Protein AF-0000000068819067 (afdb_homodimer)

Organism: Brassicogethes aeneus (NCBI:txid1431903)

Radius of gyration: 40.07 Å; Cα contacts (8 Å, |Δi|>4): 1891; chains: 2; bounding box: 147×100×120 Å

pLDDT: mean 86.73, std 23.28, range [19.03, 98.94]

Sequence (778 aa):
MEPKHLHMSLLNEDMVSNRDWRRALRSQPAYRIVNKTIRGQTTFITMVGLTGLFILFYFYHKKGVAPMRSSNYNYTYPITRPIKTSTLHNFKIGIIADLDTNSKSDNEKNTWFSYLKTGYLSFNPYSHRVAITWDKTDPARLTNNFALKGRGMELSELVVFDGRLLTFDDRTGIIYELSNNKVIPWILLMDGDGKSVKGFKSEWATVKDEILYVGSMGKEWTTASGEYVNSNPQYIKTITTKGQVSHISWEDNYKRVRSILGISYPGYMIHESAVWSNIHRRWYFLPRRCSTEKYDEKTDETKSCSVLISTNEDMYDVQKVDLKSSSNTRGFSSFKFIPTSNDLVIVALRTVEFNGTTETYITAFTIYGQIIMDDTYISNLKYEGFEFIMEPKHLHMSLLNEDMVSNRDWRRALRSQPAYRIVNKTIRGQTTFITMVGLTGLFILFYFYHKKGVAPMRSSNYNYTYPITRPIKTSTLHNFKIGIIADLDTNSKSDNEKNTWFSYLKTGYLSFNPYSHRVAITWDKTDPARLTNNFALKGRGMELSELVVFDGRLLTFDDRTGIIYELSNNKVIPWILLMDGDGKSVKGFKSEWATVKDEILYVGSMGKEWTTASGEYVNSNPQYIKTITTKGQVSHISWEDNYKRVRSILGISYPGYMIHESAVWSNIHRRWYFLPRRCSTEKYDEKTDETKSCSVLISTNEDMYDVQKVDLKSSSNTRGFSSFKFIPTSNDLVIVALRTVEFNGTTETYITAFTIYGQIIMDDTYISNLKYEGFEFI

Nearest PDB structures (foldseek):
  1s1d-assembly2_B  TM=9.850E-01  e=9.166E-48  Homo sapiens
  2h2u-assembly1_A  TM=9.882E-01  e=3.602E-46  Homo sapiens
  8k80-assembly1_C  TM=3.525E-01  e=1.972E-04  Langya virus
  5ezo-assembly1_A  TM=5.030E-01  e=5.274E-02  Plasmodium falciparum 3D7
  3ugh-assembly2_B  TM=2.101E-01  e=4.463E+00  Pachysandra terminalis

Solvent-accessible surface area (backbone atoms only — not comparable to full-atom values): 40316 Å² total; per-residue (Å²): 138,85,84,78,79,82,78,78,88,73,83,78,87,86,87,81,81,80,75,79,64,71,77,68,70,72,70,73,77,76,76,73,78,68,69,51,67,58,48,51,46,48,50,46,49,47,46,51,48,46,50,48,48,45,48,48,45,45,51,60,66,64,49,70,54,69,73,72,78,58,93,84,58,44,79,60,71,42,68,41,81,64,51,73,55,97,63,40,37,37,34,39,32,37,35,29,23,34,49,56,84,69,9,53,48,91,83,43,83,55,30,17,30,33,39,41,38,48,33,38,39,37,36,20,83,83,80,57,43,63,48,78,47,69,53,87,65,77,56,47,76,38,56,46,38,55,27,38,62,78,35,25,46,26,24,22,30,37,41,74,57,66,62,36,43,32,36,27,18,35,49,47,11,37,30,27,36,56,54,94,83,36,54,23,55,62,46,54,36,34,25,38,82,40,78,29,80,46,32,18,43,34,22,21,49,33,61,53,91,82,26,40,37,36,30,23,37,42,32,68,38,50,50,70,78,39,48,84,74,48,58,42,32,18,23,33,36,40,31,42,91,61,50,32,64,44,64,42,81,36,54,68,52,40,50,50,60,39,38,78,76,68,29,49,84,65,16,45,41,36,32,21,18,45,39,54,34,83,84,77,52,26,37,38,33,35,33,19,29,45,37,68,50,62,49,34,69,74,64,50,38,55,22,31,28,54,42,42,36,38,20,36,82,87,47,75,58,72,47,79,34,68,35,92,68,95,54,45,39,50,12,29,22,20,54,43,59,40,87,89,46,81,69,38,36,35,40,33,32,28,28,30,56,52,96,89,42,42,28,18,27,38,33,26,28,35,81,81,39,51,76,56,32,70,81,36,84,75,43,63,51,38,44,23,12,40,34,62,50,134,86,80,81,79,84,87,79,90,73,78,81,77,76,82,78,80,79,78,70,63,73,74,63,67,71,64,69,74,77,74,71,79,68,65,47,69,56,44,54,46,45,49,47,50,46,48,53,48,47,51,49,47,45,49,47,47,43,50,60,64,62,49,70,52,70,74,71,80,57,94,86,58,46,80,59,72,43,70,40,80,62,51,72,55,97,64,38,36,36,34,40,31,38,34,29,23,34,48,56,83,69,8,51,47,90,83,44,82,55,30,17,29,33,39,42,39,49,31,34,39,37,34,18,82,83,80,57,44,64,47,77,49,68,52,90,64,77,57,46,76,38,56,45,38,54,26,37,64,79,36,26,45,25,23,22,29,38,41,76,55,66,62,34,43,32,35,26,18,35,51,48,13,37,31,27,37,57,55,95,82,35,51,24,56,61,44,54,37,34,24,39,81,39,78,30,80,46,32,18,43,34,23,20,51,34,61,54,93,81,26,39,36,35,29,23,36,43,31,67,38,48,48,70,78,39,48,85,74,49,57,41,32,18,23,33,37,39,31,43,92,62,52,34,63,45,64,43,82,35,52,68,50,40,49,48,60,39,38,79,76,69,30,49,83,65,15,44,42,34,31,21,19,45,41,55,36,84,82,76,51,27,38,38,33,34,32,19,27,45,37,69,50,61,48,35,70,74,64,51,38,57,21,31,28,54,43,41,35,36,21,36,82,87,46,76,58,71,47,78,34,68,35,91,68,97,54,45,39,49,11,30,21,21,55,46,59,42,86,91,46,79,66,38,36,34,40,34,32,28,27,29,55,51,96,89,42,41,27,17,28,38,33,28,27,34,80,82,39,51,75,55,31,69,81,38,82,75,43,62,52,39,44,22,10,41,34,62,50

Foldseek 3Di:
DDPDDPPCPDDDDDDPDDPDDPVPPPPPPPPPPPCVVVVVVVVVVVVVVVVVVVVCVCCVVPCPPPLPDDPQFAPDPPLDDWDDDQFKIKFKKKFKFFFWLVQDDPPDPLKGKIWIWIWMWIAGLPVRAIDIDTDPDGTQIAMDRDDDPSDDDRWQAWDQARSWIWTAIQWQQWIFTQDPSYTHTDAFAPWAQRPDPTGHRFQEWEDDSSKIKTAAFLWADADLQQHGDGRRRQWMWIAHPVGDIGIGGCNVLSQLQLCVVPADPVWDWTFREWYAQPLVQKIKTFTQFTDNDGHHPQCRQQGADQKIWIAHPVNNRIDIAGADDPGSRWHWQYKDQDPPNSSFKMKTKTWGDHPNWIWIWIFMDGSNHHTNGDTDTDDRGGTRYMGRD/DDDPDDDDPPDDDCPPDPPPDVVPPPPPPPPPPPCVVVVVVVVVVVVVVVVVVVVCVCCVVPCCPPLPDDPQFAPDPPLDDWDDDQFKIKFKKKFKFFFWLVQDDPPDPQKGKIWIWIWMWIAGLPVRAIDIDTDPDGTQIAMDRDDDPSDDDRWQAWDQARSWIWTAIQWQQWIFTQDPSYTHTDAFAPWAQRPDPTGHRFQEWEDDSSKIKTAAFLWADADLQQHGDGRRRQWMWIAHPVGDIGIGGCNVLSQLQLCVVPADPVWDWTFREWYAQPLVQKIKTFTQFTDNDHHHPQCRQQGADQKIWIAHPVNNRIDIAGADDPGSRWHWQYKDQDPPNSSFKMKTKTWGDHPNWIWIWIFMDGSNHHTNGDTDTDDRGGTRYMGRD

InterPro domains:
  IPR009283 Apyrase [PF06079] (99-389)
  IPR009283 Apyrase [PTHR13023] (18-389)
  IPR036258 Apyrase superfamily [G3DSA:2.120.10.100] (58-389)
  IPR036258 Apyrase superfamily [SSF101887] (73-389)

Secondary structure (DSSP, 8-state):
----------S------SGGGGGGS----------HHHHHHHHHHHHHHHHHHHHHHHHHHS--------TT-----SSSPPEE-SS-EEEEEEEEE--GGGGB-SSSTT-EEEEEEEEEEEE-TTT--EEEEE-SSPPEEEEE-EEETTB---EEEEEEETTEEEEEETTT-EEEEEETTEEEEEEE-BSTTTT-SSBP---EEEEETTEEEEE---S-EE-TT--EEE-GGGEEEEE-TT--EEEEE-HHHHHHHHHTTT--TTSEEE-S-EEEETTTTEEEE--SEEESSPP-TTGGGG-B--EEEEEETTS-SEEEEE---S-SSEEEEEEEEPTTTTT-EEEEEEEEEETTEEEEEEEEEETTS-EEEEEEEEESS-EEEEEE-/-----------S-----STTSGGGTT---------HHHHHHHHHHHHHHHHHHHHHHHHHHS--------TT-----SSSPPEE-SS-EEEEEEEEE--GGGGB-SSSTT-EEEEEEEEEEEE-TTT--EEEEE-SSPPEEEEE-EEETTB---EEEEEEETTEEEEEETTT-EEEEEETTEEEEEEE-BSTTTT-SSBP---EEEEETTEEEEE---S-EE-TT--EEE-GGGEEEEE-TT--EEEEE-HHHHHHHHHTTT--TTSEEE-S-EEEETTTTEEEE--SEEESSPP-TTGGGG-B--EEEEEETTS-SEEEEE---S-SSEEEEEEEEPTTTTT-EEEEEEEEEETTEEEEEEEEEETTS-EEEEEEEEESS-EEEEEE-

Structure (mmCIF, N/CA/C/O backbone):
data_AF-0000000068819067-model_v1
#
loop_
_entity.id
_entity.type
_entity.pdbx_description
1 polymer Apyrase
#
loop_
_atom_site.group_PDB
_atom_site.id
_atom_site.type_symbol
_atom_site.label_atom_id
_atom_site.label_alt_id
_atom_site.label_comp_id
_atom_site.label_asym_id
_atom_site.label_entity_id
_atom_site.label_seq_id
_atom_site.pdbx_PDB_ins_code
_atom_site.Cartn_x
_atom_site.Cartn_y
_atom_site.Cartn_z
_atom_site.occupancy
_atom_site.B_iso_or_equiv
_atom_site.auth_seq_id
_atom_site.auth_comp_id
_atom_site.auth_asym_id
_atom_site.auth_atom_id
_atom_site.pdbx_PDB_model_num
ATOM 1 N N . MET A 1 1 ? -20.906 -61.844 85.75 1 23.14 1 MET A N 1
ATOM 2 C CA . MET A 1 1 ? -21.516 -60.562 86.125 1 23.14 1 MET A CA 1
ATOM 3 C C . MET A 1 1 ? -22.875 -60.406 85.438 1 23.14 1 MET A C 1
ATOM 5 O O . MET A 1 1 ? -23.078 -60.906 84.312 1 23.14 1 MET A O 1
ATOM 9 N N . GLU A 1 2 ? -23.953 -59.938 86.125 1 21.64 2 GLU A N 1
ATOM 10 C CA . GLU A 1 2 ? -25.406 -60.125 86.25 1 21.64 2 GLU A CA 1
ATOM 11 C C . GLU A 1 2 ? -26.109 -59.438 85.062 1 21.64 2 GLU A C 1
ATOM 13 O O . GLU A 1 2 ? -25.766 -58.312 84.688 1 21.64 2 GLU A O 1
ATOM 18 N N . PRO A 1 3 ? -26.875 -60.156 84.188 1 21.22 3 PRO A N 1
ATOM 19 C CA . PRO A 1 3 ? -27.578 -60.062 82.875 1 21.22 3 PRO A CA 1
ATOM 20 C C . PRO A 1 3 ? -28.781 -59.125 82.938 1 21.22 3 PRO A C 1
ATOM 22 O O . PRO A 1 3 ? -29.734 -59.406 83.688 1 21.22 3 PRO A O 1
ATOM 25 N N . LYS A 1 4 ? -28.484 -57.75 83.125 1 25 4 LYS A N 1
ATOM 26 C CA . LYS A 1 4 ? -29.484 -56.781 83.562 1 25 4 LYS A CA 1
ATOM 27 C C . LYS A 1 4 ? -30.75 -56.875 82.75 1 25 4 LYS A C 1
ATOM 29 O O . LYS A 1 4 ? -30.688 -57.188 81.562 1 25 4 LYS A O 1
ATOM 34 N N . HIS A 1 5 ? -31.906 -56.781 83.25 1 19.69 5 HIS A N 1
ATOM 35 C CA . HIS A 1 5 ? -33.344 -57.062 83.25 1 19.69 5 HIS A CA 1
ATOM 36 C C . HIS A 1 5 ? -34.031 -56.281 82.125 1 19.69 5 HIS A C 1
ATOM 38 O O . HIS A 1 5 ? -33.812 -55.062 82 1 19.69 5 HIS A O 1
ATOM 44 N N . LEU A 1 6 ? -34.281 -56.812 80.938 1 23.2 6 LEU A N 1
ATOM 45 C CA . LEU A 1 6 ? -34.906 -56.562 79.625 1 23.2 6 LEU A CA 1
ATOM 46 C C . LEU A 1 6 ? -36.344 -56.125 79.812 1 23.2 6 LEU A C 1
ATOM 48 O O . LEU A 1 6 ? -37.25 -56.938 80 1 23.2 6 LEU A O 1
ATOM 52 N N . HIS A 1 7 ? -36.594 -55.094 80.812 1 21.53 7 HIS A N 1
ATOM 53 C CA . HIS A 1 7 ? -37.969 -54.812 81.25 1 21.53 7 HIS A CA 1
ATOM 54 C C . HIS A 1 7 ? -38.812 -54.406 80.062 1 21.53 7 HIS A C 1
ATOM 56 O O . HIS A 1 7 ? -38.406 -53.562 79.25 1 21.53 7 HIS A O 1
ATOM 62 N N . MET A 1 8 ? -39.875 -55.125 79.625 1 21.92 8 MET A N 1
ATOM 63 C CA . MET A 1 8 ? -40.875 -55.469 78.625 1 21.92 8 MET A CA 1
ATOM 64 C C . MET A 1 8 ? -41.938 -54.406 78.5 1 21.92 8 MET A C 1
ATOM 66 O O . MET A 1 8 ? -43 -54.5 79.125 1 21.92 8 MET A O 1
ATOM 70 N N . SER A 1 9 ? -41.594 -52.969 78.625 1 23.84 9 SER A N 1
ATOM 71 C CA . SER A 1 9 ? -42.656 -51.969 79 1 23.84 9 SER A CA 1
ATOM 72 C C . SER A 1 9 ? -43.656 -51.844 77.812 1 23.84 9 SER A C 1
ATOM 74 O O . SER A 1 9 ? -43.406 -51.188 76.812 1 23.84 9 SER A O 1
ATOM 76 N N . LEU A 1 10 ? -44.312 -52.906 77.312 1 21.17 10 LEU A N 1
ATOM 77 C CA . LEU A 1 10 ? -45.125 -53.062 76.125 1 21.17 10 LEU A CA 1
ATOM 78 C C . LEU A 1 10 ? -46.281 -52.062 76.062 1 21.17 10 LEU A C 1
ATOM 80 O O . LEU A 1 10 ? -46.5 -51.375 75.062 1 21.17 10 LEU A O 1
ATOM 84 N N . LEU A 1 11 ? -47.562 -52.312 76.562 1 21.59 11 LEU A N 1
ATOM 85 C CA . LEU A 1 11 ? -48.812 -52.594 75.812 1 21.59 11 LEU A CA 1
ATOM 86 C C . LEU A 1 11 ? -49.719 -51.375 75.875 1 21.59 11 LEU A C 1
ATOM 88 O O . LEU A 1 11 ? -50.812 -51.375 75.312 1 21.59 11 LEU A O 1
ATOM 92 N N . ASN A 1 12 ? -49.656 -50.344 76.75 1 19.33 12 ASN A N 1
ATOM 93 C CA . ASN A 1 12 ? -50.938 -49.875 77.312 1 19.33 12 ASN A CA 1
ATOM 94 C C . ASN A 1 12 ? -51.688 -49.062 76.312 1 19.33 12 ASN A C 1
ATOM 96 O O . ASN A 1 12 ? -52.906 -49.219 76.125 1 19.33 12 ASN A O 1
ATOM 100 N N . GLU A 1 13 ? -51.281 -47.75 75.875 1 21.22 13 GLU A N 1
ATOM 101 C CA . GLU A 1 13 ? -52.125 -46.594 76.188 1 21.22 13 GLU A CA 1
ATOM 102 C C . GLU A 1 13 ? -53.25 -46.438 75.188 1 21.22 13 GLU A C 1
ATOM 104 O O . GLU A 1 13 ? -53.25 -47.062 74.125 1 21.22 13 GLU A O 1
ATOM 109 N N . ASP A 1 14 ? -53.656 -45.031 74.625 1 23.03 14 ASP A N 1
ATOM 110 C CA . ASP A 1 14 ? -54.75 -44.062 74.812 1 23.03 14 ASP A CA 1
ATOM 111 C C . ASP A 1 14 ? -55.688 -44.062 73.625 1 23.03 14 ASP A C 1
ATOM 113 O O . ASP A 1 14 ? -55.281 -44.406 72.5 1 23.03 14 ASP A O 1
ATOM 117 N N . MET A 1 15 ? -57.062 -43.938 73.812 1 24.88 15 MET A N 1
ATOM 118 C CA . MET A 1 15 ? -58.438 -43.906 73.375 1 24.88 15 MET A CA 1
ATOM 119 C C . MET A 1 15 ? -58.625 -42.844 72.312 1 24.88 15 MET A C 1
ATOM 121 O O . MET A 1 15 ? -58.562 -41.656 72.562 1 24.88 15 MET A O 1
ATOM 125 N N . VAL A 1 16 ? -58.312 -43 71.062 1 26.11 16 VAL A N 1
ATOM 126 C CA . VAL A 1 16 ? -58.25 -42.25 69.875 1 26.11 16 VAL A CA 1
ATOM 127 C C . VAL A 1 16 ? -59.656 -41.812 69.438 1 26.11 16 VAL A C 1
ATOM 129 O O . VAL A 1 16 ? -60.531 -42.656 69.125 1 26.11 16 VAL A O 1
ATOM 132 N N . SER A 1 17 ? -60.25 -40.656 70.062 1 23.3 17 SER A N 1
ATOM 133 C CA . SER A 1 17 ? -61.625 -40.125 69.938 1 23.3 17 SER A CA 1
ATOM 134 C C . SER A 1 17 ? -62.031 -39.875 68.5 1 23.3 17 SER A C 1
ATOM 136 O O . SER A 1 17 ? -61.188 -39.5 67.688 1 23.3 17 SER A O 1
ATOM 138 N N . ASN A 1 18 ? -63.188 -40.344 68 1 23.88 18 ASN A N 1
ATOM 139 C CA . ASN A 1 18 ? -64 -40.656 66.812 1 23.88 18 ASN A CA 1
ATOM 140 C C . ASN A 1 18 ? -64.375 -39.375 66.062 1 23.88 18 ASN A C 1
ATOM 142 O O . ASN A 1 18 ? -65.125 -39.438 65.062 1 23.88 18 ASN A O 1
ATOM 146 N N . ARG A 1 19 ? -64.375 -38.125 66.688 1 25.39 19 ARG A N 1
ATOM 147 C CA . ARG A 1 19 ? -65.25 -37.062 66.188 1 25.39 19 ARG A CA 1
ATOM 148 C C . ARG A 1 19 ? -64.875 -36.594 64.812 1 25.39 19 ARG A C 1
ATOM 150 O O . ARG A 1 19 ? -65.562 -35.844 64.125 1 25.39 19 ARG A O 1
ATOM 157 N N . ASP A 1 20 ? -63.594 -36.656 64.438 1 23.56 20 ASP A N 1
ATOM 158 C CA . ASP A 1 20 ? -63.094 -35.625 63.5 1 23.56 20 ASP A CA 1
ATOM 159 C C . ASP A 1 20 ? -63.5 -35.938 62.062 1 23.56 20 ASP A C 1
ATOM 161 O O . ASP A 1 20 ? -62.969 -35.375 61.125 1 23.56 20 ASP A O 1
ATOM 165 N N . TRP A 1 21 ? -64.375 -36.875 61.719 1 23.42 21 TRP A N 1
ATOM 166 C CA . TRP A 1 21 ? -64.438 -37.312 60.344 1 23.42 21 TRP A CA 1
ATOM 167 C C . TRP A 1 21 ? -65.25 -36.344 59.469 1 23.42 21 TRP A C 1
ATOM 169 O O . TRP A 1 21 ? -65.25 -36.469 58.25 1 23.42 21 TRP A O 1
ATOM 179 N N . ARG A 1 22 ? -66.25 -35.625 60.062 1 28.44 22 ARG A N 1
ATOM 180 C CA . ARG A 1 22 ? -67.312 -35 59.25 1 28.44 22 ARG A CA 1
ATOM 181 C C . ARG A 1 22 ? -66.75 -34 58.281 1 28.44 22 ARG A C 1
ATOM 183 O O . ARG A 1 22 ? -67.438 -33.5 57.406 1 28.44 22 ARG A O 1
ATOM 190 N N . ARG A 1 23 ? -65.75 -33.281 58.75 1 25.27 23 ARG A N 1
ATOM 191 C CA . ARG A 1 23 ? -65.375 -32.094 57.969 1 25.27 23 ARG A CA 1
ATOM 192 C C . ARG A 1 23 ? -65 -32.469 56.562 1 25.27 23 ARG A C 1
ATOM 194 O O . ARG A 1 23 ? -64.625 -31.609 55.75 1 25.27 23 ARG A O 1
ATOM 201 N N . ALA A 1 24 ? -64.812 -33.75 56.281 1 26.81 24 ALA A N 1
ATOM 202 C CA . ALA A 1 24 ? -64.25 -34.156 55 1 26.81 24 ALA A CA 1
ATOM 203 C C . ALA A 1 24 ? -65.188 -33.812 53.844 1 26.81 24 ALA A C 1
ATOM 205 O O . ALA A 1 24 ? -64.75 -33.781 52.688 1 26.81 24 ALA A O 1
ATOM 206 N N . LEU A 1 25 ? -66.5 -33.844 54.125 1 25.94 25 LEU A N 1
ATOM 207 C CA . LEU A 1 25 ? -67.312 -34.031 52.969 1 25.94 25 LEU A CA 1
ATOM 208 C C . LEU A 1 25 ? -67.375 -32.781 52.125 1 25.94 25 LEU A C 1
ATOM 210 O O . LEU A 1 25 ? -67.688 -32.844 50.906 1 25.94 25 LEU A O 1
ATOM 214 N N . ARG A 1 26 ? -67.562 -31.641 52.719 1 26.3 26 ARG A N 1
ATOM 215 C CA . ARG A 1 26 ? -68.188 -30.547 51.938 1 26.3 26 ARG A CA 1
ATOM 216 C C . ARG A 1 26 ? -67.188 -30 50.938 1 26.3 26 ARG A C 1
ATOM 218 O O . ARG A 1 26 ? -67.438 -29.016 50.25 1 26.3 26 ARG A O 1
ATOM 225 N N . SER A 1 27 ? -65.812 -30.125 51.125 1 28.09 27 SER A N 1
ATOM 226 C CA . SER A 1 27 ? -65.062 -29.188 50.312 1 28.09 27 SER A CA 1
ATOM 227 C C . SER A 1 27 ? -65.125 -29.562 48.812 1 28.09 27 SER A C 1
ATOM 229 O O . SER A 1 27 ? -64.812 -30.688 48.469 1 28.09 27 SER A O 1
ATOM 231 N N . GLN A 1 28 ? -66.188 -29.016 48.125 1 27.66 28 GLN A N 1
ATOM 232 C CA . GLN A 1 28 ? -66.375 -29.203 46.688 1 27.66 28 GLN A CA 1
ATOM 233 C C . GLN A 1 28 ? -65.062 -28.906 45.906 1 27.66 28 GLN A C 1
ATOM 235 O O . GLN A 1 28 ? -64.438 -27.875 46.125 1 27.66 28 GLN A O 1
ATOM 240 N N . PRO A 1 29 ? -64.312 -29.922 45.469 1 28.77 29 PRO A N 1
ATOM 241 C CA . PRO A 1 29 ? -63.031 -29.688 44.781 1 28.77 29 PRO A CA 1
ATOM 242 C C . PRO A 1 29 ? -63.188 -28.766 43.562 1 28.77 29 PRO A C 1
ATOM 244 O O . PRO A 1 29 ? -64.062 -28.984 42.75 1 28.77 29 PRO A O 1
ATOM 247 N N . ALA A 1 30 ? -63.125 -27.453 43.75 1 30.31 30 ALA A N 1
ATOM 248 C CA . ALA A 1 30 ? -63.062 -26.484 42.656 1 30.31 30 ALA A CA 1
ATOM 249 C C . ALA A 1 30 ? -62.219 -27.031 41.5 1 30.31 30 ALA A C 1
ATOM 251 O O . ALA A 1 30 ? -61.062 -27.422 41.719 1 30.31 30 ALA A O 1
ATOM 252 N N . TYR A 1 31 ? -62.844 -27.75 40.562 1 25.72 31 TYR A N 1
ATOM 253 C CA . TYR A 1 31 ? -62.25 -28.234 39.344 1 25.72 31 TYR A CA 1
ATOM 254 C C . TYR A 1 31 ? -61.531 -27.109 38.594 1 25.72 31 TYR A C 1
ATOM 256 O O . TYR A 1 31 ? -62.156 -26.109 38.219 1 25.72 31 TYR A O 1
ATOM 264 N N . ARG A 1 32 ? -60.406 -26.609 39.156 1 27.72 32 ARG A N 1
ATOM 265 C CA . ARG A 1 32 ? -59.531 -25.703 38.406 1 27.72 32 ARG A CA 1
ATOM 266 C C . ARG A 1 32 ? -59.281 -26.188 37 1 27.72 32 ARG A C 1
ATOM 268 O O . ARG A 1 32 ? -58.719 -27.266 36.781 1 27.72 32 ARG A O 1
ATOM 275 N N . ILE A 1 33 ? -60.281 -25.938 36.125 1 30.94 33 ILE A N 1
ATOM 276 C CA . ILE A 1 33 ? -60.094 -26.078 34.688 1 30.94 33 ILE A CA 1
ATOM 277 C C . ILE A 1 33 ? -58.75 -25.453 34.281 1 30.94 33 ILE A C 1
ATOM 279 O O . ILE A 1 33 ? -58.594 -24.234 34.375 1 30.94 33 ILE A O 1
ATOM 283 N N . VAL A 1 34 ? -57.656 -25.969 34.812 1 31.67 34 VAL A N 1
ATOM 284 C CA . VAL A 1 34 ? -56.312 -25.641 34.375 1 31.67 34 VAL A CA 1
ATOM 285 C C . VAL A 1 34 ? -56.25 -25.578 32.844 1 31.67 34 VAL A C 1
ATOM 287 O O . VAL A 1 34 ? -56.688 -26.516 32.156 1 31.67 34 VAL A O 1
ATOM 290 N N . ASN A 1 35 ? -56.344 -24.344 32.312 1 31.81 35 ASN A N 1
ATOM 291 C CA . ASN A 1 35 ? -56.094 -23.875 30.969 1 31.81 35 ASN A CA 1
ATOM 292 C C . ASN A 1 35 ? -54.938 -24.625 30.312 1 31.81 35 ASN A C 1
ATOM 294 O O . ASN A 1 35 ? -53.75 -24.266 30.5 1 31.81 35 ASN A O 1
ATOM 298 N N . LYS A 1 36 ? -54.969 -25.969 30.281 1 36.75 36 LYS A N 1
ATOM 299 C CA . LYS A 1 36 ? -54.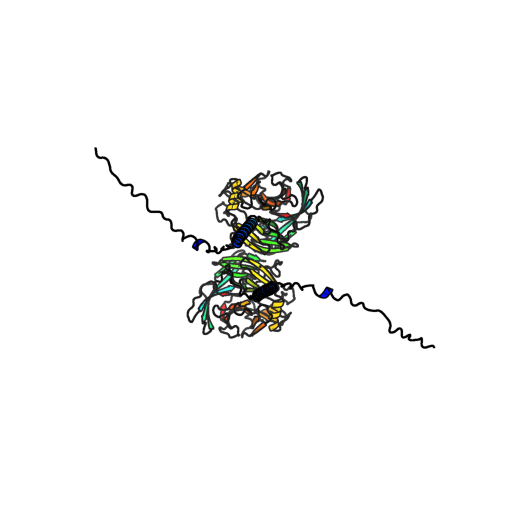031 -26.828 29.578 1 36.75 36 LYS A CA 1
ATOM 300 C C . LYS A 1 36 ? -53.906 -26.438 28.109 1 36.75 36 LYS A C 1
ATOM 302 O O . LYS A 1 36 ? -52.969 -26.844 27.422 1 36.75 36 LYS A O 1
ATOM 307 N N . THR A 1 37 ? -55.062 -25.891 27.719 1 39.81 37 THR A N 1
ATOM 308 C CA . THR A 1 37 ? -55 -25.578 26.281 1 39.81 37 THR A CA 1
ATOM 309 C C . THR A 1 37 ? -53.969 -24.469 26.016 1 39.81 37 THR A C 1
ATOM 311 O O . THR A 1 37 ? -53.375 -24.438 24.953 1 39.81 37 THR A O 1
ATOM 314 N N . ILE A 1 38 ? -53.875 -23.594 27 1 44.16 38 ILE A N 1
ATOM 315 C CA . ILE A 1 38 ? -52.906 -22.516 26.766 1 44.16 38 ILE A CA 1
ATOM 316 C C . ILE A 1 38 ? -51.5 -23.047 26.938 1 44.16 38 ILE A C 1
ATOM 318 O O . ILE A 1 38 ? -50.562 -22.578 26.266 1 44.16 38 ILE A O 1
ATOM 322 N N . ARG A 1 39 ? -51.344 -24.141 27.766 1 45.59 39 ARG A N 1
ATOM 323 C CA . ARG A 1 39 ? -50 -24.672 27.969 1 45.59 39 ARG A CA 1
ATOM 324 C C . ARG A 1 39 ? -49.531 -25.453 26.75 1 45.59 39 ARG A C 1
ATOM 326 O O . ARG A 1 39 ? -48.344 -25.406 26.391 1 45.59 39 ARG A O 1
ATOM 333 N N . GLY A 1 40 ? -50.5 -26.234 26.234 1 50.19 40 GLY A N 1
ATOM 334 C CA . GLY A 1 40 ? -50.125 -26.953 25.031 1 50.19 40 GLY A CA 1
ATOM 335 C C . GLY A 1 40 ? -49.75 -26.031 23.891 1 50.19 40 GLY A C 1
ATOM 336 O O . GLY A 1 40 ? -48.844 -26.359 23.109 1 50.19 40 GLY A O 1
ATOM 337 N N . GLN A 1 41 ? -50.531 -24.891 23.938 1 52.94 41 GLN A N 1
ATOM 338 C CA . G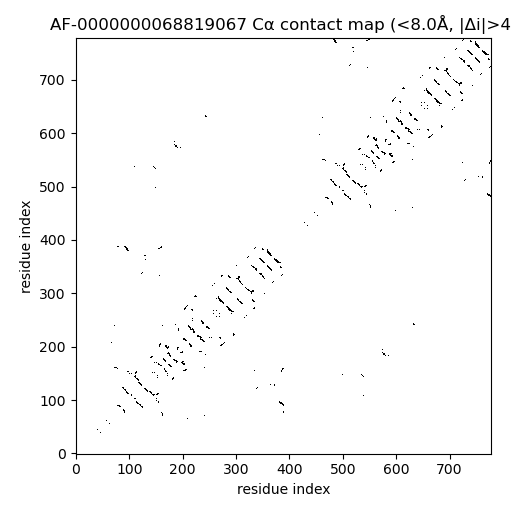LN A 1 41 ? -50.219 -23.953 22.859 1 52.94 41 GLN A CA 1
ATOM 339 C C . GLN A 1 41 ? -48.875 -23.25 23.094 1 52.94 41 GLN A C 1
ATOM 341 O O . GLN A 1 41 ? -48.125 -23.062 22.156 1 52.94 41 GLN A O 1
ATOM 346 N N . THR A 1 42 ? -48.625 -23.047 24.406 1 55.78 42 THR A N 1
ATOM 347 C CA . THR A 1 42 ? -47.344 -22.422 24.703 1 55.78 42 THR A CA 1
ATOM 348 C C . THR A 1 42 ? -46.188 -23.391 24.453 1 55.78 42 THR A C 1
ATOM 350 O O . THR A 1 42 ? -45.156 -23 23.938 1 55.78 42 THR A O 1
ATOM 353 N N . THR A 1 43 ? -46.438 -24.766 24.828 1 58.06 43 THR A N 1
ATOM 354 C CA . THR A 1 43 ? -45.438 -25.766 24.547 1 58.06 43 THR A CA 1
ATOM 355 C C . THR A 1 43 ? -45.25 -25.969 23.047 1 58.06 43 THR A C 1
ATOM 357 O O . THR A 1 43 ? -44.125 -26.109 22.562 1 58.06 43 THR A O 1
ATOM 360 N N . PHE A 1 44 ? -46.406 -25.984 22.406 1 60.31 44 PHE A N 1
ATOM 361 C CA . PHE A 1 44 ? -46.375 -26.141 20.953 1 60.31 44 PHE A CA 1
ATOM 362 C C . PHE A 1 44 ? -45.719 -24.922 20.297 1 60.31 44 PHE A C 1
ATOM 364 O O . PHE A 1 44 ? -44.875 -25.078 19.438 1 60.31 44 PHE A O 1
ATOM 371 N N . ILE A 1 45 ? -46.125 -23.75 20.781 1 59.62 45 ILE A N 1
ATOM 372 C CA . ILE A 1 45 ? -45.531 -22.531 20.25 1 59.62 45 ILE A CA 1
ATOM 373 C C . ILE A 1 45 ? -44.062 -22.453 20.625 1 59.62 45 ILE A C 1
ATOM 375 O O . ILE A 1 45 ? -43.219 -22.078 19.797 1 59.62 45 ILE A O 1
ATOM 379 N N . THR A 1 46 ? -43.719 -22.938 21.797 1 66.38 46 THR A N 1
ATOM 380 C CA . THR A 1 46 ? -42.312 -22.984 22.219 1 66.38 46 THR A CA 1
ATOM 381 C C . THR A 1 46 ? -41.531 -24.031 21.422 1 66.38 46 THR A C 1
ATOM 383 O O . THR A 1 46 ? -40.406 -23.781 21.016 1 66.38 46 THR A O 1
ATOM 386 N N . MET A 1 47 ? -42.188 -25.203 21.172 1 65.44 47 MET A N 1
ATOM 387 C CA . MET A 1 47 ? -41.531 -26.25 20.391 1 65.44 47 MET A CA 1
ATOM 388 C C . MET A 1 47 ? -41.344 -25.812 18.938 1 65.44 47 MET A C 1
ATOM 390 O O . MET A 1 47 ? -40.281 -26.031 18.344 1 65.44 47 MET A O 1
ATOM 394 N N . VAL A 1 48 ? -42.438 -25.234 18.406 1 64.81 48 VAL A N 1
ATOM 395 C CA . VAL A 1 48 ? -42.344 -24.719 17.047 1 64.81 48 VAL A CA 1
ATOM 396 C C . VAL A 1 48 ? -41.312 -23.594 17 1 64.81 48 VAL A C 1
ATOM 398 O O . VAL A 1 48 ? -40.5 -23.516 16.062 1 64.81 48 VAL A O 1
ATOM 401 N N . GLY A 1 49 ? -41.312 -22.75 18.062 1 65.5 49 GLY A N 1
ATOM 402 C CA . GLY A 1 49 ? -40.281 -21.719 18.141 1 65.5 49 GLY A CA 1
ATOM 403 C C . GLY A 1 49 ? -38.875 -22.266 18.266 1 65.5 49 GLY A C 1
ATOM 404 O O . GLY A 1 49 ? -37.969 -21.812 17.562 1 65.5 49 GLY A O 1
ATOM 405 N N . LEU A 1 50 ? -38.75 -23.297 19.047 1 69.31 50 LEU A N 1
ATOM 406 C CA . LEU A 1 50 ? -37.438 -23.906 19.234 1 69.31 50 LEU A CA 1
ATOM 407 C C . LEU A 1 50 ? -37 -24.672 18 1 69.31 50 LEU A C 1
ATOM 409 O O . LEU A 1 50 ? -35.844 -24.625 17.594 1 69.31 50 LEU A O 1
ATOM 413 N N . THR A 1 51 ? -37.938 -25.484 17.406 1 68.38 51 THR A N 1
ATOM 414 C CA . THR A 1 51 ? -37.625 -26.172 16.156 1 68.38 51 THR A CA 1
ATOM 415 C C . THR A 1 51 ? -37.312 -25.156 15.055 1 68.38 51 THR A C 1
ATOM 417 O O . THR A 1 51 ? -36.375 -25.375 14.258 1 68.38 51 THR A O 1
ATOM 420 N N . GLY A 1 52 ? -38.062 -24.062 14.969 1 62.78 52 GLY A N 1
ATOM 421 C CA . GLY A 1 52 ? -37.75 -23 14.039 1 62.78 52 GLY A CA 1
ATOM 422 C C . GLY A 1 52 ? -36.406 -22.359 14.328 1 62.78 52 GLY A C 1
ATOM 423 O O . GLY A 1 52 ? -35.625 -22.125 13.406 1 62.78 52 GLY A O 1
ATOM 424 N N . LEU A 1 53 ? -36.188 -22.141 15.617 1 66.56 53 LEU A N 1
ATOM 425 C CA . LEU A 1 53 ? -34.875 -21.625 16.016 1 66.56 53 LEU A CA 1
ATOM 426 C C . LEU A 1 53 ? -33.781 -22.641 15.68 1 66.56 53 LEU A C 1
ATOM 428 O O . LEU A 1 53 ? -32.688 -22.25 15.234 1 66.56 53 LEU A O 1
ATOM 432 N N . PHE A 1 54 ? -34 -23.906 15.906 1 65.19 54 PHE A N 1
ATOM 433 C CA . PHE A 1 54 ? -33.062 -24.969 15.555 1 65.19 54 PHE A CA 1
ATOM 434 C C . PHE A 1 54 ? -32.875 -25.047 14.047 1 65.19 54 PHE A C 1
ATOM 436 O O . PHE A 1 54 ? -31.766 -25.203 13.562 1 65.19 54 PHE A O 1
ATOM 443 N N . ILE A 1 55 ? -34 -25.094 13.297 1 62.56 55 ILE A N 1
ATOM 444 C CA . ILE A 1 55 ? -33.906 -25.078 11.836 1 62.56 55 ILE A CA 1
ATOM 445 C C . ILE A 1 55 ? -33.219 -23.797 11.383 1 62.56 55 ILE A C 1
ATOM 447 O O . ILE A 1 55 ? -32.344 -23.844 10.5 1 62.56 55 ILE A O 1
ATOM 451 N N . LEU A 1 56 ? -33.531 -22.688 11.992 1 56.78 56 LEU A N 1
ATOM 452 C CA . LEU A 1 56 ? -32.812 -21.469 11.68 1 56.78 56 LEU A CA 1
ATOM 453 C C . LEU A 1 56 ? -31.359 -21.578 12.078 1 56.78 56 LEU A C 1
ATOM 455 O O . LEU A 1 56 ? -30.469 -21.125 11.336 1 56.78 56 LEU A O 1
ATOM 459 N N . PHE A 1 57 ? -31.141 -22.109 13.242 1 56.66 57 PHE A N 1
ATOM 460 C CA . PHE A 1 57 ? -29.766 -22.391 13.68 1 56.66 57 PHE A CA 1
ATOM 461 C C . PHE A 1 57 ? -29.094 -23.375 12.734 1 56.66 57 PHE A C 1
ATOM 463 O O . PHE A 1 57 ? -27.922 -23.188 12.367 1 56.66 57 PHE A O 1
ATOM 470 N N . TYR A 1 58 ? -29.75 -24.547 12.484 1 52.28 58 TYR A N 1
ATOM 471 C CA . TYR A 1 58 ? -29.25 -25.531 11.531 1 52.28 58 TYR A CA 1
ATOM 472 C C . TYR A 1 58 ? -29.016 -24.891 10.164 1 52.28 58 TYR A C 1
ATOM 474 O O . TYR A 1 58 ? -27.953 -25.078 9.562 1 52.28 58 TYR A O 1
ATOM 482 N N . PHE A 1 59 ? -30 -24.312 9.633 1 49.53 59 PHE A N 1
ATOM 483 C CA . PHE A 1 59 ? -29.812 -23.656 8.352 1 49.53 59 PHE A CA 1
ATOM 484 C C . PHE A 1 59 ? -28.812 -22.516 8.477 1 49.53 59 PHE A C 1
ATOM 486 O O . PHE A 1 59 ? -28.078 -22.219 7.523 1 49.53 59 PHE A O 1
ATOM 493 N N . TYR A 1 60 ? -28.875 -21.875 9.672 1 44.44 60 TYR A N 1
ATOM 494 C CA . TYR A 1 60 ? -27.828 -20.891 9.922 1 44.44 60 TYR A CA 1
ATOM 495 C C . TYR A 1 60 ? -26.438 -21.547 9.914 1 44.44 60 TYR A C 1
ATOM 497 O O . TYR A 1 60 ? -25.484 -20.984 9.398 1 44.44 60 TYR A O 1
ATOM 505 N N . HIS A 1 61 ? -26.25 -22.688 10.586 1 44.25 61 HIS A N 1
ATOM 506 C CA . HIS A 1 61 ? -24.953 -23.375 10.648 1 44.25 61 HIS A CA 1
ATOM 507 C C . HIS A 1 61 ? -24.688 -24.172 9.383 1 44.25 61 HIS A C 1
ATOM 509 O O . HIS A 1 61 ? -23.531 -24.438 9.039 1 44.25 61 HIS A O 1
ATOM 515 N N . LYS A 1 62 ? -25.547 -25.016 8.883 1 37.97 62 LYS A N 1
ATOM 516 C CA . LYS A 1 62 ? -25.328 -25.766 7.645 1 37.97 62 LYS A CA 1
ATOM 517 C C . LYS A 1 62 ? -25.328 -24.828 6.441 1 37.97 62 LYS A C 1
ATOM 519 O O . LYS A 1 62 ? -25.234 -25.281 5.297 1 37.97 62 LYS A O 1
ATOM 524 N N . LYS A 1 63 ? -25.906 -23.641 6.512 1 38.94 63 LYS A N 1
ATOM 525 C CA . LYS A 1 63 ? -25.75 -22.828 5.309 1 38.94 63 LYS A CA 1
ATOM 526 C C . LYS A 1 63 ? -24.297 -22.781 4.852 1 38.94 63 LYS A C 1
ATOM 528 O O . LYS A 1 63 ? -23.484 -22.078 5.453 1 38.94 63 LYS A O 1
ATOM 533 N N . GLY A 1 64 ? -23.781 -23.938 4.617 1 36.75 64 GLY A N 1
ATOM 534 C CA . GLY A 1 64 ? -22.75 -23.906 3.596 1 36.75 64 GLY A CA 1
ATOM 535 C C . GLY A 1 64 ? -23.078 -22.984 2.438 1 36.75 64 GLY A C 1
ATOM 536 O O . GLY A 1 64 ? -23.672 -23.406 1.444 1 36.75 64 GLY A O 1
ATOM 537 N N . VAL A 1 65 ? -23.688 -21.906 2.678 1 36.97 65 VAL A N 1
ATOM 538 C CA . VAL A 1 65 ? -24.156 -20.938 1.701 1 36.97 65 VAL A CA 1
ATOM 539 C C . VAL A 1 65 ? -23.141 -20.812 0.563 1 36.97 65 VAL A C 1
ATOM 541 O O . VAL A 1 65 ? -21.984 -20.484 0.793 1 36.97 65 VAL A O 1
ATOM 544 N N . ALA A 1 66 ? -23.297 -21.688 -0.409 1 42.19 66 ALA A N 1
ATOM 545 C CA . ALA A 1 66 ? -22.594 -21.156 -1.564 1 42.19 66 ALA A CA 1
ATOM 546 C C . ALA A 1 66 ? -22.516 -19.625 -1.492 1 42.19 66 ALA A C 1
ATOM 548 O O . ALA A 1 66 ? -23.516 -18.953 -1.21 1 42.19 66 ALA A O 1
ATOM 549 N N . PRO A 1 67 ? -21.453 -19.047 -1.088 1 49.12 67 PRO A N 1
ATOM 550 C CA . PRO A 1 67 ? -21.391 -17.594 -0.897 1 49.12 67 PRO A CA 1
ATOM 551 C C . PRO A 1 67 ? -22.266 -16.844 -1.9 1 49.12 67 PRO A C 1
ATOM 553 O O . PRO A 1 67 ? -22.156 -17.078 -3.107 1 49.12 67 PRO A O 1
ATOM 556 N N . MET A 1 68 ? -23.547 -16.656 -1.627 1 52.62 68 MET A N 1
ATOM 557 C CA . MET A 1 68 ? -24.359 -15.742 -2.424 1 52.62 68 MET A CA 1
ATOM 558 C C . MET A 1 68 ? -23.5 -14.609 -2.986 1 52.62 68 MET A C 1
ATOM 560 O O . MET A 1 68 ? -22.75 -13.969 -2.248 1 52.62 68 MET A O 1
ATOM 564 N N . ARG A 1 69 ? -23.5 -14.656 -4.301 1 63.75 69 ARG A N 1
ATOM 565 C CA . ARG A 1 69 ? -22.797 -13.609 -5.035 1 63.75 69 ARG A CA 1
ATOM 566 C C . ARG A 1 69 ? -23.203 -12.227 -4.527 1 63.75 69 ARG A C 1
ATOM 568 O O . ARG A 1 69 ? -24.375 -11.977 -4.27 1 63.75 69 ARG A O 1
ATOM 575 N N . SER A 1 70 ? -22.25 -11.562 -4.031 1 71.88 70 SER A N 1
ATOM 576 C CA . SER A 1 70 ? -22.484 -10.172 -3.645 1 71.88 70 SER A CA 1
ATOM 577 C C . SER A 1 70 ? -22.797 -9.305 -4.859 1 71.88 70 SER A C 1
ATOM 579 O O . SER A 1 70 ? -22.281 -9.555 -5.953 1 71.88 70 SER A O 1
ATOM 581 N N . SER A 1 71 ? -23.766 -8.445 -4.852 1 72.25 71 SER A N 1
ATOM 582 C CA . SER A 1 71 ? -24.078 -7.5 -5.918 1 72.25 71 SER A CA 1
ATOM 583 C C . SER A 1 71 ? -22.906 -6.555 -6.176 1 72.25 71 SER A C 1
ATOM 585 O O . SER A 1 71 ? -22.844 -5.922 -7.234 1 72.25 71 SER A O 1
ATOM 587 N N . ASN A 1 72 ? -21.891 -6.668 -5.379 1 86.94 72 ASN A N 1
ATOM 588 C CA . ASN A 1 72 ? -20.844 -5.664 -5.508 1 86.94 72 ASN A CA 1
ATOM 589 C C . ASN A 1 72 ? -19.562 -6.262 -6.086 1 86.94 72 ASN A C 1
ATOM 591 O O . ASN A 1 72 ? -18.562 -5.559 -6.25 1 86.94 72 ASN A O 1
ATOM 595 N N . TYR A 1 73 ? -19.656 -7.566 -6.562 1 95.25 73 TYR A N 1
ATOM 596 C CA . TYR A 1 73 ? -18.469 -8.195 -7.141 1 95.25 73 TYR A CA 1
ATOM 597 C C . TYR A 1 73 ? -18.641 -8.406 -8.641 1 95.25 73 TYR A C 1
ATOM 599 O O . TYR A 1 73 ? -19.688 -8.891 -9.086 1 95.25 73 TYR A O 1
ATOM 607 N N . ASN A 1 74 ? -17.688 -7.984 -9.445 1 96.44 74 ASN A N 1
ATOM 608 C CA . ASN A 1 74 ? -17.688 -8.227 -10.883 1 96.44 74 ASN A CA 1
ATOM 609 C C . ASN A 1 74 ? -17.172 -9.633 -11.211 1 96.44 74 ASN A C 1
ATOM 611 O O . ASN A 1 74 ? -15.977 -9.891 -11.141 1 96.44 74 ASN A O 1
ATOM 615 N N . TYR A 1 75 ? -18.047 -10.516 -11.68 1 95.12 75 TYR A N 1
ATOM 616 C CA . TYR A 1 75 ? -17.734 -11.922 -11.891 1 95.12 75 TYR A CA 1
ATOM 617 C C . TYR A 1 75 ? -17.25 -12.172 -13.32 1 95.12 75 TYR A C 1
ATOM 619 O O . TYR A 1 75 ? -17.062 -13.32 -13.727 1 95.12 75 TYR A O 1
ATOM 627 N N . THR A 1 76 ? -17.031 -11.133 -14.078 1 95.62 76 THR A N 1
ATOM 628 C CA . THR A 1 76 ? -16.578 -11.32 -15.453 1 95.62 76 THR A CA 1
ATOM 629 C C . THR A 1 76 ? -15.258 -12.078 -15.484 1 95.62 76 THR A C 1
ATOM 631 O O . THR A 1 76 ? -14.25 -11.609 -14.945 1 95.62 76 THR A O 1
ATOM 634 N N . TYR A 1 77 ? -15.297 -13.297 -16.156 1 96.25 77 TYR A N 1
ATOM 635 C CA . TYR A 1 77 ? -14.109 -14.133 -16.281 1 96.25 77 TYR A CA 1
ATOM 636 C C . TYR A 1 77 ? -14.266 -15.133 -17.422 1 96.25 77 TYR A C 1
ATOM 638 O O . TYR A 1 77 ? -15.266 -15.844 -17.5 1 96.25 77 TYR A O 1
ATOM 646 N N . PRO A 1 78 ? -13.312 -15.258 -18.312 1 97.19 78 PRO A N 1
ATOM 647 C CA . PRO A 1 78 ? -12.195 -14.352 -18.547 1 97.19 78 PRO A CA 1
ATOM 648 C C . PRO A 1 78 ? -12.641 -12.922 -18.828 1 97.19 78 PRO A C 1
ATOM 650 O O . PRO A 1 78 ? -13.82 -12.688 -19.125 1 97.19 78 PRO A O 1
ATOM 653 N N . ILE A 1 79 ? -11.734 -12 -18.703 1 96 79 ILE A N 1
ATOM 654 C CA . ILE A 1 79 ? -12.062 -10.594 -18.922 1 96 79 ILE A CA 1
ATOM 655 C C . ILE A 1 79 ? -12.555 -10.398 -20.359 1 96 79 ILE A C 1
ATOM 657 O O . ILE A 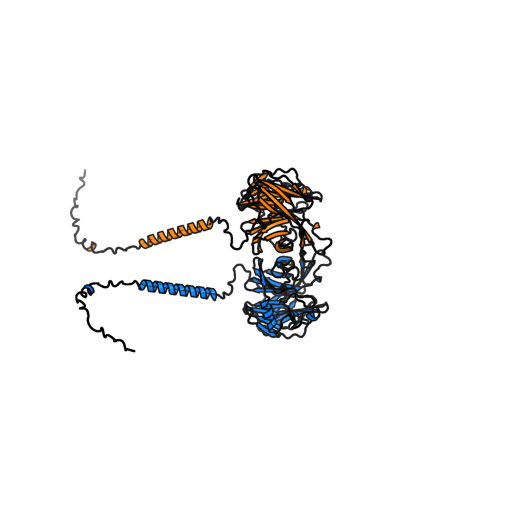1 79 ? -13.57 -9.727 -20.578 1 96 79 ILE A O 1
ATOM 661 N N . THR A 1 80 ? -11.805 -10.984 -21.297 1 96 80 THR A N 1
ATOM 662 C CA . THR A 1 80 ? -12.227 -10.992 -22.688 1 96 80 THR A CA 1
ATOM 663 C C . THR A 1 80 ? -13.242 -12.109 -22.938 1 96 80 THR A C 1
ATOM 665 O O . THR A 1 80 ? -13.008 -13.258 -22.562 1 96 80 THR A O 1
ATOM 668 N N . ARG A 1 81 ? -14.312 -11.766 -23.562 1 96 81 ARG A N 1
ATOM 669 C CA . ARG A 1 81 ? -15.344 -12.758 -23.844 1 96 81 ARG A CA 1
ATOM 670 C C . ARG A 1 81 ? -14.781 -13.906 -24.672 1 96 81 ARG A C 1
ATOM 672 O O . ARG A 1 81 ? -14.211 -13.68 -25.75 1 96 81 ARG A O 1
ATOM 679 N N . PRO A 1 82 ? -15 -15.117 -24.234 1 96.69 82 PRO A N 1
ATOM 680 C CA . PRO A 1 82 ? -14.523 -16.266 -25 1 96.69 82 PRO A CA 1
ATOM 681 C C . PRO A 1 82 ? -15.273 -16.453 -26.312 1 96.69 82 PRO A C 1
ATOM 683 O O . PRO A 1 82 ? -16.438 -16.062 -26.422 1 96.69 82 PRO A O 1
ATOM 686 N N . ILE A 1 83 ? -14.602 -16.969 -27.281 1 95.62 83 ILE A N 1
ATOM 687 C CA . ILE A 1 83 ? -15.227 -17.375 -28.547 1 95.62 83 ILE A CA 1
ATOM 688 C C . ILE A 1 83 ? -15.508 -18.875 -28.516 1 95.62 83 ILE A C 1
ATOM 690 O O . ILE A 1 83 ? -14.586 -19.688 -28.547 1 95.62 83 ILE A O 1
ATOM 694 N N . LYS A 1 84 ? -16.812 -19.203 -28.531 1 94.69 84 LYS A N 1
ATOM 695 C CA . LYS A 1 84 ? -17.188 -20.609 -28.344 1 94.69 84 LYS A CA 1
ATOM 696 C C . LYS A 1 84 ? -17.953 -21.125 -29.562 1 94.69 84 LYS A C 1
ATOM 698 O O . LYS A 1 84 ? -18.875 -20.469 -30.047 1 94.69 84 LYS A O 1
ATOM 703 N N . THR A 1 85 ? -17.453 -22.156 -30.078 1 92.75 85 THR A N 1
ATOM 704 C CA . THR A 1 85 ? -18.219 -23 -31 1 92.75 85 THR A CA 1
ATOM 705 C C . THR A 1 85 ? -18.578 -24.328 -30.344 1 92.75 85 THR A C 1
ATOM 707 O O . THR A 1 85 ? -18.25 -24.562 -29.188 1 92.75 85 THR A O 1
ATOM 710 N N . SER A 1 86 ? -19.297 -25.141 -31.062 1 88.88 86 SER A N 1
ATOM 711 C CA . SER A 1 86 ? -19.719 -26.422 -30.516 1 88.88 86 SER A CA 1
ATOM 712 C C . SER A 1 86 ? -18.516 -27.312 -30.203 1 88.88 86 SER A C 1
ATOM 714 O O . SER A 1 86 ? -18.531 -28.062 -29.234 1 88.88 86 SER A O 1
ATOM 716 N N . THR A 1 87 ? -17.422 -27.078 -30.906 1 91.56 87 THR A N 1
ATOM 717 C CA . THR A 1 87 ? -16.328 -28.031 -30.75 1 91.56 87 THR A CA 1
ATOM 718 C C . THR A 1 87 ? -15.102 -27.328 -30.172 1 91.56 87 THR A C 1
ATOM 720 O O . THR A 1 87 ? -14.148 -27.984 -29.734 1 91.56 87 THR A O 1
ATOM 723 N N . LEU A 1 88 ? -15.172 -26.016 -30.172 1 95.69 88 LEU A N 1
ATOM 724 C CA . LEU A 1 88 ? -13.945 -25.328 -29.781 1 95.69 88 LEU A CA 1
ATOM 725 C C . LEU A 1 88 ? -14.258 -24.078 -28.984 1 95.69 88 LEU A C 1
ATOM 727 O O . LEU A 1 88 ? -15.094 -23.266 -29.375 1 95.69 88 LEU A O 1
ATOM 731 N N . HIS A 1 89 ? -13.602 -23.984 -27.844 1 98 89 HIS A N 1
ATOM 732 C CA . HIS A 1 89 ? -13.641 -22.781 -27.016 1 98 89 HIS A CA 1
ATOM 733 C C . HIS A 1 89 ? -12.297 -22.062 -27.016 1 98 89 HIS A C 1
ATOM 735 O O . HIS A 1 89 ? -11.273 -22.656 -26.656 1 98 89 HIS A O 1
ATOM 741 N N . ASN A 1 90 ? -12.344 -20.797 -27.391 1 98.31 90 ASN A N 1
ATOM 742 C CA . ASN A 1 90 ? -11.125 -20 -27.484 1 98.31 90 ASN A CA 1
ATOM 743 C C . ASN A 1 90 ? -11.07 -18.922 -26.391 1 98.31 90 ASN A C 1
ATOM 745 O O . ASN A 1 90 ? -12 -18.125 -26.25 1 98.31 90 ASN A O 1
ATOM 749 N N . PHE A 1 91 ? -9.977 -18.938 -25.672 1 98.69 91 PHE A N 1
ATOM 750 C CA . PHE A 1 91 ? -9.797 -18 -24.562 1 98.69 91 PHE A CA 1
ATOM 751 C C . PHE A 1 91 ? -8.547 -17.156 -24.75 1 98.69 91 PHE A C 1
ATOM 753 O O . PHE A 1 91 ? -7.492 -17.688 -25.125 1 98.69 91 PHE A O 1
ATOM 760 N N . LYS A 1 92 ? -8.672 -15.867 -24.531 1 98.56 92 LYS A N 1
ATOM 761 C CA . LYS A 1 92 ? -7.477 -15.023 -24.484 1 98.56 92 LYS A CA 1
ATOM 762 C C . LYS A 1 92 ? -6.66 -15.297 -23.219 1 98.56 92 LYS A C 1
ATOM 764 O O . LYS A 1 92 ? -7.219 -15.43 -22.125 1 98.56 92 LYS A O 1
ATOM 769 N N . ILE A 1 93 ? -5.344 -15.375 -23.391 1 98.75 93 ILE A N 1
ATOM 770 C CA . ILE A 1 93 ? -4.484 -15.68 -22.25 1 98.75 93 ILE A CA 1
ATOM 771 C C . ILE A 1 93 ? -3.342 -14.672 -22.188 1 98.75 93 ILE A C 1
ATOM 773 O O . ILE A 1 93 ? -3.029 -14.008 -23.172 1 98.75 93 ILE A O 1
ATOM 777 N N . GLY A 1 94 ? -2.816 -14.469 -21.016 1 98.62 94 GLY A N 1
ATOM 778 C CA . GLY A 1 94 ? -1.627 -13.664 -20.766 1 98.62 94 GLY A CA 1
ATOM 779 C C . GLY A 1 94 ? -0.658 -14.312 -19.797 1 98.62 94 GLY A C 1
ATOM 780 O O . GLY A 1 94 ? -1.075 -14.992 -18.859 1 98.62 94 GLY A O 1
ATOM 781 N N . ILE A 1 95 ? 0.637 -14.133 -20.062 1 98.81 95 ILE A N 1
ATOM 782 C CA . ILE A 1 95 ? 1.677 -14.531 -19.109 1 98.81 95 ILE A CA 1
ATOM 783 C C . ILE A 1 95 ? 2.566 -13.336 -18.797 1 98.81 95 ILE A C 1
ATOM 785 O O . ILE A 1 95 ? 2.732 -12.438 -19.625 1 98.81 95 ILE A O 1
ATOM 789 N N . ILE A 1 96 ? 3.105 -13.266 -17.594 1 98.81 96 ILE A N 1
ATOM 790 C CA . ILE A 1 96 ? 3.871 -12.117 -17.109 1 98.81 96 ILE A CA 1
ATOM 791 C C . ILE A 1 96 ? 5.254 -12.57 -16.656 1 98.81 96 ILE A C 1
ATOM 793 O O . ILE A 1 96 ? 5.398 -13.641 -16.062 1 98.81 96 ILE A O 1
ATOM 797 N N . ALA A 1 97 ? 6.254 -11.727 -16.859 1 98.75 97 ALA A N 1
ATOM 798 C CA . ALA A 1 97 ? 7.637 -12.141 -16.625 1 98.75 97 ALA A CA 1
ATOM 799 C C . ALA A 1 97 ? 8.141 -11.625 -15.281 1 98.75 97 ALA A C 1
ATOM 801 O O . ALA A 1 97 ? 7.77 -10.531 -14.844 1 98.75 97 ALA A O 1
ATOM 802 N N . ASP A 1 98 ? 8.914 -12.359 -14.672 1 98.38 98 ASP A N 1
ATOM 803 C CA . ASP A 1 98 ? 9.789 -11.969 -13.578 1 98.38 98 ASP A CA 1
ATOM 804 C C . ASP A 1 98 ? 11.25 -11.969 -14.016 1 98.38 98 ASP A C 1
ATOM 806 O O . ASP A 1 98 ? 11.859 -13.031 -14.148 1 98.38 98 ASP A O 1
ATOM 810 N N . LEU A 1 99 ? 11.781 -10.797 -14.109 1 97.75 99 LEU A N 1
ATOM 811 C CA . LEU A 1 99 ? 13.133 -10.688 -14.648 1 97.75 99 LEU A CA 1
ATOM 812 C C . LEU A 1 99 ? 14.156 -10.523 -13.531 1 97.75 99 LEU A C 1
ATOM 814 O O . LEU A 1 99 ? 15.32 -10.211 -13.789 1 97.75 99 LEU A O 1
ATOM 818 N N . ASP A 1 100 ? 13.75 -10.688 -12.281 1 95.88 100 ASP A N 1
ATOM 819 C CA . ASP A 1 100 ? 14.617 -10.469 -11.133 1 95.88 100 ASP A CA 1
ATOM 820 C C . ASP A 1 100 ? 15.359 -9.141 -11.25 1 95.88 100 ASP A C 1
ATOM 822 O O . ASP A 1 100 ? 14.75 -8.094 -11.477 1 95.88 100 ASP A O 1
ATOM 826 N N . THR A 1 101 ? 16.641 -9.102 -11.055 1 95.75 101 THR A N 1
ATOM 827 C CA . THR A 1 101 ? 17.406 -7.871 -11.047 1 95.75 101 THR A CA 1
ATOM 828 C C . THR A 1 101 ? 17.484 -7.266 -12.445 1 95.75 101 THR A C 1
ATOM 830 O O . THR A 1 101 ? 17.812 -6.086 -12.602 1 95.75 101 THR A O 1
ATOM 833 N N . ASN A 1 102 ? 17.188 -8.086 -13.422 1 96.44 102 ASN A N 1
ATOM 834 C CA . ASN A 1 102 ? 17.234 -7.582 -14.789 1 96.44 102 ASN A CA 1
ATOM 835 C C . ASN A 1 102 ? 16.016 -6.723 -15.102 1 96.44 102 ASN A C 1
ATOM 837 O O . ASN A 1 102 ? 15.898 -6.164 -16.203 1 96.44 102 ASN A O 1
ATOM 841 N N . SER A 1 103 ? 15.141 -6.566 -14.18 1 98.38 103 SER A N 1
ATOM 842 C CA . SER A 1 103 ? 13.961 -5.73 -14.367 1 98.38 103 SER A CA 1
ATOM 843 C C . SER A 1 103 ? 14.328 -4.25 -14.367 1 98.38 103 SER A C 1
ATOM 845 O O . SER A 1 103 ? 13.523 -3.408 -14.766 1 98.38 103 SER A O 1
ATOM 847 N N . LYS A 1 104 ? 15.461 -3.877 -13.914 1 98.5 104 LYS A N 1
ATOM 848 C CA . LYS A 1 104 ? 15.891 -2.48 -13.891 1 98.5 104 LYS A CA 1
ATOM 849 C C . LYS A 1 104 ? 16.297 -2.002 -15.281 1 98.5 104 LYS A C 1
ATOM 851 O O . LYS A 1 104 ? 17.094 -2.646 -15.953 1 98.5 104 LYS A O 1
ATOM 856 N N . SER A 1 105 ? 15.766 -0.886 -15.688 1 98.5 105 SER A N 1
ATOM 857 C CA . SER A 1 105 ? 16.078 -0.34 -17 1 98.5 105 SER A CA 1
ATOM 858 C C . SER A 1 105 ? 17.484 0.251 -17.031 1 98.5 105 SER A C 1
ATOM 860 O O . SER A 1 105 ? 17.875 0.981 -16.125 1 98.5 105 SER A O 1
ATOM 862 N N . ASP A 1 106 ? 18.156 0.028 -18.062 1 96.56 106 ASP A N 1
ATOM 863 C CA . ASP A 1 106 ? 19.469 0.619 -18.266 1 96.56 106 ASP A CA 1
ATOM 864 C C . ASP A 1 106 ? 19.359 2.014 -18.875 1 96.56 106 ASP A C 1
ATOM 866 O O . ASP A 1 106 ? 20.281 2.834 -18.719 1 96.56 106 ASP A O 1
ATOM 870 N N . ASN A 1 107 ? 18.281 2.291 -19.438 1 96.69 107 ASN A N 1
ATOM 871 C CA . ASN A 1 107 ? 18.172 3.502 -20.234 1 96.69 107 ASN A CA 1
ATOM 872 C C . ASN A 1 107 ? 17.297 4.547 -19.562 1 96.69 107 ASN A C 1
ATOM 874 O O . ASN A 1 107 ? 17.438 5.746 -19.812 1 96.69 107 ASN A O 1
ATOM 878 N N . GLU A 1 108 ? 16.328 4.059 -18.828 1 97.75 108 GLU A N 1
ATOM 879 C CA . GLU A 1 108 ? 15.43 4.965 -18.125 1 97.75 108 GLU A CA 1
ATOM 880 C C . GLU A 1 108 ? 15.734 4.992 -16.625 1 97.75 108 GLU A C 1
ATOM 882 O O . GLU A 1 108 ? 15.672 3.959 -15.953 1 97.75 108 GLU A O 1
ATOM 887 N N . LYS A 1 109 ? 15.953 6.18 -16.109 1 97.12 109 LYS A N 1
ATOM 888 C CA . LYS A 1 109 ? 16.312 6.332 -14.703 1 97.12 109 LYS A CA 1
ATOM 889 C C . LYS A 1 109 ? 15.164 5.918 -13.789 1 97.12 109 LYS A C 1
ATOM 891 O O . LYS A 1 109 ? 14.008 6.254 -14.047 1 97.12 109 LYS A O 1
ATOM 896 N N . ASN A 1 110 ? 15.539 5.164 -12.773 1 97.81 110 ASN A N 1
ATOM 897 C CA . ASN A 1 110 ? 14.594 4.766 -11.734 1 97.81 110 ASN A CA 1
ATOM 898 C C . ASN A 1 110 ? 13.359 4.09 -12.336 1 97.81 110 ASN A C 1
ATOM 900 O O . ASN A 1 110 ? 12.227 4.398 -11.953 1 97.81 110 ASN A O 1
ATOM 904 N N . THR A 1 111 ? 13.586 3.285 -13.336 1 98.69 111 THR A N 1
ATOM 905 C CA . THR A 1 111 ? 12.492 2.604 -14.023 1 98.69 111 THR A CA 1
ATOM 906 C C . THR A 1 111 ? 12.711 1.093 -14.023 1 98.69 111 THR A C 1
ATOM 908 O O . THR A 1 111 ? 13.82 0.623 -14.273 1 98.69 111 THR A O 1
ATOM 911 N N . TRP A 1 112 ? 11.781 0.362 -13.703 1 98.75 112 TRP A N 1
ATOM 912 C CA . TRP A 1 112 ? 11.766 -1.096 -13.766 1 98.75 112 TRP A CA 1
ATOM 913 C C . TRP A 1 112 ? 10.68 -1.594 -14.703 1 98.75 112 TRP A C 1
ATOM 915 O O . TRP A 1 112 ? 9.688 -0.9 -14.938 1 98.75 112 TRP A O 1
ATOM 925 N N . PHE A 1 113 ? 10.891 -2.766 -15.25 1 98.62 113 PHE A N 1
ATOM 926 C CA . PHE A 1 113 ? 9.945 -3.186 -16.281 1 98.62 113 PHE A CA 1
ATOM 927 C C . PHE A 1 113 ? 9.766 -4.699 -16.25 1 98.62 113 PHE A C 1
ATOM 929 O O . PHE A 1 113 ? 10.539 -5.414 -15.617 1 98.62 113 PHE A O 1
ATOM 936 N N . SER A 1 114 ? 8.719 -5.199 -16.797 1 98.44 114 SER A N 1
ATOM 937 C CA . SER A 1 114 ? 8.367 -6.586 -17.078 1 98.44 114 SER A CA 1
ATOM 938 C C . SER A 1 114 ? 7.73 -6.723 -18.453 1 98.44 114 SER A C 1
ATOM 940 O O . SER A 1 114 ? 7.582 -5.738 -19.188 1 98.44 114 SER A O 1
ATOM 942 N N . TYR A 1 115 ? 7.453 -7.973 -18.875 1 98.44 115 TYR A N 1
ATOM 943 C CA . TYR A 1 115 ? 6.848 -8.227 -20.172 1 98.44 115 TYR A CA 1
ATOM 944 C C . TYR A 1 115 ? 5.555 -9.023 -20.016 1 98.44 115 TYR A C 1
ATOM 946 O O . TYR A 1 115 ? 5.516 -10.031 -19.312 1 98.44 115 TYR A O 1
ATOM 954 N N . LEU A 1 116 ? 4.539 -8.516 -20.688 1 98.44 116 LEU A N 1
ATOM 955 C CA . LEU A 1 116 ? 3.277 -9.234 -20.812 1 98.44 116 LEU A CA 1
ATOM 956 C C . LEU A 1 116 ? 3.133 -9.836 -22.203 1 98.44 116 LEU A C 1
ATOM 958 O O . LEU A 1 116 ? 3.061 -9.109 -23.203 1 98.44 116 LEU A O 1
ATOM 962 N N . LYS A 1 117 ? 3.146 -11.125 -22.234 1 98.38 117 LYS A N 1
ATOM 963 C CA . LYS A 1 117 ? 2.93 -11.844 -23.484 1 98.38 117 LYS A CA 1
ATOM 964 C C . LYS A 1 117 ? 1.511 -12.406 -23.562 1 98.38 117 LYS A C 1
ATOM 966 O O . LYS A 1 117 ? 0.999 -12.938 -22.578 1 98.38 117 LYS A O 1
ATOM 971 N N . THR A 1 118 ? 0.871 -12.234 -24.75 1 98.12 118 THR A N 1
ATOM 972 C CA . THR A 1 118 ? -0.521 -12.648 -24.859 1 98.12 118 THR A CA 1
ATOM 973 C C . THR A 1 118 ? -0.69 -13.633 -26.031 1 98.12 118 THR A C 1
ATOM 975 O O . THR A 1 118 ? 0.184 -13.734 -26.891 1 98.12 118 THR A O 1
ATOM 978 N N . GLY A 1 119 ? -1.77 -14.391 -25.938 1 98.44 119 GLY A N 1
ATOM 979 C CA . GLY A 1 119 ? -2.148 -15.367 -26.938 1 98.44 119 GLY A CA 1
ATOM 980 C C . GLY A 1 119 ? -3.549 -15.914 -26.75 1 98.44 119 GLY A C 1
ATOM 981 O O . GLY A 1 119 ? -4.41 -15.242 -26.172 1 98.44 119 GLY A O 1
ATOM 982 N N . TYR A 1 120 ? -3.727 -17.109 -27.328 1 98.5 120 TYR A N 1
ATOM 983 C CA . TYR A 1 120 ? -5.023 -17.766 -27.219 1 98.5 120 TYR A CA 1
ATOM 984 C C . TYR A 1 120 ? -4.859 -19.25 -26.891 1 98.5 120 TYR A C 1
ATOM 986 O O . TYR A 1 120 ? -3.939 -19.906 -27.391 1 98.5 120 TYR A O 1
ATOM 994 N N . LEU A 1 121 ? -5.699 -19.703 -26.047 1 98.75 121 LEU A N 1
ATOM 995 C CA . LEU A 1 121 ? -5.824 -21.125 -25.766 1 98.75 121 LEU A CA 1
ATOM 996 C C . LEU A 1 121 ? -7.129 -21.672 -26.328 1 98.75 121 LEU A C 1
ATOM 998 O O . LEU A 1 121 ? -8.211 -21.172 -26.031 1 98.75 121 LEU A O 1
ATOM 1002 N N . SER A 1 122 ? -7.004 -22.703 -27.172 1 98.44 122 SER A N 1
ATOM 1003 C CA . SER A 1 122 ? -8.148 -23.406 -27.75 1 98.44 122 SER A CA 1
ATOM 1004 C C . SER A 1 122 ? -8.391 -24.734 -27.031 1 98.44 122 SER A C 1
ATOM 1006 O O . SER A 1 122 ? -7.473 -25.547 -26.906 1 98.44 122 SER A O 1
ATOM 1008 N N . PHE A 1 123 ? -9.602 -24.859 -26.625 1 98.44 123 PHE A N 1
ATOM 1009 C CA . PHE A 1 123 ? -9.961 -26.031 -25.844 1 98.44 123 PHE A CA 1
ATOM 1010 C C . PHE A 1 123 ? -11.164 -26.734 -26.438 1 98.44 123 PHE A C 1
ATOM 1012 O O . PHE A 1 123 ? -12.18 -26.109 -26.766 1 98.44 123 PHE A O 1
ATOM 1019 N N . ASN A 1 124 ? -11.062 -28.031 -26.641 1 97.19 124 ASN A N 1
ATOM 1020 C CA . ASN A 1 124 ? -12.188 -28.859 -27.047 1 97.19 124 ASN A CA 1
ATOM 1021 C C . ASN A 1 124 ? -12.859 -29.516 -25.844 1 97.19 124 ASN A C 1
ATOM 1023 O O . ASN A 1 124 ? -12.281 -30.406 -25.203 1 97.19 124 ASN A O 1
ATOM 1027 N N . PRO A 1 125 ? -14.008 -29.156 -25.594 1 93.94 125 PRO A N 1
ATOM 1028 C CA . PRO A 1 125 ? -14.648 -29.672 -24.375 1 93.94 125 PRO A CA 1
ATOM 1029 C C . PRO A 1 125 ? -14.977 -31.156 -24.453 1 93.94 125 PRO A C 1
ATOM 1031 O O . PRO A 1 125 ? -15.227 -31.797 -23.422 1 93.94 125 PRO A O 1
ATOM 1034 N N . TYR A 1 126 ? -14.969 -31.719 -25.609 1 93.19 126 TYR A N 1
ATOM 1035 C CA . TYR A 1 126 ? -15.297 -33.125 -25.766 1 93.19 126 TYR A CA 1
ATOM 1036 C C . TYR A 1 126 ? -14.039 -34 -25.734 1 93.19 126 TYR A C 1
ATOM 1038 O O . TYR A 1 126 ? -13.945 -34.938 -24.938 1 93.19 126 TYR A O 1
ATOM 1046 N N . SER A 1 127 ? -13.07 -33.625 -26.469 1 94 127 SER A N 1
ATOM 1047 C CA . SER A 1 127 ? -11.852 -34.406 -26.547 1 94 127 SER A CA 1
ATOM 1048 C C . SER A 1 127 ? -10.828 -33.969 -25.516 1 94 127 SER A C 1
ATOM 1050 O O . SER A 1 127 ? -9.836 -34.656 -25.281 1 94 127 SER A O 1
ATOM 1052 N N . HIS A 1 128 ? -10.945 -32.781 -24.922 1 95.12 128 HIS A N 1
ATOM 1053 C CA . HIS A 1 128 ? -10.062 -32.156 -23.938 1 95.12 128 HIS A CA 1
ATOM 1054 C C . HIS A 1 128 ? -8.719 -31.781 -24.562 1 95.12 128 HIS A C 1
ATOM 1056 O O . HIS A 1 128 ? -7.73 -31.594 -23.844 1 95.12 128 HIS A O 1
ATOM 1062 N N . ARG A 1 129 ? -8.742 -31.656 -25.797 1 96 129 ARG A N 1
ATOM 1063 C CA . ARG A 1 129 ? -7.516 -31.219 -26.469 1 96 129 ARG A CA 1
ATOM 1064 C C . ARG A 1 129 ? -7.281 -29.734 -26.266 1 96 129 ARG A C 1
ATOM 1066 O O . ARG A 1 129 ? -8.227 -28.938 -26.25 1 96 129 ARG A O 1
ATOM 1073 N N . VAL A 1 130 ? -5.984 -29.422 -26.141 1 98.19 130 VAL A N 1
ATOM 1074 C CA . VAL A 1 130 ? -5.59 -28.047 -25.875 1 98.19 130 VAL A CA 1
ATOM 1075 C C . VAL A 1 130 ? -4.547 -27.609 -26.906 1 98.19 130 VAL A C 1
ATOM 1077 O O . VAL A 1 130 ? -3.623 -28.359 -27.219 1 98.19 130 VAL A O 1
ATOM 1080 N N . ALA A 1 131 ? -4.762 -26.438 -27.438 1 97.62 131 ALA A N 1
ATOM 1081 C CA . ALA A 1 131 ? -3.781 -25.797 -28.312 1 97.62 131 ALA A CA 1
ATOM 1082 C C . ALA A 1 131 ? -3.555 -24.344 -27.938 1 97.62 131 ALA A C 1
ATOM 1084 O O . ALA A 1 131 ? -4.496 -23.641 -27.562 1 97.62 131 ALA A O 1
ATOM 1085 N N . ILE A 1 132 ? -2.314 -23.938 -28.078 1 98.25 132 ILE A N 1
ATOM 1086 C CA . ILE A 1 132 ? -1.975 -22.578 -27.703 1 98.25 132 ILE A CA 1
ATOM 1087 C C . ILE A 1 132 ? -1.335 -21.859 -28.891 1 98.25 132 ILE A C 1
ATOM 1089 O O . ILE A 1 132 ? -0.469 -22.406 -29.562 1 98.25 132 ILE A O 1
ATOM 1093 N N . THR A 1 133 ? -1.799 -20.641 -29.141 1 97.81 133 THR A N 1
ATOM 1094 C CA . THR A 1 133 ? -1.2 -19.75 -30.125 1 97.81 133 THR A CA 1
ATOM 1095 C C . THR A 1 133 ? -0.841 -18.406 -29.484 1 97.81 133 THR A C 1
ATOM 1097 O O . THR A 1 133 ? -1.655 -17.812 -28.781 1 97.81 133 THR A O 1
ATOM 1100 N N . TRP A 1 134 ? 0.333 -17.953 -29.734 1 98.19 134 TRP A N 1
ATOM 1101 C CA . TRP A 1 134 ? 0.772 -16.672 -29.188 1 98.19 134 TRP A CA 1
ATOM 1102 C C . TRP A 1 134 ? 0.635 -15.555 -30.203 1 98.19 134 TRP A C 1
ATOM 1104 O O . TRP A 1 134 ? 0.795 -15.781 -31.406 1 98.19 134 TRP A O 1
ATOM 1114 N N . ASP A 1 135 ? 0.354 -14.391 -29.688 1 97.56 135 ASP A N 1
ATOM 1115 C CA . ASP A 1 135 ? 0.273 -13.234 -30.578 1 97.56 135 ASP A CA 1
ATOM 1116 C C . ASP A 1 135 ? 1.61 -12.977 -31.266 1 97.56 135 ASP A C 1
ATOM 1118 O O . ASP A 1 135 ? 2.67 -13.133 -30.656 1 97.56 135 ASP A O 1
ATOM 1122 N N . LYS A 1 136 ? 1.511 -12.477 -32.469 1 95.56 136 LYS A N 1
ATOM 1123 C CA . LYS A 1 136 ? 2.709 -12.242 -33.25 1 95.56 136 LYS A CA 1
ATOM 1124 C C . LYS A 1 136 ? 3.418 -10.961 -32.812 1 95.56 136 LYS A C 1
ATOM 1126 O O . LYS A 1 136 ? 4.613 -10.789 -33.062 1 95.56 136 LYS A O 1
ATOM 1131 N N . THR A 1 137 ? 2.686 -10.125 -32.188 1 95.19 137 THR A N 1
ATOM 1132 C CA . THR A 1 137 ? 3.283 -8.883 -31.703 1 95.19 137 THR A CA 1
ATOM 1133 C C . THR A 1 137 ? 4.223 -9.156 -30.531 1 95.19 137 THR A C 1
ATOM 1135 O O . THR A 1 137 ? 4.031 -10.117 -29.797 1 95.19 137 THR A O 1
ATOM 1138 N N . ASP A 1 138 ? 5.238 -8.312 -30.406 1 95.88 138 ASP A N 1
ATOM 1139 C CA . ASP A 1 138 ? 6.141 -8.406 -29.266 1 95.88 138 ASP A CA 1
ATOM 1140 C C . ASP A 1 138 ? 5.375 -8.25 -27.953 1 95.88 138 ASP A C 1
ATOM 1142 O O . ASP A 1 138 ? 4.359 -7.551 -27.891 1 95.88 138 ASP A O 1
ATOM 1146 N N . PRO A 1 139 ? 5.91 -8.93 -26.922 1 97.31 139 PRO A N 1
ATOM 1147 C CA . PRO A 1 139 ? 5.277 -8.742 -25.609 1 97.31 139 PRO A CA 1
ATOM 1148 C C . PRO A 1 139 ? 5.234 -7.281 -25.188 1 97.31 139 PRO A C 1
ATOM 1150 O O . PRO A 1 139 ? 6.152 -6.516 -25.5 1 97.31 139 PRO A O 1
ATOM 1153 N N . ALA A 1 140 ? 4.184 -6.926 -24.531 1 97.56 140 ALA A N 1
ATOM 1154 C CA . ALA A 1 140 ? 4.047 -5.559 -24.031 1 97.56 140 ALA A CA 1
ATOM 1155 C C . ALA A 1 140 ? 5.031 -5.285 -22.891 1 97.56 140 ALA A C 1
ATOM 1157 O O . ALA A 1 140 ? 5.125 -6.059 -21.938 1 97.56 140 ALA A O 1
ATOM 1158 N N . ARG A 1 141 ? 5.793 -4.195 -23.016 1 97.62 141 ARG A N 1
ATOM 1159 C CA . ARG A 1 141 ? 6.688 -3.762 -21.953 1 97.62 141 ARG A CA 1
ATOM 1160 C C . ARG A 1 141 ? 5.945 -2.928 -20.922 1 97.62 141 ARG A C 1
ATOM 1162 O O . ARG A 1 141 ? 5.465 -1.834 -21.219 1 97.62 141 ARG A O 1
ATOM 1169 N N . LEU A 1 142 ? 5.844 -3.416 -19.75 1 98.31 142 LEU A N 1
ATOM 1170 C CA . LEU A 1 142 ? 5.184 -2.74 -18.641 1 98.31 142 LEU A CA 1
ATOM 1171 C C . LEU A 1 142 ? 6.203 -2.082 -17.719 1 98.31 142 LEU A C 1
ATOM 1173 O O . LEU A 1 142 ? 7.172 -2.723 -17.297 1 98.31 142 LEU A O 1
ATOM 1177 N N . THR A 1 143 ? 5.992 -0.797 -17.391 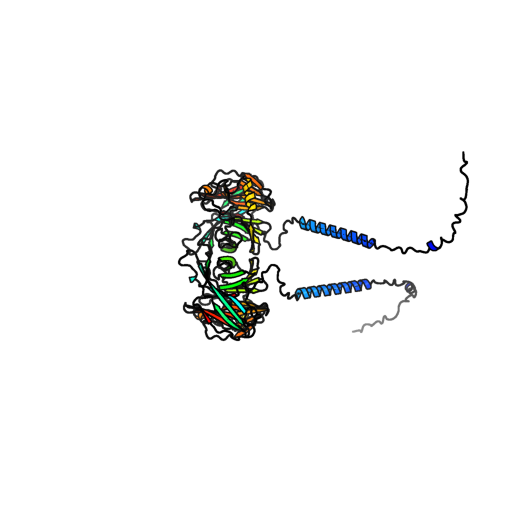1 98.31 143 THR A N 1
ATOM 1178 C CA . THR A 1 143 ? 6.988 -0.09 -16.594 1 98.31 143 THR A CA 1
ATOM 1179 C C . THR A 1 143 ? 6.352 0.53 -15.352 1 98.31 143 THR A C 1
ATOM 1181 O O . THR A 1 143 ? 5.152 0.804 -15.336 1 98.31 143 THR A O 1
ATOM 1184 N N . ASN A 1 144 ? 7.078 0.653 -14.352 1 98.5 144 ASN A N 1
ATOM 1185 C CA . ASN A 1 144 ? 6.738 1.381 -13.133 1 98.5 144 ASN A CA 1
ATOM 1186 C C . ASN A 1 144 ? 7.98 1.934 -12.445 1 98.5 144 ASN A C 1
ATOM 1188 O O . ASN A 1 144 ? 9.102 1.519 -12.75 1 98.5 144 ASN A O 1
ATOM 1192 N N . ASN A 1 145 ? 7.797 2.881 -11.508 1 98.69 145 ASN A N 1
ATOM 1193 C CA . ASN A 1 145 ? 8.953 3.576 -10.945 1 98.69 145 ASN A CA 1
ATOM 1194 C C . ASN A 1 145 ? 9.078 3.322 -9.445 1 98.69 145 ASN A C 1
ATOM 1196 O O . ASN A 1 145 ? 9.93 3.916 -8.789 1 98.69 145 ASN A O 1
ATOM 1200 N N . PHE A 1 146 ? 8.273 2.443 -8.875 1 98.75 146 PHE A N 1
ATOM 1201 C CA . PHE A 1 146 ? 8.43 2.039 -7.484 1 98.75 146 PHE A CA 1
ATOM 1202 C C . PHE A 1 146 ? 9.586 1.062 -7.328 1 98.75 146 PHE A C 1
ATOM 1204 O O . PHE A 1 146 ? 9.781 0.187 -8.172 1 98.75 146 PHE A O 1
ATOM 1211 N N . ALA A 1 147 ? 10.289 1.2 -6.215 1 98.69 147 ALA A N 1
ATOM 1212 C CA . ALA A 1 147 ? 11.352 0.246 -5.91 1 98.69 147 ALA A CA 1
ATOM 1213 C C . ALA A 1 147 ? 11.531 0.09 -4.402 1 98.69 147 ALA A C 1
ATOM 1215 O O . ALA A 1 147 ? 11.188 0.992 -3.633 1 98.69 147 ALA A O 1
ATOM 1216 N N . LEU A 1 148 ? 11.914 -1.012 -3.984 1 98.69 148 LEU A N 1
ATOM 1217 C CA . LEU A 1 148 ? 12.422 -1.31 -2.65 1 98.69 148 LEU A CA 1
ATOM 1218 C C . LEU A 1 148 ? 13.859 -1.825 -2.721 1 98.69 148 LEU A C 1
ATOM 1220 O O . LEU A 1 148 ? 14.125 -2.852 -3.35 1 98.69 148 LEU A O 1
ATOM 1224 N N . LYS A 1 149 ? 14.758 -1.112 -2.174 1 97.94 149 LYS A N 1
ATOM 1225 C CA . LYS A 1 149 ? 16.188 -1.418 -2.215 1 97.94 149 LYS A CA 1
ATOM 1226 C C . LYS A 1 149 ? 16.688 -1.517 -3.654 1 97.94 149 LYS A C 1
ATOM 1228 O O . LYS A 1 149 ? 17.469 -2.412 -3.986 1 97.94 149 LYS A O 1
ATOM 1233 N N . GLY A 1 150 ? 16.109 -0.78 -4.469 1 97.69 150 GLY A N 1
ATOM 1234 C CA . GLY A 1 150 ? 16.578 -0.673 -5.84 1 97.69 150 GLY A CA 1
ATOM 1235 C C . GLY A 1 150 ? 15.992 -1.721 -6.762 1 97.69 150 GLY A C 1
ATOM 1236 O O . GLY A 1 150 ? 16.438 -1.874 -7.902 1 97.69 150 GLY A O 1
ATOM 1237 N N . ARG A 1 151 ? 15.016 -2.473 -6.301 1 98.38 151 ARG A N 1
ATOM 1238 C CA . ARG A 1 151 ? 14.398 -3.52 -7.109 1 98.38 151 ARG A CA 1
ATOM 1239 C C . ARG A 1 151 ? 12.891 -3.316 -7.211 1 98.38 151 ARG A C 1
ATOM 1241 O O . ARG A 1 151 ? 12.258 -2.84 -6.266 1 98.38 151 ARG A O 1
ATOM 1248 N N . GLY A 1 152 ? 12.375 -3.6 -8.43 1 98.56 152 GLY A N 1
ATOM 1249 C CA . GLY A 1 152 ? 10.953 -3.463 -8.68 1 98.56 152 GLY A CA 1
ATOM 1250 C C . GLY A 1 152 ? 10.5 -4.164 -9.945 1 98.56 152 GLY A C 1
ATOM 1251 O O . GLY A 1 152 ? 11.32 -4.578 -10.758 1 98.56 152 GLY A O 1
ATOM 1252 N N . MET A 1 153 ? 9.227 -4.402 -10.023 1 98.75 153 MET A N 1
ATOM 1253 C CA . MET A 1 153 ? 8.555 -4.98 -11.188 1 98.75 153 MET A CA 1
ATOM 1254 C C . MET A 1 153 ? 8.984 -6.43 -11.391 1 98.75 153 MET A C 1
ATOM 1256 O O . MET A 1 153 ? 9.141 -6.879 -12.531 1 98.75 153 MET A O 1
ATOM 1260 N N . GLU A 1 154 ? 9.312 -7.133 -10.344 1 98.75 154 GLU A N 1
ATOM 1261 C CA . GLU A 1 154 ? 9.508 -8.578 -10.398 1 98.75 154 GLU A CA 1
ATOM 1262 C C . GLU A 1 154 ? 8.188 -9.32 -10.18 1 98.75 154 GLU A C 1
ATOM 1264 O O . GLU A 1 154 ? 7.855 -9.695 -9.055 1 98.75 154 GLU A O 1
ATOM 1269 N N . LEU A 1 155 ? 7.484 -9.57 -11.281 1 98.88 155 LEU A N 1
ATOM 1270 C CA . LEU A 1 155 ? 6.078 -9.945 -11.227 1 98.88 155 LEU A CA 1
ATOM 1271 C C . LEU A 1 155 ? 5.918 -11.461 -11.289 1 98.88 155 LEU A C 1
ATOM 1273 O O . LEU A 1 155 ? 6.398 -12.094 -12.234 1 98.88 155 LEU A O 1
ATOM 1277 N N . SER A 1 156 ? 5.152 -12.008 -10.305 1 98.62 156 SER A N 1
ATOM 1278 C CA . SER A 1 156 ? 5.203 -13.453 -10.086 1 98.62 156 SER A CA 1
ATOM 1279 C C . SER A 1 156 ? 3.879 -14.109 -10.461 1 98.62 156 SER A C 1
ATOM 1281 O O . SER A 1 156 ? 3.795 -15.336 -10.555 1 98.62 156 SER A O 1
ATOM 1283 N N . GLU A 1 157 ? 2.816 -13.336 -10.664 1 98.81 157 GLU A N 1
ATOM 1284 C CA . GLU A 1 157 ? 1.514 -13.953 -10.891 1 98.81 157 GLU A CA 1
ATOM 1285 C C . GLU A 1 157 ? 0.562 -12.984 -11.594 1 98.81 157 GLU A C 1
ATOM 1287 O O . GLU A 1 157 ? 0.785 -11.773 -11.594 1 98.81 157 GLU A O 1
ATOM 1292 N N . LEU A 1 158 ? -0.469 -13.539 -12.227 1 98.81 158 LEU A N 1
ATOM 1293 C CA . LEU A 1 158 ? -1.601 -12.828 -12.812 1 98.81 158 LEU A CA 1
ATOM 1294 C C . LEU A 1 158 ? -2.92 -13.391 -12.297 1 98.81 158 LEU A C 1
ATOM 1296 O O . LEU A 1 158 ? -3.09 -14.609 -12.219 1 98.81 158 LEU A O 1
ATOM 1300 N N . VAL A 1 159 ? -3.83 -12.492 -11.945 1 98.81 159 VAL A N 1
ATOM 1301 C CA . VAL A 1 159 ? -5.133 -12.945 -11.469 1 98.81 159 VAL A CA 1
ATOM 1302 C C . VAL A 1 159 ? -6.211 -11.938 -11.875 1 98.81 159 VAL A C 1
ATOM 1304 O O . VAL A 1 159 ? -6.004 -10.727 -11.773 1 98.81 159 VAL A O 1
ATOM 1307 N N . VAL A 1 160 ? -7.277 -12.438 -12.406 1 98.69 160 VAL A N 1
ATOM 1308 C CA . VAL A 1 160 ? -8.461 -11.602 -12.57 1 98.69 160 VAL A CA 1
ATOM 1309 C C . VAL A 1 160 ? -9.266 -11.594 -11.266 1 98.69 160 VAL A C 1
ATOM 1311 O O . VAL A 1 160 ? -9.711 -12.641 -10.797 1 98.69 160 VAL A O 1
ATOM 1314 N N . PHE A 1 161 ? -9.422 -10.477 -10.617 1 98.56 161 PHE A N 1
ATOM 1315 C CA . PHE A 1 161 ? -10.133 -10.281 -9.359 1 98.56 161 PHE A CA 1
ATOM 1316 C C . PHE A 1 161 ? -11.078 -9.086 -9.453 1 98.56 161 PHE A C 1
ATOM 1318 O O . PHE A 1 161 ? -10.633 -7.953 -9.672 1 98.56 161 PHE A O 1
ATOM 1325 N N . ASP A 1 162 ? -12.367 -9.312 -9.406 1 97.81 162 ASP A N 1
ATOM 1326 C CA . ASP A 1 162 ? -13.375 -8.258 -9.414 1 97.81 162 ASP A CA 1
ATOM 1327 C C . ASP A 1 162 ? -13.344 -7.484 -10.734 1 97.81 162 ASP A C 1
ATOM 1329 O O . ASP A 1 162 ? -13.398 -6.254 -10.742 1 97.81 162 ASP A O 1
ATOM 1333 N N . GLY A 1 163 ? -13.117 -8.258 -11.75 1 96.5 163 GLY A N 1
ATOM 1334 C CA . GLY A 1 163 ? -13.133 -7.699 -13.094 1 96.5 163 GLY A CA 1
ATOM 1335 C C . GLY A 1 163 ? -11.852 -6.961 -13.445 1 96.5 163 GLY A C 1
ATOM 1336 O O . GLY A 1 163 ? -11.773 -6.297 -14.477 1 96.5 163 GLY A O 1
ATOM 1337 N N . ARG A 1 164 ? -10.828 -7.043 -12.594 1 97.06 164 ARG A N 1
ATOM 1338 C CA . ARG A 1 164 ? -9.555 -6.375 -12.797 1 97.06 164 ARG A CA 1
ATOM 1339 C C . ARG A 1 164 ? -8.43 -7.391 -12.984 1 97.06 164 ARG A C 1
ATOM 1341 O O . ARG A 1 164 ? -8.414 -8.43 -12.328 1 97.06 164 ARG A O 1
ATOM 1348 N N . LEU A 1 165 ? -7.512 -7.07 -13.883 1 98.62 165 LEU A N 1
ATOM 1349 C CA . LEU A 1 165 ? -6.312 -7.887 -14.016 1 98.62 165 LEU A CA 1
ATOM 1350 C C . LEU A 1 165 ? -5.219 -7.402 -13.062 1 98.62 165 LEU A C 1
ATOM 1352 O O . LEU A 1 165 ? -4.758 -6.266 -13.18 1 98.62 165 LEU A O 1
ATOM 1356 N N . LEU A 1 166 ? -4.84 -8.281 -12.156 1 98.88 166 LEU A N 1
ATOM 1357 C CA . LEU A 1 166 ? -3.854 -7.918 -11.148 1 98.88 166 LEU A CA 1
ATOM 1358 C C . LEU A 1 166 ? -2.553 -8.688 -11.359 1 98.88 166 LEU A C 1
ATOM 1360 O O . LEU A 1 166 ? -2.564 -9.797 -11.906 1 98.88 166 LEU A O 1
ATOM 1364 N N . THR A 1 167 ? -1.487 -8.086 -10.992 1 98.88 167 THR A N 1
ATOM 1365 C CA . THR A 1 167 ? -0.189 -8.742 -10.93 1 98.88 167 THR A CA 1
ATOM 1366 C C . THR A 1 167 ? 0.521 -8.414 -9.617 1 98.88 167 THR A C 1
ATOM 1368 O O . THR A 1 167 ? 0.08 -7.539 -8.867 1 98.88 167 THR A O 1
ATOM 1371 N N . PHE A 1 168 ? 1.573 -9.164 -9.273 1 98.94 168 PHE A N 1
ATOM 1372 C CA . PHE A 1 168 ? 2.115 -9.18 -7.918 1 98.94 168 PHE A CA 1
ATOM 1373 C C . PHE A 1 168 ? 3.635 -9.062 -7.945 1 98.94 168 PHE A C 1
ATOM 1375 O O . PHE A 1 168 ? 4.316 -9.883 -8.562 1 98.94 168 PHE A O 1
ATOM 1382 N N . ASP A 1 169 ? 4.145 -8.047 -7.336 1 98.81 169 ASP A N 1
ATOM 1383 C CA . ASP A 1 169 ? 5.586 -7.859 -7.246 1 98.81 169 ASP A CA 1
ATOM 1384 C C . ASP A 1 169 ? 6.16 -8.578 -6.027 1 98.81 169 ASP A C 1
ATOM 1386 O O . ASP A 1 169 ? 5.793 -8.273 -4.891 1 98.81 169 ASP A O 1
ATOM 1390 N N . ASP A 1 170 ? 7.074 -9.5 -6.184 1 98.25 170 ASP A N 1
ATOM 1391 C CA . ASP A 1 170 ? 7.551 -10.328 -5.086 1 98.25 170 ASP A CA 1
ATOM 1392 C C . ASP A 1 170 ? 8.727 -9.672 -4.363 1 98.25 170 ASP A C 1
ATOM 1394 O O . ASP A 1 170 ? 9.398 -10.305 -3.549 1 98.25 170 ASP A O 1
ATOM 1398 N N . ARG A 1 171 ? 9.008 -8.383 -4.68 1 98.44 171 ARG A N 1
ATOM 1399 C CA . ARG A 1 171 ? 10.047 -7.621 -4.004 1 98.44 171 ARG A CA 1
ATOM 1400 C C . ARG A 1 171 ? 9.453 -6.496 -3.166 1 98.44 171 ARG A C 1
ATOM 1402 O O . ARG A 1 171 ? 9.586 -6.488 -1.94 1 98.44 171 ARG A O 1
ATOM 1409 N N . THR A 1 172 ? 8.695 -5.668 -3.818 1 98.69 172 THR A N 1
ATOM 1410 C CA . THR A 1 172 ? 8.125 -4.508 -3.141 1 98.69 172 THR A CA 1
ATOM 1411 C C . THR A 1 172 ? 6.891 -4.895 -2.338 1 98.69 172 THR A C 1
ATOM 1413 O O . THR A 1 172 ? 6.516 -4.207 -1.388 1 98.69 172 THR A O 1
ATOM 1416 N N . GLY A 1 173 ? 6.266 -5.961 -2.74 1 98.81 173 GLY A N 1
ATOM 1417 C CA . GLY A 1 173 ? 5.008 -6.336 -2.117 1 98.81 173 GLY A CA 1
ATOM 1418 C C . GLY A 1 173 ? 3.811 -5.613 -2.705 1 98.81 173 GLY A C 1
ATOM 1419 O O . GLY A 1 173 ? 2.68 -5.801 -2.254 1 98.81 173 GLY A O 1
ATOM 1420 N N . ILE A 1 174 ? 3.992 -4.867 -3.777 1 98.94 174 ILE A N 1
ATOM 1421 C CA . ILE A 1 174 ? 2.9 -4.09 -4.355 1 98.94 174 ILE A CA 1
ATOM 1422 C C . ILE A 1 174 ? 2.084 -4.973 -5.297 1 98.94 174 ILE A C 1
ATOM 1424 O O . ILE A 1 174 ? 2.646 -5.73 -6.09 1 98.94 174 ILE A O 1
ATOM 1428 N N . ILE A 1 175 ? 0.81 -4.941 -5.141 1 98.88 175 ILE A N 1
ATOM 1429 C CA . ILE A 1 175 ? -0.115 -5.469 -6.141 1 98.88 175 ILE A CA 1
ATOM 1430 C C . ILE A 1 175 ? -0.469 -4.371 -7.141 1 98.88 175 ILE A C 1
ATOM 1432 O O . ILE A 1 175 ? -0.871 -3.273 -6.754 1 98.88 175 ILE A O 1
ATOM 1436 N N . TYR A 1 176 ? -0.31 -4.707 -8.383 1 98.88 176 TYR A N 1
ATOM 1437 C CA . TYR A 1 176 ? -0.626 -3.76 -9.445 1 98.88 176 TYR A CA 1
ATOM 1438 C C . TYR A 1 176 ? -1.88 -4.184 -10.203 1 98.88 176 TYR A C 1
ATOM 1440 O O . TYR A 1 176 ? -2.131 -5.379 -10.383 1 98.88 176 TYR A O 1
ATOM 1448 N N . GLU A 1 177 ? -2.592 -3.195 -10.633 1 98.56 177 GLU A N 1
ATOM 1449 C CA . GLU A 1 177 ? -3.629 -3.391 -11.641 1 98.56 177 GLU A CA 1
ATOM 1450 C C . GLU A 1 177 ? -3.113 -3.051 -13.031 1 98.56 177 GLU A C 1
ATOM 1452 O O . GLU A 1 177 ? -2.521 -1.99 -13.242 1 98.56 177 GLU A O 1
ATOM 1457 N N . LEU A 1 178 ? -3.281 -3.979 -13.883 1 98.25 178 LEU A N 1
ATOM 1458 C CA . LEU A 1 178 ? -2.943 -3.734 -15.281 1 98.25 178 LEU A CA 1
ATOM 1459 C C . LEU A 1 178 ? -4.16 -3.242 -16.062 1 98.25 178 LEU A C 1
ATOM 1461 O O . LEU A 1 178 ? -5.152 -3.963 -16.188 1 98.25 178 LEU A O 1
ATOM 1465 N N . SER A 1 179 ? -4.109 -2.012 -16.5 1 94.31 179 SER A N 1
ATOM 1466 C CA . SER A 1 179 ? -5.203 -1.414 -17.266 1 94.31 179 SER A CA 1
ATOM 1467 C C . SER A 1 179 ? -4.68 -0.526 -18.375 1 94.31 179 SER A C 1
ATOM 1469 O O . SER A 1 179 ? -3.969 0.45 -18.125 1 94.31 179 SER A O 1
ATOM 1471 N N . ASN A 1 180 ? -5.012 -0.886 -19.625 1 88.19 180 ASN A N 1
ATOM 1472 C CA . ASN A 1 180 ? -4.59 -0.111 -20.781 1 88.19 180 ASN A CA 1
ATOM 1473 C C . ASN A 1 180 ? -3.082 0.116 -20.781 1 88.19 180 ASN A C 1
ATOM 1475 O O . ASN A 1 180 ? -2.621 1.252 -20.922 1 88.19 180 ASN A O 1
ATOM 1479 N N . ASN A 1 181 ? -2.295 -0.868 -20.5 1 84.94 181 ASN A N 1
ATOM 1480 C CA . ASN A 1 181 ? -0.837 -0.898 -20.531 1 84.94 181 ASN A CA 1
ATOM 1481 C C . ASN A 1 181 ? -0.242 -0.048 -19.406 1 84.94 181 ASN A C 1
ATOM 1483 O O . ASN A 1 181 ? 0.939 0.3 -19.453 1 84.94 181 ASN A O 1
ATOM 1487 N N . LYS A 1 182 ? -1.103 0.361 -18.5 1 94.31 182 LYS A N 1
ATOM 1488 C CA . LYS A 1 182 ? -0.611 1.021 -17.297 1 94.31 182 LYS A CA 1
ATOM 1489 C C . LYS A 1 182 ? -0.52 0.042 -16.141 1 94.31 182 LYS A C 1
ATOM 1491 O O . LYS A 1 182 ? -1.328 -0.883 -16.031 1 94.31 182 LYS A O 1
ATOM 1496 N N . VAL A 1 183 ? 0.505 0.235 -15.438 1 98.44 183 VAL A N 1
ATOM 1497 C CA . VAL A 1 183 ? 0.726 -0.54 -14.219 1 98.44 183 VAL A CA 1
ATOM 1498 C C . VAL A 1 183 ? 0.398 0.313 -13 1 98.44 183 VAL A C 1
ATOM 1500 O O . VAL A 1 183 ? 1.232 1.097 -12.539 1 98.44 183 VAL A O 1
ATOM 1503 N N . ILE A 1 184 ? -0.802 0.182 -12.469 1 98.38 184 ILE A N 1
ATOM 1504 C CA . ILE A 1 184 ? -1.304 1.06 -11.422 1 98.38 184 ILE A CA 1
ATOM 1505 C C . ILE A 1 184 ? -1.152 0.376 -10.062 1 98.38 184 ILE A C 1
ATOM 1507 O O . ILE A 1 184 ? -1.762 -0.667 -9.812 1 98.38 184 ILE A O 1
ATOM 1511 N N . PRO A 1 185 ? -0.345 0.96 -9.156 1 98.69 185 PRO A N 1
ATOM 1512 C CA . PRO A 1 185 ? -0.262 0.362 -7.82 1 98.69 185 PRO A CA 1
ATOM 1513 C C . PRO A 1 185 ? -1.598 0.383 -7.082 1 98.69 185 PRO A C 1
ATOM 1515 O O . PRO A 1 185 ? -2.344 1.36 -7.172 1 98.69 185 PRO A O 1
ATOM 1518 N N . TRP A 1 186 ? -1.906 -0.736 -6.316 1 98.06 186 TRP A N 1
ATOM 1519 C CA . TRP A 1 186 ? -3.186 -0.812 -5.621 1 98.06 186 TRP A CA 1
ATOM 1520 C C . TRP A 1 186 ? -2.982 -1.091 -4.133 1 98.06 186 TRP A C 1
ATOM 1522 O O . TRP A 1 186 ? -3.334 -0.266 -3.287 1 98.06 186 TRP A O 1
ATOM 1532 N N . ILE A 1 187 ? -2.291 -2.17 -3.85 1 98.31 187 ILE A N 1
ATOM 1533 C CA . ILE A 1 187 ? -2.131 -2.605 -2.467 1 98.31 187 ILE A CA 1
ATOM 1534 C C . ILE A 1 187 ? -0.65 -2.826 -2.164 1 98.31 187 ILE A C 1
ATOM 1536 O O . ILE A 1 187 ? 0.108 -3.266 -3.031 1 98.31 187 ILE A O 1
ATOM 1540 N N . LEU A 1 188 ? -0.325 -2.486 -0.982 1 98.62 188 LEU A N 1
ATOM 1541 C CA . LEU A 1 188 ? 1.007 -2.773 -0.46 1 98.62 188 LEU A CA 1
ATOM 1542 C C . LEU A 1 188 ? 0.953 -3.883 0.585 1 98.62 188 LEU A C 1
ATOM 1544 O O . LEU A 1 188 ? 0.256 -3.758 1.594 1 98.62 188 LEU A O 1
ATOM 1548 N N . LEU A 1 189 ? 1.661 -4.949 0.334 1 98.81 189 LEU A N 1
ATOM 1549 C CA . LEU A 1 189 ? 1.745 -6.074 1.259 1 98.81 189 LEU A CA 1
ATOM 1550 C C . LEU A 1 189 ? 3.135 -6.164 1.881 1 98.81 189 LEU A C 1
ATOM 1552 O O . LEU A 1 189 ? 4.133 -6.293 1.166 1 98.81 189 LEU A O 1
ATOM 1556 N N . MET A 1 190 ? 3.139 -6.191 3.15 1 98.56 190 MET A N 1
ATOM 1557 C CA . MET A 1 190 ? 4.426 -6.328 3.828 1 98.56 190 MET A CA 1
ATOM 1558 C C . MET A 1 190 ? 4.621 -7.75 4.344 1 98.56 190 MET A C 1
ATOM 1560 O O . MET A 1 190 ? 3.646 -8.469 4.574 1 98.56 190 MET A O 1
ATOM 1564 N N . ASP A 1 191 ? 5.828 -8.125 4.574 1 98.5 191 ASP A N 1
ATOM 1565 C CA . ASP A 1 191 ? 6.219 -9.5 4.859 1 98.5 191 ASP A CA 1
ATOM 1566 C C . ASP A 1 191 ? 5.699 -9.945 6.223 1 98.5 191 ASP A C 1
ATOM 1568 O O . ASP A 1 191 ? 5.43 -9.117 7.098 1 98.5 191 ASP A O 1
ATOM 1572 N N . GLY A 1 192 ? 5.453 -11.25 6.359 1 98.06 192 GLY A N 1
ATOM 1573 C CA . GLY A 1 192 ? 5.051 -11.844 7.621 1 98.06 192 GLY A CA 1
ATOM 1574 C C . GLY A 1 192 ? 3.703 -11.352 8.109 1 98.06 192 GLY A C 1
ATOM 1575 O O . GLY A 1 192 ? 2.717 -11.383 7.375 1 98.06 192 GLY A O 1
ATOM 1576 N N . ASP A 1 193 ? 3.703 -10.883 9.336 1 97.31 193 ASP A N 1
ATOM 1577 C CA . ASP A 1 193 ? 2.463 -10.438 9.969 1 97.31 193 ASP A CA 1
ATOM 1578 C C . ASP A 1 193 ? 2.137 -9 9.578 1 97.31 193 ASP A C 1
ATOM 1580 O O . ASP A 1 193 ? 1.249 -8.375 10.164 1 97.31 193 ASP A O 1
ATOM 1584 N N . GLY A 1 194 ? 2.848 -8.484 8.703 1 96.75 194 GLY A N 1
ATOM 1585 C CA . GLY A 1 194 ? 2.568 -7.148 8.195 1 96.75 194 GLY A CA 1
ATOM 1586 C C . GLY A 1 194 ? 3.375 -6.066 8.883 1 96.75 194 GLY A C 1
ATOM 1587 O O . GLY A 1 194 ? 3.293 -4.891 8.516 1 96.75 194 GLY A O 1
ATOM 1588 N N . LYS A 1 195 ? 4.211 -6.367 9.82 1 95.69 195 LYS A N 1
ATOM 1589 C CA . LYS A 1 195 ? 4.973 -5.383 10.578 1 95.69 195 LYS A CA 1
ATOM 1590 C C . LYS A 1 195 ? 6.445 -5.391 10.18 1 95.69 195 LYS A C 1
ATOM 1592 O O . LYS A 1 195 ? 7.309 -4.996 10.961 1 95.69 195 LYS A O 1
ATOM 1597 N N . SER A 1 196 ? 6.707 -5.809 8.977 1 96.12 196 SER A N 1
ATOM 1598 C CA . SER A 1 196 ? 8.062 -5.863 8.43 1 96.12 196 SER A CA 1
ATOM 1599 C C . SER A 1 196 ? 8.344 -4.668 7.531 1 96.12 196 SER A C 1
ATOM 1601 O O . SER A 1 196 ? 7.422 -4.059 6.988 1 96.12 196 SER A O 1
ATOM 1603 N N . VAL A 1 197 ? 9.609 -4.324 7.43 1 96.25 197 VAL A N 1
ATOM 1604 C CA . VAL A 1 197 ? 10.016 -3.266 6.512 1 96.25 197 VAL A CA 1
ATOM 1605 C C . VAL A 1 197 ? 10.281 -3.852 5.129 1 96.25 197 VAL A C 1
ATOM 1607 O O . VAL A 1 197 ? 10.508 -3.113 4.168 1 96.25 197 VAL A O 1
ATOM 1610 N N . LYS A 1 198 ? 10.211 -5.195 5.055 1 97.19 198 LYS A N 1
ATOM 1611 C CA . LYS A 1 198 ? 10.391 -5.902 3.789 1 97.19 198 LYS A CA 1
ATOM 1612 C C . LYS A 1 198 ? 9.047 -6.121 3.092 1 97.19 198 LYS A C 1
ATOM 1614 O O . LYS A 1 198 ? 8.023 -6.293 3.75 1 97.19 198 LYS A O 1
ATOM 1619 N N . GLY A 1 199 ? 9.109 -6.105 1.75 1 98.56 199 GLY A N 1
ATOM 1620 C CA . GLY A 1 199 ? 7.914 -6.426 0.988 1 98.56 199 GLY A CA 1
ATOM 1621 C C . GLY A 1 199 ? 7.555 -7.898 1.03 1 98.56 199 GLY A C 1
ATOM 1622 O O . GLY A 1 199 ? 8.438 -8.758 1.099 1 98.56 199 GLY A O 1
ATOM 1623 N N . PHE A 1 200 ? 6.297 -8.133 1.023 1 98.75 200 PHE A N 1
ATOM 1624 C CA . PHE A 1 200 ? 5.832 -9.516 0.944 1 98.75 200 PHE A CA 1
ATOM 1625 C C . PHE A 1 200 ? 6.262 -10.156 -0.368 1 98.75 200 PHE A C 1
ATOM 1627 O O . PHE A 1 200 ? 6.117 -9.562 -1.437 1 98.75 200 PHE A O 1
ATOM 1634 N N . LYS A 1 201 ? 6.836 -11.312 -0.27 1 98.5 201 LYS A N 1
ATOM 1635 C CA . LYS A 1 201 ? 7.234 -12.039 -1.47 1 98.5 201 LYS A CA 1
ATOM 1636 C C . LYS A 1 201 ? 6.051 -12.797 -2.068 1 98.5 201 LYS A C 1
ATOM 1638 O O . LYS A 1 201 ? 5.938 -14.016 -1.905 1 98.5 201 LYS A O 1
ATOM 1643 N N . SER A 1 202 ? 5.234 -12.109 -2.777 1 98.75 202 SER A N 1
ATOM 1644 C CA . SER A 1 202 ? 4.062 -12.695 -3.414 1 98.75 202 SER A CA 1
ATOM 1645 C C . SER A 1 202 ? 4.461 -13.648 -4.539 1 98.75 202 SER A C 1
ATOM 1647 O O . SER A 1 202 ? 5 -13.211 -5.559 1 98.75 202 SER A O 1
ATOM 1649 N N . GLU A 1 203 ? 4.145 -14.914 -4.344 1 98.75 203 GLU A N 1
ATOM 1650 C CA . GLU A 1 203 ? 4.551 -15.898 -5.336 1 98.75 203 GLU A CA 1
ATOM 1651 C C . GLU A 1 203 ? 3.348 -16.453 -6.102 1 98.75 203 GLU A C 1
ATOM 1653 O O . GLU A 1 203 ? 3.463 -16.812 -7.273 1 98.75 203 GLU A O 1
ATOM 1658 N N . TRP A 1 204 ? 2.25 -16.531 -5.445 1 98.88 204 TRP A N 1
ATOM 1659 C CA . TRP A 1 204 ? 1.027 -17.031 -6.066 1 98.88 204 TRP A CA 1
ATOM 1660 C C . TRP A 1 204 ? -0.195 -16.281 -5.539 1 98.88 204 TRP A C 1
ATOM 1662 O O . TRP A 1 204 ? -0.125 -15.625 -4.504 1 98.88 204 TRP A O 1
ATOM 1672 N N . ALA A 1 205 ? -1.232 -16.344 -6.289 1 98.94 205 ALA A N 1
ATOM 1673 C CA . ALA A 1 205 ? -2.488 -15.719 -5.887 1 98.94 205 ALA A CA 1
ATOM 1674 C C . ALA A 1 205 ? -3.682 -16.422 -6.527 1 98.94 205 ALA A C 1
ATOM 1676 O O . ALA A 1 205 ? -3.557 -17.016 -7.602 1 98.94 205 ALA A O 1
ATOM 1677 N N . THR A 1 206 ? -4.816 -16.359 -5.844 1 98.88 206 THR A N 1
ATOM 1678 C CA . THR A 1 206 ? -6.062 -16.953 -6.332 1 98.88 206 THR A CA 1
ATOM 1679 C C . THR A 1 206 ? -7.266 -16.281 -5.672 1 98.88 206 THR A C 1
ATOM 1681 O O . THR A 1 206 ? -7.109 -15.477 -4.75 1 98.88 206 THR A O 1
ATOM 1684 N N . VAL A 1 207 ? -8.398 -16.547 -6.242 1 98.62 207 VAL A N 1
ATOM 1685 C CA . VAL A 1 207 ? -9.633 -15.984 -5.703 1 98.62 207 VAL A CA 1
ATOM 1686 C C . VAL A 1 207 ? -10.461 -17.094 -5.051 1 98.62 207 VAL A C 1
ATOM 1688 O O . VAL A 1 207 ? -10.703 -18.141 -5.656 1 98.62 207 VAL A O 1
ATOM 1691 N N . LYS A 1 208 ? -10.82 -16.922 -3.854 1 98.12 208 LYS A N 1
ATOM 1692 C CA . LYS A 1 208 ? -11.727 -17.797 -3.125 1 98.12 208 LYS A CA 1
ATOM 1693 C C . LYS A 1 208 ? -12.859 -17.016 -2.48 1 98.12 208 LYS A C 1
ATOM 1695 O O . LYS A 1 208 ? -12.625 -16.156 -1.63 1 98.12 208 LYS A O 1
ATOM 1700 N N . ASP A 1 209 ? -14.078 -17.203 -2.857 1 96.12 209 ASP A N 1
ATOM 1701 C CA . ASP A 1 209 ? -15.266 -16.594 -2.266 1 96.12 209 ASP A CA 1
ATOM 1702 C C . ASP A 1 209 ? -15.18 -15.07 -2.303 1 96.12 209 ASP A C 1
ATOM 1704 O O . ASP A 1 209 ? -15.391 -14.406 -1.285 1 96.12 209 ASP A O 1
ATOM 1708 N N . GLU A 1 210 ? -14.789 -14.555 -3.422 1 97.06 210 GLU A N 1
ATOM 1709 C CA . GLU A 1 210 ? -14.75 -13.133 -3.719 1 97.06 210 GLU A CA 1
ATOM 1710 C C . GLU A 1 210 ? -13.664 -12.43 -2.914 1 97.06 210 GLU A C 1
ATOM 1712 O O . GLU A 1 210 ? -13.711 -11.211 -2.723 1 97.06 210 GLU A O 1
ATOM 1717 N N . ILE A 1 211 ? -12.734 -13.25 -2.396 1 98.38 211 ILE A N 1
ATOM 1718 C CA . ILE A 1 211 ? -11.586 -12.742 -1.656 1 98.38 211 ILE A CA 1
ATOM 1719 C C . ILE A 1 211 ? -10.297 -13.133 -2.379 1 98.38 211 ILE A C 1
ATOM 1721 O O . ILE A 1 211 ? -10.156 -14.258 -2.854 1 98.38 211 ILE A O 1
ATOM 1725 N N . LEU A 1 212 ? -9.422 -12.188 -2.518 1 98.81 212 LEU A N 1
ATOM 1726 C CA . LEU A 1 212 ? -8.125 -12.453 -3.113 1 98.81 212 LEU A CA 1
ATOM 1727 C C . LEU A 1 212 ? -7.172 -13.062 -2.088 1 98.81 212 LEU A C 1
ATOM 1729 O O . LEU A 1 212 ? -6.973 -12.508 -1.008 1 98.81 212 LEU A O 1
ATOM 1733 N N . TYR A 1 213 ? -6.656 -14.227 -2.389 1 98.94 213 TYR A N 1
ATOM 1734 C CA . TYR A 1 213 ? -5.625 -14.883 -1.591 1 98.94 213 TYR A CA 1
ATOM 1735 C C . TYR A 1 213 ? -4.258 -14.758 -2.25 1 98.94 213 TYR A C 1
ATOM 1737 O O . TYR A 1 213 ? -4.113 -15.016 -3.447 1 98.94 213 TYR A O 1
ATOM 1745 N N . VAL A 1 214 ? -3.311 -14.281 -1.507 1 98.94 214 VAL A N 1
ATOM 1746 C CA . VAL A 1 214 ? -1.94 -14.148 -1.993 1 98.94 214 VAL A CA 1
ATOM 1747 C C . VAL A 1 214 ? -0.986 -14.891 -1.062 1 98.94 214 VAL A C 1
ATOM 1749 O O . VAL A 1 214 ? -1.016 -14.695 0.154 1 98.94 214 VAL A O 1
ATOM 1752 N N . GLY A 1 215 ? -0.155 -15.742 -1.632 1 98.88 215 GLY A N 1
ATOM 1753 C CA . GLY A 1 215 ? 0.775 -16.5 -0.814 1 98.88 215 GLY A CA 1
ATOM 1754 C C . GLY A 1 215 ? 2.225 -16.297 -1.209 1 98.88 215 GLY A C 1
ATOM 1755 O O . GLY A 1 215 ? 2.512 -15.773 -2.289 1 98.88 215 GLY A O 1
ATOM 1756 N N . SER A 1 216 ? 3.078 -16.625 -0.286 1 98.62 216 SER A N 1
ATOM 1757 C CA . SER A 1 216 ? 4.52 -16.609 -0.508 1 98.62 216 SER A CA 1
ATOM 1758 C C . SER A 1 216 ? 5.051 -18.016 -0.79 1 98.62 216 SER A C 1
ATOM 1760 O O . SER A 1 216 ? 4.309 -18.875 -1.247 1 98.62 216 SER A O 1
ATOM 1762 N N . MET A 1 217 ? 6.312 -18.266 -0.533 1 97.88 217 MET A N 1
ATOM 1763 C CA . MET A 1 217 ? 6.992 -19.484 -0.963 1 97.88 217 MET A CA 1
ATOM 1764 C C . MET A 1 217 ? 6.516 -20.688 -0.155 1 97.88 217 MET A C 1
ATOM 1766 O O . MET A 1 217 ? 6.672 -21.828 -0.586 1 97.88 217 MET A O 1
ATOM 1770 N N . GLY A 1 218 ? 6.047 -20.516 1.048 1 98.44 218 GLY A N 1
ATOM 1771 C CA . GLY A 1 218 ? 5.426 -21.578 1.822 1 98.44 218 GLY A CA 1
ATOM 1772 C C . GLY A 1 218 ? 6.426 -22.406 2.613 1 98.44 218 GLY A C 1
ATOM 1773 O O . GLY A 1 218 ? 6.055 -23.375 3.268 1 98.44 218 GLY A O 1
ATOM 1774 N N . LYS A 1 219 ? 7.66 -22.078 2.549 1 97.75 219 LYS A N 1
ATOM 1775 C CA . LYS A 1 219 ? 8.672 -22.703 3.389 1 97.75 219 LYS A CA 1
ATOM 1776 C C . LYS A 1 219 ? 9.273 -21.703 4.367 1 97.75 219 LYS A C 1
ATOM 1778 O O . LYS A 1 219 ? 9 -20.516 4.289 1 97.75 219 LYS A O 1
ATOM 1783 N N . GLU A 1 220 ? 10.094 -22.219 5.293 1 97.56 220 GLU A N 1
ATOM 1784 C CA . GLU A 1 220 ? 10.828 -21.344 6.207 1 97.56 220 GLU A CA 1
ATOM 1785 C C . GLU A 1 220 ? 11.836 -20.484 5.453 1 97.56 220 GLU A C 1
ATOM 1787 O O . GLU A 1 220 ? 12.43 -20.922 4.469 1 97.56 220 GLU A O 1
ATOM 1792 N N . TRP A 1 221 ? 11.969 -19.328 5.902 1 97.06 221 TRP A N 1
ATOM 1793 C CA . TRP A 1 221 ? 13.086 -18.516 5.414 1 97.06 221 TRP A CA 1
ATOM 1794 C C . TRP A 1 221 ? 14.406 -19.031 5.984 1 97.06 221 TRP A C 1
ATOM 1796 O O . TRP A 1 221 ? 14.555 -19.141 7.203 1 97.06 221 TRP A O 1
ATOM 1806 N N . THR A 1 222 ? 15.289 -19.328 5.125 1 96.19 222 THR A N 1
ATOM 1807 C CA . THR A 1 222 ? 16.578 -19.875 5.523 1 96.19 222 THR A CA 1
ATOM 1808 C C . THR A 1 222 ? 17.719 -19.094 4.879 1 96.19 222 THR A C 1
ATOM 1810 O O . THR A 1 222 ? 17.516 -18.359 3.91 1 96.19 222 THR A O 1
ATOM 1813 N N . THR A 1 223 ? 18.859 -19.25 5.469 1 94.94 223 THR A N 1
ATOM 1814 C CA . THR A 1 223 ? 20.062 -18.75 4.789 1 94.94 223 THR A CA 1
ATOM 1815 C C . THR A 1 223 ? 20.344 -19.578 3.537 1 94.94 223 THR A C 1
ATOM 1817 O O . THR A 1 223 ? 19.672 -20.578 3.275 1 94.94 223 THR A O 1
ATOM 1820 N N . ALA A 1 224 ? 21.422 -19.172 2.82 1 90.88 224 ALA A N 1
ATOM 1821 C CA . ALA A 1 224 ? 21.797 -19.891 1.598 1 90.88 224 ALA A CA 1
ATOM 1822 C C . ALA A 1 224 ? 22.25 -21.312 1.904 1 90.88 224 ALA A C 1
ATOM 1824 O O . ALA A 1 224 ? 22.203 -22.172 1.031 1 90.88 224 ALA A O 1
ATOM 1825 N N . SER A 1 225 ? 22.609 -21.484 3.219 1 90.5 225 SER A N 1
ATOM 1826 C CA . SER A 1 225 ? 23.078 -22.797 3.623 1 90.5 225 SER A CA 1
ATOM 1827 C C . SER A 1 225 ? 21.969 -23.594 4.316 1 90.5 225 SER A C 1
ATOM 1829 O O . SER A 1 225 ? 22.188 -24.703 4.785 1 90.5 225 SER A O 1
ATOM 1831 N N . GLY A 1 226 ? 20.844 -22.969 4.457 1 91.44 226 GLY A N 1
ATOM 1832 C CA . GLY A 1 226 ? 19.672 -23.719 4.898 1 91.44 226 GLY A CA 1
ATOM 1833 C C . GLY A 1 226 ? 19.375 -23.547 6.375 1 91.44 226 GLY A C 1
ATOM 1834 O O . GLY A 1 226 ? 18.547 -24.281 6.934 1 91.44 226 GLY A O 1
ATOM 1835 N N . GLU A 1 227 ? 20 -22.594 7.039 1 95 227 GLU A N 1
ATOM 1836 C CA . GLU A 1 227 ? 19.734 -22.344 8.453 1 95 227 GLU A CA 1
ATOM 1837 C C . GLU A 1 227 ? 18.469 -21.531 8.641 1 95 227 GLU A C 1
ATOM 1839 O O . GLU A 1 227 ? 18.25 -20.531 7.941 1 95 227 GLU A O 1
ATOM 1844 N N . TYR A 1 228 ? 17.672 -21.969 9.633 1 97 228 TYR A N 1
ATOM 1845 C CA . TYR A 1 228 ? 16.391 -21.328 9.914 1 97 228 TYR A CA 1
ATOM 1846 C C . TYR A 1 228 ? 16.578 -19.875 10.336 1 97 228 TYR A C 1
ATOM 1848 O O . TYR A 1 228 ? 17.438 -19.578 11.172 1 97 228 TYR A O 1
ATOM 1856 N N . VAL A 1 229 ? 15.75 -18.906 9.773 1 97.44 229 VAL A N 1
ATOM 1857 C CA . VAL A 1 229 ? 15.758 -17.5 10.164 1 97.44 229 VAL A CA 1
ATOM 1858 C C . VAL A 1 229 ? 14.398 -17.109 10.734 1 97.44 229 VAL A C 1
ATOM 1860 O O . VAL A 1 229 ? 14.297 -16.672 11.875 1 97.44 229 VAL A O 1
ATOM 1863 N N . ASN A 1 230 ? 13.32 -17.297 9.961 1 97.44 230 ASN A N 1
ATOM 1864 C CA . ASN A 1 230 ? 11.961 -17.031 10.406 1 97.44 230 ASN A CA 1
ATOM 1865 C C . ASN A 1 230 ? 10.938 -17.766 9.547 1 97.44 230 ASN A C 1
ATOM 1867 O O . ASN A 1 230 ? 11.297 -18.469 8.602 1 97.44 230 ASN A O 1
ATOM 1871 N N . SER A 1 231 ? 9.633 -17.594 9.812 1 98.06 231 SER A N 1
ATOM 1872 C CA . SER A 1 231 ? 8.578 -18.297 9.094 1 98.06 231 SER A CA 1
ATOM 1873 C C . SER A 1 231 ? 7.715 -17.328 8.297 1 98.06 231 SER A C 1
ATOM 1875 O O . SER A 1 231 ? 6.578 -17.641 7.941 1 98.06 231 SER A O 1
ATOM 1877 N N . ASN A 1 232 ? 8.227 -16.141 7.957 1 98.31 232 ASN A N 1
ATOM 1878 C CA . ASN A 1 232 ? 7.438 -15.109 7.293 1 98.31 232 ASN A CA 1
ATOM 1879 C C . ASN A 1 232 ? 6.91 -15.586 5.945 1 98.31 232 ASN A C 1
ATOM 1881 O O . ASN A 1 232 ? 5.773 -15.289 5.578 1 98.31 232 ASN A O 1
ATOM 1885 N N . PRO A 1 233 ? 7.684 -16.438 5.246 1 98.38 233 PRO A N 1
ATOM 1886 C CA . PRO A 1 233 ? 7.188 -16.875 3.936 1 98.38 233 PRO A CA 1
ATOM 1887 C C . PRO A 1 233 ? 6.004 -17.828 4.039 1 98.38 233 PRO A C 1
ATOM 1889 O O . PRO A 1 233 ? 5.457 -18.25 3.018 1 98.38 233 PRO A O 1
ATOM 1892 N N . GLN A 1 234 ? 5.641 -18.188 5.242 1 98.75 234 GLN A N 1
ATOM 1893 C CA . GLN A 1 234 ? 4.531 -19.109 5.43 1 98.75 234 GLN A CA 1
ATOM 1894 C C . GLN A 1 234 ? 3.25 -18.375 5.793 1 98.75 234 GLN A C 1
ATOM 1896 O O . GLN A 1 234 ? 2.258 -18.984 6.188 1 98.75 234 GLN A O 1
ATOM 1901 N N . TYR A 1 235 ? 3.26 -17.062 5.652 1 98.75 235 TYR A N 1
ATOM 1902 C CA . TYR A 1 235 ? 2.049 -16.266 5.742 1 98.75 235 TYR A CA 1
ATOM 1903 C C . TYR A 1 235 ? 1.349 -16.172 4.395 1 98.75 235 TYR A C 1
ATOM 1905 O O . TYR A 1 235 ? 1.986 -16.297 3.346 1 98.75 235 TYR A O 1
ATOM 1913 N N . ILE A 1 236 ? 0.049 -16.016 4.465 1 98.81 236 ILE A N 1
ATOM 1914 C CA . ILE A 1 236 ? -0.723 -15.602 3.301 1 98.81 236 ILE A CA 1
ATOM 1915 C C . ILE A 1 236 ? -1.458 -14.297 3.613 1 98.81 236 ILE A C 1
ATOM 1917 O O . ILE A 1 236 ? -1.572 -13.906 4.777 1 98.81 236 ILE A O 1
ATOM 1921 N N . LYS A 1 237 ? -1.826 -13.617 2.566 1 98.88 237 LYS A N 1
ATOM 1922 C CA . LYS A 1 237 ? -2.637 -12.406 2.664 1 98.88 237 LYS A CA 1
ATOM 1923 C C . LYS A 1 237 ? -4.008 -12.609 2.029 1 98.88 237 LYS A C 1
ATOM 1925 O O . LYS A 1 237 ? -4.125 -13.25 0.982 1 98.88 237 LYS A O 1
ATOM 1930 N N . THR A 1 238 ? -5 -12.133 2.674 1 98.75 238 THR A N 1
ATOM 1931 C CA . THR A 1 238 ? -6.316 -12.031 2.049 1 98.75 238 THR A CA 1
ATOM 1932 C C . THR A 1 238 ? -6.715 -10.57 1.855 1 98.75 238 THR A C 1
ATOM 1934 O O . THR A 1 238 ? -6.438 -9.734 2.709 1 98.75 238 THR A O 1
ATOM 1937 N N . ILE A 1 239 ? -7.277 -10.273 0.765 1 98.44 239 ILE A N 1
ATOM 1938 C CA . ILE A 1 239 ? -7.617 -8.906 0.402 1 98.44 239 ILE A CA 1
ATOM 1939 C C . ILE A 1 239 ? -9.062 -8.844 -0.096 1 98.44 239 ILE A C 1
ATOM 1941 O O . ILE A 1 239 ? -9.445 -9.617 -0.981 1 98.44 239 ILE A O 1
ATOM 1945 N N . THR A 1 240 ? -9.844 -7.988 0.403 1 97.31 240 THR A N 1
ATOM 1946 C CA . THR A 1 240 ? -11.203 -7.773 -0.069 1 97.31 240 THR A CA 1
ATOM 1947 C C . THR A 1 240 ? -11.219 -6.875 -1.303 1 97.31 240 THR A C 1
ATOM 1949 O O . THR A 1 240 ? -10.195 -6.293 -1.663 1 97.31 240 THR A O 1
ATOM 1952 N N . THR A 1 241 ? -12.43 -6.781 -1.901 1 96.44 241 THR A N 1
ATOM 1953 C CA . THR A 1 241 ? -12.57 -5.945 -3.09 1 96.44 241 THR A CA 1
ATOM 1954 C C . THR A 1 241 ? -12.312 -4.477 -2.752 1 96.44 241 THR A C 1
ATOM 1956 O O . THR A 1 241 ? -11.961 -3.688 -3.629 1 96.44 241 THR A O 1
ATOM 1959 N N . LYS A 1 242 ? -12.391 -4.152 -1.445 1 93.12 242 LYS A N 1
ATOM 1960 C CA . LYS A 1 242 ? -12.211 -2.77 -1.018 1 93.12 242 LYS A CA 1
ATOM 1961 C C . LYS A 1 242 ? -10.781 -2.525 -0.531 1 93.12 242 LYS A C 1
ATOM 1963 O O . LYS A 1 242 ? -10.453 -1.427 -0.078 1 93.12 242 LYS A O 1
ATOM 1968 N N . GLY A 1 243 ? -10.039 -3.588 -0.502 1 95.69 243 GLY A N 1
ATOM 1969 C CA . GLY A 1 243 ? -8.625 -3.4 -0.257 1 95.69 243 GLY A CA 1
ATOM 1970 C C . GLY A 1 243 ? -8.227 -3.666 1.183 1 95.69 243 GLY A C 1
ATOM 1971 O O . GLY A 1 243 ? -7.113 -3.332 1.598 1 95.69 243 GLY A O 1
ATOM 1972 N N . GLN A 1 244 ? -9.117 -4.227 1.937 1 96.06 244 GLN A N 1
ATOM 1973 C CA . GLN A 1 244 ? -8.742 -4.609 3.295 1 96.06 244 GLN A CA 1
ATOM 1974 C C . GLN A 1 244 ? -7.82 -5.828 3.291 1 96.06 244 GLN A C 1
ATOM 1976 O O . GLN A 1 244 ? -8.141 -6.852 2.688 1 96.06 244 GLN A O 1
ATOM 1981 N N . VAL A 1 245 ? -6.699 -5.707 3.994 1 98.06 245 VAL A N 1
ATOM 1982 C CA . VAL A 1 245 ? -5.691 -6.762 3.998 1 98.06 245 VAL A CA 1
ATOM 1983 C C . VAL A 1 245 ? -5.691 -7.469 5.352 1 98.06 245 VAL A C 1
ATOM 1985 O O . VAL A 1 245 ? -5.738 -6.816 6.398 1 98.06 245 VAL A O 1
ATOM 1988 N N . SER A 1 246 ? -5.676 -8.75 5.324 1 98 246 SER A N 1
ATOM 1989 C CA . SER A 1 246 ? -5.469 -9.57 6.508 1 98 246 SER A CA 1
ATOM 1990 C C . SER A 1 246 ? -4.223 -10.438 6.371 1 98 246 SER A C 1
ATOM 1992 O O . SER A 1 246 ? -3.926 -10.938 5.281 1 98 246 SER A O 1
ATOM 1994 N N . HIS A 1 247 ? -3.52 -10.594 7.438 1 98.31 247 HIS A N 1
ATOM 1995 C CA . HIS A 1 247 ? -2.328 -11.43 7.508 1 98.31 247 HIS A CA 1
ATOM 1996 C C . HIS A 1 247 ? -2.617 -12.734 8.25 1 98.31 247 HIS A C 1
ATOM 1998 O O . HIS A 1 247 ? -3.012 -12.711 9.422 1 98.31 247 HIS A O 1
ATOM 2004 N N . ILE A 1 248 ? -2.391 -13.82 7.559 1 98.56 248 ILE A N 1
ATOM 2005 C CA . ILE A 1 248 ? -2.77 -15.102 8.148 1 98.56 248 ILE A CA 1
ATOM 2006 C C . ILE A 1 248 ? -1.587 -16.062 8.086 1 98.56 248 ILE A C 1
ATOM 2008 O O . ILE A 1 248 ? -1 -16.281 7.023 1 98.56 248 ILE A O 1
ATOM 2012 N N . SER A 1 249 ? -1.252 -16.719 9.203 1 98.5 249 SER A N 1
ATOM 2013 C CA . SER A 1 249 ? -0.209 -17.734 9.195 1 98.5 249 SER A CA 1
ATOM 2014 C C . SER A 1 249 ? -0.731 -19.062 8.641 1 98.5 249 SER A C 1
ATOM 2016 O O . SER A 1 249 ? -1.728 -19.594 9.133 1 98.5 249 SER A O 1
ATOM 2018 N N . TRP A 1 250 ? -0.089 -19.578 7.621 1 98.62 250 TRP A N 1
ATOM 2019 C CA . TRP A 1 250 ? -0.382 -20.891 7.039 1 98.62 250 TRP A CA 1
ATOM 2020 C C . TRP A 1 250 ? 0.724 -21.891 7.363 1 98.62 250 TRP A C 1
ATOM 2022 O O . TRP A 1 250 ? 0.878 -22.891 6.668 1 98.62 250 TRP A O 1
ATOM 2032 N N . GLU A 1 251 ? 1.458 -21.609 8.383 1 98.25 251 GLU A N 1
ATOM 2033 C CA . GLU A 1 251 ? 2.588 -22.469 8.734 1 98.25 251 GLU A CA 1
ATOM 2034 C C . GLU A 1 251 ? 2.16 -23.938 8.844 1 98.25 251 GLU A C 1
ATOM 2036 O O . GLU A 1 251 ? 2.719 -24.797 8.172 1 98.25 251 GLU A O 1
ATOM 2041 N N . ASP A 1 252 ? 1.157 -24.188 9.609 1 98 252 ASP A N 1
ATOM 2042 C CA . ASP A 1 252 ? 0.704 -25.562 9.805 1 98 252 ASP A CA 1
ATOM 2043 C C . ASP A 1 252 ? 0.119 -26.141 8.516 1 98 252 ASP A C 1
ATOM 2045 O O . ASP A 1 252 ? 0.297 -27.312 8.219 1 98 252 ASP A O 1
ATOM 2049 N N . ASN A 1 253 ? -0.592 -25.328 7.801 1 98.44 253 ASN A N 1
ATOM 2050 C CA . ASN A 1 253 ? -1.173 -25.766 6.535 1 98.44 253 ASN A CA 1
ATOM 2051 C C . ASN A 1 253 ? -0.099 -26.219 5.555 1 98.44 253 ASN A C 1
ATOM 2053 O O . ASN A 1 253 ? -0.2 -27.312 4.984 1 98.44 253 ASN A O 1
ATOM 2057 N N . TYR A 1 254 ? 0.951 -25.438 5.395 1 98.62 254 TYR A N 1
ATOM 2058 C CA . TYR A 1 254 ? 2.027 -25.766 4.473 1 98.62 254 TYR A CA 1
ATOM 2059 C C . TYR A 1 254 ? 2.752 -27.031 4.922 1 98.62 254 TYR A C 1
ATOM 2061 O O . TYR A 1 254 ? 3.15 -27.859 4.094 1 98.62 254 TYR A O 1
ATOM 2069 N N . LYS A 1 255 ? 2.924 -27.172 6.195 1 97.94 255 LYS A N 1
ATOM 2070 C CA . LYS A 1 255 ? 3.574 -28.375 6.719 1 97.94 255 LYS A CA 1
ATOM 2071 C C . LYS A 1 255 ? 2.75 -29.625 6.414 1 97.94 255 LYS A C 1
ATOM 2073 O O . LYS A 1 255 ? 3.303 -30.672 6.066 1 97.94 255 LYS A O 1
ATOM 2078 N N . ARG A 1 256 ? 1.461 -29.469 6.52 1 98 256 ARG A N 1
ATOM 2079 C CA . ARG A 1 256 ? 0.593 -30.594 6.191 1 98 256 ARG A CA 1
ATOM 2080 C C . ARG A 1 256 ? 0.68 -30.938 4.707 1 98 256 ARG A C 1
ATOM 2082 O O . ARG A 1 256 ? 0.725 -32.125 4.34 1 98 256 ARG A O 1
ATOM 2089 N N . VAL A 1 257 ? 0.718 -29.984 3.914 1 98.44 257 VAL A N 1
ATOM 2090 C CA . VAL A 1 257 ? 0.756 -30.188 2.469 1 98.44 257 VAL A CA 1
ATOM 2091 C C . VAL A 1 257 ? 2.037 -30.922 2.084 1 98.44 257 VAL A C 1
ATOM 2093 O O . VAL A 1 257 ? 1.996 -31.906 1.345 1 98.44 257 VAL A O 1
ATOM 2096 N N . ARG A 1 258 ? 3.189 -30.469 2.623 1 98.19 258 ARG A N 1
ATOM 2097 C CA . ARG A 1 258 ? 4.434 -31.078 2.182 1 98.19 258 ARG A CA 1
ATOM 2098 C C . ARG A 1 258 ? 4.617 -32.469 2.818 1 98.19 258 ARG A C 1
ATOM 2100 O O . ARG A 1 258 ? 5.418 -33.25 2.344 1 98.19 258 ARG A O 1
ATOM 2107 N N . SER A 1 259 ? 3.877 -32.781 3.855 1 97.88 259 SER A N 1
ATOM 2108 C CA . SER A 1 259 ? 4.012 -34.062 4.535 1 97.88 259 SER A CA 1
ATOM 2109 C C . SER A 1 259 ? 3.537 -35.188 3.654 1 97.88 259 SER A C 1
ATOM 2111 O O . SER A 1 259 ? 3.941 -36.344 3.846 1 97.88 259 SER A O 1
ATOM 2113 N N . ILE A 1 260 ? 2.668 -34.875 2.715 1 98.12 260 ILE A N 1
ATOM 2114 C CA . ILE A 1 260 ? 2.143 -35.906 1.822 1 98.12 260 ILE A CA 1
ATOM 2115 C C . ILE A 1 260 ? 3.289 -36.562 1.052 1 98.12 260 ILE A C 1
ATOM 2117 O O . ILE A 1 260 ? 3.18 -37.719 0.617 1 98.12 260 ILE A O 1
ATOM 2121 N N . LEU A 1 261 ? 4.371 -35.844 0.885 1 97.75 261 LEU A N 1
ATOM 2122 C CA . LEU A 1 261 ? 5.547 -36.375 0.196 1 97.75 261 LEU A CA 1
ATOM 2123 C C . LEU A 1 261 ? 6.605 -36.812 1.194 1 97.75 261 LEU A C 1
ATOM 2125 O O . LEU A 1 261 ? 7.758 -37.031 0.821 1 97.75 261 LEU A O 1
ATOM 2129 N N . GLY A 1 262 ? 6.242 -36.812 2.465 1 97.88 262 GLY A N 1
ATOM 2130 C CA . GLY A 1 262 ? 7.188 -37.219 3.494 1 97.88 262 GLY A CA 1
ATOM 2131 C C . GLY A 1 262 ? 8.203 -36.125 3.811 1 97.88 262 GLY A C 1
ATOM 2132 O O . GLY A 1 262 ? 9.289 -36.406 4.32 1 97.88 262 GLY A O 1
ATOM 2133 N N . ILE A 1 263 ? 7.961 -34.906 3.504 1 98.5 263 ILE A N 1
ATOM 2134 C CA . ILE A 1 263 ? 8.906 -33.812 3.699 1 98.5 263 ILE A CA 1
ATOM 2135 C C . ILE A 1 263 ? 8.641 -33.156 5.039 1 98.5 263 ILE A C 1
ATOM 2137 O O . ILE A 1 263 ? 7.516 -32.719 5.328 1 98.5 263 ILE A O 1
ATOM 2141 N N . SER A 1 264 ? 9.617 -33.094 5.883 1 97.44 264 SER A N 1
ATOM 2142 C CA . SER A 1 264 ? 9.656 -32.312 7.113 1 97.44 264 SER A CA 1
ATOM 2143 C C . SER A 1 264 ? 10.938 -31.484 7.211 1 97.44 264 SER A C 1
ATOM 2145 O O . SER A 1 264 ? 11.93 -31.781 6.539 1 97.44 264 SER A O 1
ATOM 2147 N N . TYR A 1 265 ? 10.883 -30.484 7.992 1 95.88 265 TYR A N 1
ATOM 2148 C CA . TYR A 1 265 ? 12.094 -29.688 8.164 1 95.88 265 TYR A CA 1
ATOM 2149 C C . TYR A 1 265 ? 13.25 -30.547 8.656 1 95.88 265 TYR A C 1
ATOM 2151 O O . TYR A 1 265 ? 13.078 -31.375 9.547 1 95.88 265 TYR A O 1
ATOM 2159 N N . PRO A 1 266 ? 14.438 -30.406 8.039 1 96.88 266 PRO A N 1
ATOM 2160 C CA . PRO A 1 266 ? 14.977 -29.281 7.254 1 96.88 266 PRO A CA 1
ATOM 2161 C C . PRO A 1 266 ? 14.68 -29.422 5.758 1 96.88 266 PRO A C 1
ATOM 2163 O O . PRO A 1 266 ? 15.133 -28.594 4.961 1 96.88 266 PRO A O 1
ATOM 2166 N N . GLY A 1 267 ? 13.945 -30.469 5.32 1 98 267 GLY A N 1
ATOM 2167 C CA . GLY A 1 267 ? 13.445 -30.484 3.953 1 98 267 GLY A CA 1
ATOM 2168 C C . GLY A 1 267 ? 12.5 -29.328 3.652 1 98 267 GLY A C 1
ATOM 2169 O O . GLY A 1 267 ? 12.18 -28.531 4.539 1 98 267 GLY A O 1
ATOM 2170 N N . TYR A 1 268 ? 12.125 -29.219 2.373 1 98.12 268 TYR A N 1
ATOM 2171 C CA . TYR A 1 268 ? 11.328 -28.031 2.059 1 98.12 268 TYR A CA 1
ATOM 2172 C C . TYR A 1 268 ? 10.5 -28.25 0.797 1 98.12 268 TYR A C 1
ATOM 2174 O O . TYR A 1 268 ? 10.758 -29.188 0.032 1 98.12 268 TYR A O 1
ATOM 2182 N N . MET A 1 269 ? 9.516 -27.516 0.685 1 98.44 269 MET A N 1
ATOM 2183 C CA . MET A 1 269 ? 8.664 -27.406 -0.494 1 98.44 269 MET A CA 1
ATOM 2184 C C . MET A 1 269 ? 8.383 -25.938 -0.822 1 98.44 269 MET A C 1
ATOM 2186 O O . MET A 1 269 ? 7.961 -25.172 0.045 1 98.44 269 MET A O 1
ATOM 2190 N N . ILE A 1 270 ? 8.688 -25.516 -2.064 1 98.44 270 ILE A N 1
ATOM 2191 C CA . ILE A 1 270 ? 8.5 -24.125 -2.484 1 98.44 270 ILE A CA 1
ATOM 2192 C C . ILE A 1 270 ? 7.258 -24.016 -3.363 1 98.44 270 ILE A C 1
ATOM 2194 O O . ILE A 1 270 ? 7.129 -24.734 -4.359 1 98.44 270 ILE A O 1
ATOM 2198 N N . HIS A 1 271 ? 6.371 -23.188 -2.955 1 98.62 271 HIS A N 1
ATOM 2199 C CA . HIS A 1 271 ? 5.141 -22.953 -3.701 1 98.62 271 HIS A CA 1
ATOM 2200 C C . HIS A 1 271 ? 5.227 -21.672 -4.512 1 98.62 271 HIS A C 1
ATOM 2202 O O . HIS A 1 271 ? 5.492 -20.594 -3.959 1 98.62 271 HIS A O 1
ATOM 2208 N N . GLU A 1 272 ? 4.973 -21.703 -5.785 1 98.25 272 GLU A N 1
ATOM 2209 C CA . GLU A 1 272 ? 4.84 -20.531 -6.648 1 98.25 272 GLU A CA 1
ATOM 2210 C C . GLU A 1 272 ? 3.5 -20.547 -7.379 1 98.25 272 GLU A C 1
ATOM 2212 O O . GLU A 1 272 ? 3.205 -19.625 -8.148 1 98.25 272 GLU A O 1
ATOM 2217 N N . SER A 1 273 ? 2.707 -21.562 -7.082 1 98.44 273 SER A N 1
ATOM 2218 C CA . SER A 1 273 ? 1.396 -21.656 -7.715 1 98.44 273 SER A CA 1
ATOM 2219 C C . SER A 1 273 ? 0.398 -22.375 -6.816 1 98.44 273 SER A C 1
ATOM 2221 O O . SER A 1 273 ? 0.674 -23.484 -6.328 1 98.44 273 SER A O 1
ATOM 2223 N N . ALA A 1 274 ? -0.673 -21.812 -6.59 1 98.81 274 ALA A N 1
ATOM 2224 C CA . ALA A 1 274 ? -1.8 -22.328 -5.82 1 98.81 274 ALA A CA 1
ATOM 2225 C C . ALA A 1 274 ? -3.117 -21.719 -6.297 1 98.81 274 ALA A C 1
ATOM 2227 O O . ALA A 1 274 ? -3.186 -20.531 -6.586 1 98.81 274 ALA A O 1
ATOM 2228 N N . VAL A 1 275 ? -4.145 -22.609 -6.406 1 98.88 275 VAL A N 1
ATOM 2229 C CA . VAL A 1 275 ? -5.441 -22.141 -6.887 1 98.88 275 VAL A CA 1
ATOM 2230 C C . VAL A 1 275 ? -6.559 -22.828 -6.094 1 98.88 275 VAL A C 1
ATOM 2232 O O . VAL A 1 275 ? -6.465 -24 -5.762 1 98.88 275 VAL A O 1
ATOM 2235 N N . TRP A 1 276 ? -7.559 -22.062 -5.773 1 98.81 276 TRP A N 1
ATOM 2236 C CA . TRP A 1 276 ? -8.781 -22.594 -5.184 1 98.81 276 TRP A CA 1
ATOM 2237 C C . TRP A 1 276 ? -9.805 -22.938 -6.266 1 98.81 276 TRP A C 1
ATOM 2239 O O . TRP A 1 276 ? -10.031 -22.156 -7.188 1 98.81 276 TRP A O 1
ATOM 2249 N N . SER A 1 277 ? -10.398 -24.109 -6.184 1 98.69 277 SER A N 1
ATOM 2250 C CA . SER A 1 277 ? -11.492 -24.5 -7.066 1 98.69 277 SER A CA 1
ATOM 2251 C C . SER A 1 277 ? -12.836 -24.406 -6.359 1 98.69 277 SER A C 1
ATOM 2253 O O . SER A 1 277 ? -13.125 -25.203 -5.457 1 98.69 277 SER A O 1
ATOM 2255 N N . ASN A 1 278 ? -13.617 -23.516 -6.812 1 96.25 278 ASN A N 1
ATOM 2256 C CA . ASN A 1 278 ? -14.953 -23.406 -6.25 1 96.25 278 ASN A CA 1
ATOM 2257 C C . ASN A 1 278 ? -15.812 -24.625 -6.602 1 96.25 278 ASN A C 1
ATOM 2259 O O . ASN A 1 278 ? -16.766 -24.938 -5.891 1 96.25 278 ASN A O 1
ATOM 2263 N N . ILE A 1 279 ? -15.469 -25.266 -7.66 1 97.5 279 ILE A N 1
ATOM 2264 C CA . ILE A 1 279 ? -16.219 -26.438 -8.133 1 97.5 279 ILE A CA 1
ATOM 2265 C C . ILE A 1 279 ? -15.93 -27.641 -7.246 1 97.5 279 ILE A C 1
ATOM 2267 O O . ILE A 1 279 ? -16.844 -28.266 -6.73 1 97.5 279 ILE A O 1
ATOM 2271 N N . HIS A 1 280 ? -14.703 -27.859 -7.039 1 98.12 280 HIS A N 1
ATOM 2272 C CA . HIS A 1 280 ? -14.312 -29.031 -6.254 1 98.12 280 HIS A CA 1
ATOM 2273 C C . HIS A 1 280 ? -14.258 -28.703 -4.766 1 98.12 280 HIS A C 1
ATOM 2275 O O . HIS A 1 280 ? -14.188 -29.594 -3.928 1 98.12 280 HIS A O 1
ATOM 2281 N N . ARG A 1 281 ? -14.273 -27.375 -4.488 1 97.94 281 ARG A N 1
ATOM 2282 C CA . ARG A 1 281 ? -14.094 -26.891 -3.119 1 97.94 281 ARG A CA 1
ATOM 2283 C C . ARG A 1 281 ? -12.82 -27.453 -2.502 1 97.94 281 ARG A C 1
ATOM 2285 O O . ARG A 1 281 ? -12.844 -28.016 -1.4 1 97.94 281 ARG A O 1
ATOM 2292 N N . ARG A 1 282 ? -11.758 -27.344 -3.273 1 98.69 282 ARG A N 1
ATOM 2293 C CA . ARG A 1 282 ? -10.438 -27.797 -2.865 1 98.69 282 ARG A CA 1
ATOM 2294 C C . ARG A 1 282 ? -9.359 -26.812 -3.283 1 98.69 282 ARG A C 1
ATOM 2296 O O . ARG A 1 282 ? -9.516 -26.094 -4.27 1 98.69 282 ARG A O 1
ATOM 2303 N N . TRP A 1 283 ? -8.344 -26.828 -2.467 1 98.81 283 TRP A N 1
ATOM 2304 C CA . TRP A 1 283 ? -7.098 -26.188 -2.861 1 98.81 283 TRP A CA 1
ATOM 2305 C C . TRP A 1 283 ? -6.273 -27.094 -3.764 1 98.81 283 TRP A C 1
ATOM 2307 O O . TRP A 1 283 ? -6.191 -28.297 -3.529 1 98.81 283 TRP A O 1
ATOM 2317 N N . TYR A 1 284 ? -5.68 -26.5 -4.801 1 98.94 284 TYR A N 1
ATOM 2318 C CA . TYR A 1 284 ? -4.742 -27.203 -5.664 1 98.94 284 TYR A CA 1
ATOM 2319 C C . TYR A 1 284 ? -3.383 -26.516 -5.676 1 98.94 284 TYR A C 1
ATOM 2321 O O . TYR A 1 284 ? -3.305 -25.281 -5.762 1 98.94 284 TYR A O 1
ATOM 2329 N N . PHE A 1 285 ? -2.35 -27.328 -5.531 1 98.88 285 PHE A N 1
ATOM 2330 C CA . PHE A 1 285 ? -0.975 -26.844 -5.531 1 98.88 285 PHE A CA 1
ATOM 2331 C C . PHE A 1 285 ? -0.142 -27.562 -6.582 1 98.88 285 PHE A C 1
ATOM 2333 O O . PHE A 1 285 ? -0.287 -28.766 -6.77 1 98.88 285 PHE A O 1
ATOM 2340 N N . LEU A 1 286 ? 0.626 -26.797 -7.262 1 98.75 286 LEU A N 1
ATOM 2341 C CA . LEU A 1 286 ? 1.74 -27.297 -8.055 1 98.75 286 LEU A CA 1
ATOM 2342 C C . LEU A 1 286 ? 3.064 -26.719 -7.566 1 98.75 286 LEU A C 1
ATOM 2344 O O . LEU A 1 286 ? 3.529 -25.703 -8.07 1 98.75 286 LEU A O 1
ATOM 2348 N N . PRO A 1 287 ? 3.654 -27.391 -6.574 1 98.44 287 PRO A N 1
ATOM 2349 C CA . PRO A 1 287 ? 4.883 -26.828 -6.016 1 98.44 287 PRO A CA 1
ATOM 2350 C C . PRO A 1 287 ? 6.008 -26.734 -7.043 1 98.44 287 PRO A C 1
ATOM 2352 O O . PRO A 1 287 ? 6.137 -27.594 -7.914 1 98.44 287 PRO A O 1
ATOM 2355 N N . ARG A 1 288 ? 6.816 -25.75 -6.875 1 98.12 288 ARG A N 1
ATOM 2356 C CA . ARG A 1 288 ? 7.941 -25.484 -7.77 1 98.12 288 ARG A CA 1
ATOM 2357 C C . ARG A 1 288 ? 9.102 -26.438 -7.48 1 98.12 288 ARG A C 1
ATOM 2359 O O . ARG A 1 288 ? 9.727 -26.969 -8.406 1 98.12 288 ARG A O 1
ATOM 2366 N N . ARG A 1 289 ? 9.414 -26.531 -6.207 1 97.88 289 ARG A N 1
ATOM 2367 C CA . ARG A 1 289 ? 10.539 -27.344 -5.734 1 97.88 289 ARG A CA 1
ATOM 2368 C C . ARG A 1 289 ? 10.133 -28.203 -4.539 1 97.88 289 ARG A C 1
ATOM 2370 O O . ARG A 1 289 ? 9.305 -27.781 -3.725 1 97.88 289 ARG A O 1
ATOM 2377 N N . CYS A 1 290 ? 10.727 -29.375 -4.43 1 97.5 290 CYS A N 1
ATOM 2378 C CA . CYS A 1 290 ? 10.531 -30.219 -3.262 1 97.5 290 CYS A CA 1
ATOM 2379 C C . CYS A 1 290 ? 11.781 -31.047 -2.965 1 97.5 290 CYS A C 1
ATOM 2381 O O . CYS A 1 290 ? 12.398 -31.578 -3.877 1 97.5 290 CYS A O 1
ATOM 2383 N N . SER A 1 291 ? 12.109 -31.062 -1.714 1 97.62 291 SER A N 1
ATOM 2384 C CA . SER A 1 291 ? 13.289 -31.812 -1.279 1 97.62 291 SER A CA 1
ATOM 2385 C C . SER A 1 291 ? 13.133 -32.312 0.149 1 97.62 291 SER A C 1
ATOM 2387 O O . SER A 1 291 ? 12.617 -31.594 1.013 1 97.62 291 SER A O 1
ATOM 2389 N N . THR A 1 292 ? 13.555 -33.531 0.396 1 97.38 292 THR A N 1
ATOM 2390 C CA . THR A 1 292 ? 13.609 -34.062 1.757 1 97.38 292 THR A CA 1
ATOM 2391 C C . THR A 1 292 ? 14.891 -33.594 2.455 1 97.38 292 THR A C 1
ATOM 2393 O O . THR A 1 292 ? 15.016 -33.75 3.674 1 97.38 292 THR A O 1
ATOM 2396 N N . GLU A 1 293 ? 15.789 -33.031 1.685 1 96.62 293 GLU A N 1
ATOM 2397 C CA . GLU A 1 293 ? 17.062 -32.531 2.219 1 96.62 293 GLU A CA 1
ATOM 2398 C C . GLU A 1 293 ? 17.016 -31.031 2.471 1 96.62 293 GLU A C 1
ATOM 2400 O O . GLU A 1 293 ? 16.125 -30.344 1.967 1 96.62 293 GLU A O 1
ATOM 2405 N N . LYS A 1 294 ? 18.047 -30.656 3.16 1 96.69 294 LYS A N 1
ATOM 2406 C CA . LYS A 1 294 ? 18.172 -29.25 3.541 1 96.69 294 LYS A CA 1
ATOM 2407 C C . LYS A 1 294 ? 18.359 -28.375 2.314 1 96.69 294 LYS A C 1
ATOM 2409 O O . LYS A 1 294 ? 19.047 -28.75 1.36 1 96.69 294 LYS A O 1
ATOM 2414 N N . TYR A 1 295 ? 17.828 -27.188 2.447 1 96.44 295 TYR A N 1
ATOM 2415 C CA . TYR A 1 295 ? 17.906 -26.234 1.347 1 96.44 295 TYR A CA 1
ATOM 2416 C C . TYR A 1 295 ? 19.359 -25.875 1.041 1 96.44 295 TYR A C 1
ATOM 2418 O O . TYR A 1 295 ? 20.156 -25.641 1.954 1 96.44 295 TYR A O 1
ATOM 2426 N N . ASP A 1 296 ? 19.609 -25.891 -0.196 1 94.81 296 ASP A N 1
ATOM 2427 C CA . ASP A 1 296 ? 20.859 -25.391 -0.768 1 94.81 296 ASP A CA 1
ATOM 2428 C C . ASP A 1 296 ? 20.609 -24.672 -2.09 1 94.81 296 ASP A C 1
ATOM 2430 O O . ASP A 1 296 ? 20.016 -25.234 -3.01 1 94.81 296 ASP A O 1
ATOM 2434 N N . GLU A 1 297 ? 21.094 -23.453 -2.176 1 92 297 GLU A N 1
ATOM 2435 C CA . GLU A 1 297 ? 20.75 -22.578 -3.295 1 92 297 GLU A CA 1
ATOM 2436 C C . GLU A 1 297 ? 21.156 -23.203 -4.625 1 92 297 GLU A C 1
ATOM 2438 O O . GLU A 1 297 ? 20.469 -23.031 -5.633 1 92 297 GLU A O 1
ATOM 2443 N N . LYS A 1 298 ? 22.219 -23.859 -4.664 1 91.62 298 LYS A N 1
ATOM 2444 C CA . LYS A 1 298 ? 22.703 -24.453 -5.906 1 91.62 298 LYS A CA 1
ATOM 2445 C C . LYS A 1 298 ? 21.938 -25.719 -6.242 1 91.62 298 LYS A C 1
ATOM 2447 O O . LYS A 1 298 ? 21.469 -25.891 -7.375 1 91.62 298 LYS A O 1
ATOM 2452 N N . THR A 1 299 ? 21.75 -26.609 -5.316 1 94.25 299 THR A N 1
ATOM 2453 C CA . THR A 1 299 ? 21.094 -27.891 -5.582 1 94.25 299 THR A CA 1
ATOM 2454 C C . THR A 1 299 ? 19.594 -27.688 -5.785 1 94.25 299 THR A C 1
ATOM 2456 O O . THR A 1 299 ? 18.938 -28.5 -6.449 1 94.25 299 THR A O 1
ATOM 2459 N N . ASP A 1 300 ? 19.062 -26.609 -5.242 1 95.31 300 ASP A N 1
ATOM 2460 C CA . ASP A 1 300 ? 17.641 -26.312 -5.359 1 95.31 300 ASP A CA 1
ATOM 2461 C C . ASP A 1 300 ? 17.219 -26.219 -6.824 1 95.31 300 ASP A C 1
ATOM 2463 O O . ASP A 1 300 ? 16.078 -26.547 -7.172 1 95.31 300 ASP A O 1
ATOM 2467 N N . GLU A 1 301 ? 18.078 -25.844 -7.719 1 95.25 301 GLU A N 1
ATOM 2468 C CA . GLU A 1 301 ? 17.766 -25.625 -9.133 1 95.25 301 GLU A CA 1
ATOM 2469 C C . GLU A 1 301 ? 17.359 -26.922 -9.812 1 95.25 301 GLU A C 1
ATOM 2471 O O . GLU A 1 301 ? 16.719 -26.891 -10.875 1 95.25 301 GLU A O 1
ATOM 2476 N N . THR A 1 302 ? 17.719 -28.047 -9.172 1 96.12 302 THR A N 1
ATOM 2477 C CA . THR A 1 302 ? 17.406 -29.328 -9.781 1 96.12 302 THR A CA 1
ATOM 2478 C C . THR A 1 302 ? 16.406 -30.109 -8.93 1 96.12 302 THR A C 1
ATOM 2480 O O . THR A 1 302 ? 16.359 -31.344 -8.992 1 96.12 302 THR A O 1
ATOM 2483 N N . LYS A 1 303 ? 15.68 -29.422 -8.164 1 96.44 303 LYS A N 1
ATOM 2484 C CA . LYS A 1 303 ? 14.727 -30.078 -7.277 1 96.44 303 LYS A CA 1
ATOM 2485 C C . LYS A 1 303 ? 13.289 -29.766 -7.684 1 96.44 303 LYS A C 1
ATOM 2487 O O . LYS A 1 303 ? 12.43 -29.562 -6.832 1 96.44 303 LYS A O 1
ATOM 2492 N N . SER A 1 304 ? 13.047 -29.734 -8.977 1 96.38 304 SER A N 1
ATOM 2493 C CA . SER A 1 304 ? 11.688 -29.469 -9.445 1 96.38 304 SER A CA 1
ATOM 2494 C C . SER A 1 304 ? 10.711 -30.516 -8.922 1 96.38 304 SER A C 1
ATOM 2496 O O . SER A 1 304 ? 11.062 -31.703 -8.805 1 96.38 304 SER A O 1
ATOM 2498 N N . CYS A 1 305 ? 9.531 -30.016 -8.633 1 94.94 305 CYS A N 1
ATOM 2499 C CA . CYS A 1 305 ? 8.5 -30.891 -8.086 1 94.94 305 CYS A CA 1
ATOM 2500 C C . CYS A 1 305 ? 7.457 -31.219 -9.141 1 94.94 305 CYS A C 1
ATOM 2502 O O . CYS A 1 305 ? 6.934 -30.328 -9.812 1 94.94 305 CYS A O 1
ATOM 2504 N N . SER A 1 306 ? 7.156 -32.469 -9.484 1 94.31 306 SER A N 1
ATOM 2505 C CA . SER A 1 306 ? 6.211 -32.875 -10.523 1 94.31 306 SER A CA 1
ATOM 2506 C C . SER A 1 306 ? 5.016 -33.625 -9.93 1 94.31 306 SER A C 1
ATOM 2508 O O . SER A 1 306 ? 4.695 -34.719 -10.352 1 94.31 306 SER A O 1
ATOM 2510 N N . VAL A 1 307 ? 4.352 -32.938 -9.031 1 97.31 307 VAL A N 1
ATOM 2511 C CA . VAL A 1 307 ? 3.18 -33.5 -8.375 1 97.31 307 VAL A CA 1
ATOM 2512 C C . VAL A 1 307 ? 2.068 -32.469 -8.297 1 97.31 307 VAL A C 1
ATOM 2514 O O . VAL A 1 307 ? 2.34 -31.266 -8.195 1 97.31 307 VAL A O 1
ATOM 2517 N N . LEU A 1 308 ? 0.882 -32.938 -8.43 1 98.69 308 LEU A N 1
ATOM 2518 C CA . LEU A 1 308 ? -0.311 -32.188 -8.109 1 98.69 308 LEU A CA 1
ATOM 2519 C C . LEU A 1 308 ? -0.847 -32.531 -6.73 1 98.69 308 LEU A C 1
ATOM 2521 O O . LEU A 1 308 ? -1.114 -33.719 -6.457 1 98.69 308 LEU A O 1
ATOM 2525 N N . ILE A 1 309 ? -0.914 -31.531 -5.879 1 98.81 309 ILE A N 1
ATOM 2526 C CA . ILE A 1 309 ? -1.444 -31.75 -4.539 1 98.81 309 ILE A CA 1
ATOM 2527 C C . ILE A 1 309 ? -2.781 -31.031 -4.383 1 98.81 309 ILE A C 1
ATOM 2529 O O . ILE A 1 309 ? -2.926 -29.891 -4.809 1 98.81 309 ILE A O 1
ATOM 2533 N N . SER A 1 310 ? -3.764 -31.703 -3.859 1 98.75 310 SER A N 1
ATOM 2534 C CA . SER A 1 310 ? -5.051 -31.078 -3.566 1 98.75 310 SER A CA 1
ATOM 2535 C C . SER A 1 310 ? -5.477 -31.328 -2.125 1 98.75 310 SER A C 1
ATOM 2537 O O . SER A 1 310 ? -5.109 -32.344 -1.539 1 98.75 310 SER A O 1
ATOM 2539 N N . THR A 1 311 ? -6.152 -30.391 -1.535 1 98.62 311 THR A N 1
ATOM 2540 C CA . THR A 1 311 ? -6.621 -30.516 -0.159 1 98.62 311 THR A CA 1
ATOM 2541 C C . THR A 1 311 ? -7.984 -29.859 0.01 1 98.62 311 THR A C 1
ATOM 2543 O O . THR A 1 311 ? -8.336 -28.938 -0.742 1 98.62 311 THR A O 1
ATOM 2546 N N . ASN A 1 312 ? -8.695 -30.344 0.951 1 97.94 312 ASN A N 1
ATOM 2547 C CA . ASN A 1 312 ? -9.961 -29.688 1.258 1 97.94 312 ASN A CA 1
ATOM 2548 C C . ASN A 1 312 ? -9.742 -28.297 1.872 1 97.94 312 ASN A C 1
ATOM 2550 O O . ASN A 1 312 ? -8.602 -27.859 2.039 1 97.94 312 ASN A O 1
ATOM 2554 N N . GLU A 1 313 ? -10.773 -27.641 2.188 1 96.5 313 GLU A N 1
ATOM 2555 C CA . GLU A 1 313 ? -10.734 -26.234 2.592 1 96.5 313 GLU A CA 1
ATOM 2556 C C . GLU A 1 313 ? -9.922 -26.062 3.869 1 96.5 313 GLU A C 1
ATOM 2558 O O . GLU A 1 313 ? -9.164 -25.094 3.992 1 96.5 313 GLU A O 1
ATOM 2563 N N . ASP A 1 314 ? -10.039 -26.969 4.773 1 93.94 314 ASP A N 1
ATOM 2564 C CA . ASP A 1 314 ? -9.344 -26.859 6.051 1 93.94 314 ASP A CA 1
ATOM 2565 C C . ASP A 1 314 ? -7.965 -27.516 5.98 1 93.94 314 ASP A C 1
ATOM 2567 O O . ASP A 1 314 ? -7.207 -27.5 6.953 1 93.94 314 ASP A O 1
ATOM 2571 N N . MET A 1 315 ? -7.617 -28.172 4.848 1 95.81 315 MET A N 1
ATOM 2572 C CA . MET A 1 315 ? -6.305 -28.688 4.488 1 95.81 315 MET A CA 1
ATOM 2573 C C . MET A 1 315 ? -5.934 -29.875 5.367 1 95.81 315 MET A C 1
ATOM 2575 O O . MET A 1 315 ? -4.777 -30.016 5.773 1 95.81 315 MET A O 1
ATOM 2579 N N . TYR A 1 316 ? -6.898 -30.734 5.621 1 95.62 316 TYR A N 1
ATOM 2580 C CA . TYR A 1 316 ? -6.641 -31.953 6.371 1 95.62 316 TYR A CA 1
ATOM 2581 C C . TYR A 1 316 ? -6.723 -33.188 5.469 1 95.62 316 TYR A C 1
ATOM 2583 O O . TYR A 1 316 ? -6.066 -34.188 5.723 1 95.62 316 TYR A O 1
ATOM 2591 N N . ASP A 1 317 ? -7.57 -33.062 4.461 1 97.81 317 ASP A N 1
ATOM 2592 C CA . ASP A 1 317 ? -7.625 -34.125 3.455 1 97.81 317 ASP A CA 1
ATOM 2593 C C . ASP A 1 317 ? -6.676 -33.812 2.295 1 97.81 317 ASP A C 1
ATOM 2595 O O . ASP A 1 317 ? -7.082 -33.219 1.295 1 97.81 317 ASP A O 1
ATOM 2599 N N . VAL A 1 318 ? -5.473 -34.312 2.412 1 98.38 318 VAL A N 1
ATOM 2600 C CA . VAL A 1 318 ? -4.434 -34 1.428 1 98.38 318 VAL A CA 1
ATOM 2601 C C . VAL A 1 318 ? -4.254 -35.219 0.492 1 98.38 318 VAL A C 1
ATOM 2603 O O . VAL A 1 318 ? -4.137 -36.344 0.946 1 98.38 318 VAL A O 1
ATOM 2606 N N . GLN A 1 319 ? -4.293 -34.938 -0.803 1 98.44 319 GLN A N 1
ATOM 2607 C CA . GLN A 1 319 ? -4.109 -35.938 -1.839 1 98.44 319 GLN A CA 1
ATOM 2608 C C . GLN A 1 319 ? -3.021 -35.531 -2.826 1 98.44 319 GLN A C 1
ATOM 2610 O O . GLN A 1 319 ? -2.777 -34.344 -3.023 1 98.44 319 GLN A O 1
ATOM 2615 N N . LYS A 1 320 ? -2.404 -36.562 -3.43 1 98 320 LYS A N 1
ATOM 2616 C CA . LYS A 1 320 ? -1.351 -36.281 -4.402 1 98 320 LYS A CA 1
ATOM 2617 C C . LYS A 1 320 ? -1.561 -37.094 -5.688 1 98 320 LYS A C 1
ATOM 2619 O O . LYS A 1 320 ? -2.057 -38.219 -5.648 1 98 320 LYS A O 1
ATOM 2624 N N . VAL A 1 321 ? -1.3 -36.469 -6.789 1 98.31 321 VAL A N 1
ATOM 2625 C CA . VAL A 1 321 ? -1.245 -37.094 -8.109 1 98.31 321 VAL A CA 1
ATOM 2626 C C . VAL A 1 321 ? 0.123 -36.844 -8.734 1 98.31 321 VAL A C 1
ATOM 2628 O O . VAL A 1 321 ? 0.585 -35.719 -8.812 1 98.31 321 VAL A O 1
ATOM 2631 N N . ASP A 1 322 ? 0.765 -37.906 -9.211 1 96.5 322 ASP A N 1
ATOM 2632 C CA . ASP A 1 322 ? 2.062 -37.75 -9.859 1 96.5 322 ASP A CA 1
ATOM 2633 C C . ASP A 1 322 ? 1.9 -37.281 -11.305 1 96.5 322 ASP A C 1
ATOM 2635 O O . ASP A 1 322 ? 1.027 -37.75 -12.031 1 96.5 322 ASP A O 1
ATOM 2639 N N . LEU A 1 323 ? 2.662 -36.312 -11.586 1 96.56 323 LEU A N 1
ATOM 2640 C CA . LEU A 1 323 ? 2.701 -35.812 -12.953 1 96.56 323 LEU A CA 1
ATOM 2641 C C . LEU A 1 323 ? 4.008 -36.188 -13.633 1 96.56 323 LEU A C 1
ATOM 2643 O O . LEU A 1 323 ? 5.09 -35.844 -13.164 1 96.56 323 LEU A O 1
ATOM 2647 N N . LYS A 1 324 ? 3.916 -36.906 -14.648 1 86.62 324 LYS A N 1
ATOM 2648 C CA . LYS A 1 324 ? 5.109 -37.344 -15.359 1 86.62 324 LYS A CA 1
ATOM 2649 C C . LYS A 1 324 ? 5.914 -36.156 -15.891 1 86.62 324 LYS A C 1
ATOM 2651 O O . LYS A 1 324 ? 5.344 -35.219 -16.438 1 86.62 324 LYS A O 1
ATOM 2656 N N . SER A 1 325 ? 7.18 -36.125 -15.477 1 83.44 325 SER A N 1
ATOM 2657 C CA . SER A 1 325 ? 8.062 -35.094 -15.992 1 83.44 325 SER A CA 1
ATOM 2658 C C . SER A 1 325 ? 9.406 -35.656 -16.438 1 83.44 325 SER A C 1
ATOM 2660 O O . SER A 1 325 ? 9.922 -36.594 -15.797 1 83.44 325 SER A O 1
ATOM 2662 N N . SER A 1 326 ? 9.883 -35.125 -17.547 1 80 326 SER A N 1
ATOM 2663 C CA . SER A 1 326 ? 11.156 -35.594 -18.078 1 80 326 SER A CA 1
ATOM 2664 C C . SER A 1 326 ? 12.312 -34.75 -17.594 1 80 326 SER A C 1
ATOM 2666 O O . SER A 1 326 ? 13.477 -35 -17.922 1 80 326 SER A O 1
ATOM 2668 N N . SER A 1 327 ? 12.078 -33.75 -16.781 1 90.06 327 SER A N 1
ATOM 2669 C CA . SER A 1 327 ? 13.117 -32.812 -16.391 1 90.06 327 SER A CA 1
ATOM 2670 C C . SER A 1 327 ? 13.055 -32.5 -14.906 1 90.06 327 SER A C 1
ATOM 2672 O O . SER A 1 327 ? 11.969 -32.312 -14.344 1 90.06 327 SER A O 1
ATOM 2674 N N . ASN A 1 328 ? 14.242 -32.406 -14.328 1 92.56 328 ASN A N 1
ATOM 2675 C CA . ASN A 1 328 ? 14.312 -32.062 -12.914 1 92.56 328 ASN A CA 1
ATOM 2676 C C . ASN A 1 328 ? 14.586 -30.562 -12.727 1 92.56 328 ASN A C 1
ATOM 2678 O O . ASN A 1 328 ? 14.773 -30.094 -11.602 1 92.56 328 ASN A O 1
ATOM 2682 N N . THR A 1 329 ? 14.594 -29.812 -13.789 1 95.19 329 THR A N 1
ATOM 2683 C CA . THR A 1 329 ? 14.875 -28.375 -13.695 1 95.19 329 THR A CA 1
ATOM 2684 C C . THR A 1 329 ? 13.625 -27.562 -14.016 1 95.19 329 THR A C 1
ATOM 2686 O O . THR A 1 329 ? 13.586 -26.359 -13.766 1 95.19 329 THR A O 1
ATOM 2689 N N . ARG A 1 330 ? 12.602 -28.203 -14.523 1 95.5 330 ARG A N 1
ATOM 2690 C CA . ARG A 1 330 ? 11.375 -27.5 -14.898 1 95.5 330 ARG A CA 1
ATOM 2691 C C . ARG A 1 330 ? 10.367 -27.531 -13.758 1 95.5 330 ARG A C 1
ATOM 2693 O O . ARG A 1 330 ? 9.641 -28.516 -13.586 1 95.5 330 ARG A O 1
ATOM 2700 N N . GLY A 1 331 ? 10.312 -26.406 -12.992 1 96.81 331 GLY A N 1
ATOM 2701 C CA . GLY A 1 331 ? 9.359 -26.312 -11.891 1 96.81 331 GLY A CA 1
ATOM 2702 C C . GLY A 1 331 ? 8.141 -25.484 -12.227 1 96.81 331 GLY A C 1
ATOM 2703 O O . GLY A 1 331 ? 8.211 -24.547 -13.023 1 96.81 331 GLY A O 1
ATOM 2704 N N . PHE A 1 332 ? 7.023 -25.812 -11.617 1 98.31 332 PHE A N 1
ATOM 2705 C CA . PHE A 1 332 ? 5.785 -25.078 -11.867 1 98.31 332 PHE A CA 1
ATOM 2706 C C . PHE A 1 332 ? 5.859 -23.672 -11.289 1 98.31 332 PHE A C 1
ATOM 2708 O O . PHE A 1 332 ? 6.363 -23.469 -10.188 1 98.31 332 PHE A O 1
ATOM 2715 N N . SER A 1 333 ? 5.391 -22.688 -12.047 1 98.38 333 SER A N 1
ATOM 2716 C CA . SER A 1 333 ? 5.434 -21.297 -11.602 1 98.38 333 SER A CA 1
ATOM 2717 C C . SER A 1 333 ? 4.035 -20.688 -11.562 1 98.38 333 SER A C 1
ATOM 2719 O O . SER A 1 333 ? 3.822 -19.656 -10.922 1 98.38 333 SER A O 1
ATOM 2721 N N . SER A 1 334 ? 3.078 -21.266 -12.297 1 98.81 334 SER A N 1
ATOM 2722 C CA . SER A 1 334 ? 1.695 -20.797 -12.305 1 98.81 334 SER A CA 1
ATOM 2723 C C . SER A 1 334 ? 0.774 -21.812 -12.977 1 98.81 334 SER A C 1
ATOM 2725 O O . SER A 1 334 ? 1.217 -22.609 -13.812 1 98.81 334 SER A O 1
ATOM 2727 N N . PHE A 1 335 ? -0.482 -21.781 -12.586 1 98.88 335 PHE A N 1
ATOM 2728 C CA . PHE A 1 335 ? -1.455 -22.594 -13.305 1 98.88 335 PHE A CA 1
ATOM 2729 C C . PHE A 1 335 ? -2.869 -22.062 -13.086 1 98.88 335 PHE A C 1
ATOM 2731 O O . PHE A 1 335 ? -3.115 -21.312 -12.148 1 98.88 335 PHE A O 1
ATOM 2738 N N . LYS A 1 336 ? -3.75 -22.438 -14 1 98.88 336 LYS A N 1
ATOM 2739 C CA . LYS A 1 336 ? -5.18 -22.156 -13.938 1 98.88 336 LYS A CA 1
ATOM 2740 C C . LYS A 1 336 ? -6 -23.344 -14.445 1 98.88 336 LYS A C 1
ATOM 2742 O O . LYS A 1 336 ? -5.504 -24.156 -15.234 1 98.88 336 LYS A O 1
ATOM 2747 N N . PHE A 1 337 ? -7.191 -23.391 -13.945 1 98.81 337 PHE A N 1
ATOM 2748 C CA . PHE A 1 337 ? -8.156 -24.281 -14.578 1 98.81 337 PHE A CA 1
ATOM 2749 C C . PHE A 1 337 ? -8.68 -23.672 -15.875 1 98.81 337 PHE A C 1
ATOM 2751 O O . PHE A 1 337 ? -8.977 -22.469 -15.938 1 98.81 337 PHE A O 1
ATOM 2758 N N . ILE A 1 338 ? -8.719 -24.5 -16.906 1 98.75 338 ILE A N 1
ATOM 2759 C CA . ILE A 1 338 ? -9.273 -24.016 -18.156 1 98.75 338 ILE A CA 1
ATOM 2760 C C . ILE A 1 338 ? -10.766 -23.734 -17.984 1 98.75 338 ILE A C 1
ATOM 2762 O O . ILE A 1 338 ? -11.523 -24.609 -17.547 1 98.75 338 ILE A O 1
ATOM 2766 N N . PRO A 1 339 ? -11.117 -22.484 -18.375 1 97.5 339 PRO A N 1
ATOM 2767 C CA . PRO A 1 339 ? -12.555 -22.203 -18.281 1 97.5 339 PRO A CA 1
ATOM 2768 C C . PRO A 1 339 ? -13.398 -23.188 -19.094 1 97.5 339 PRO A C 1
ATOM 2770 O O . PRO A 1 339 ? -12.969 -23.656 -20.141 1 97.5 339 PRO A O 1
ATOM 2773 N N . THR A 1 340 ? -14.617 -23.594 -18.609 1 95.56 340 THR A N 1
ATOM 2774 C CA . THR A 1 340 ? -15.617 -24.453 -19.203 1 95.56 340 THR A CA 1
ATOM 2775 C C . THR A 1 340 ? -15.234 -25.922 -19.047 1 95.56 340 THR A C 1
ATOM 2777 O O . THR A 1 340 ? -15.93 -26.812 -19.547 1 95.56 340 THR A O 1
ATOM 2780 N N . SER A 1 341 ? -14.141 -26.266 -18.391 1 97.38 341 SER A N 1
ATOM 2781 C CA . SER A 1 341 ? -13.758 -27.656 -18.156 1 97.38 341 SER A CA 1
ATOM 2782 C C . SER A 1 341 ? -14.289 -28.156 -16.812 1 97.38 341 SER A C 1
ATOM 2784 O O . SER A 1 341 ? -13.984 -29.281 -16.406 1 97.38 341 SER A O 1
ATOM 2786 N N . ASN A 1 342 ? -15.016 -27.25 -16.094 1 97.44 342 ASN A N 1
ATOM 2787 C CA . ASN A 1 342 ? -15.477 -27.562 -14.75 1 97.44 342 ASN A CA 1
ATOM 2788 C C . ASN A 1 342 ? -14.312 -27.938 -13.836 1 97.44 342 ASN A C 1
ATOM 2790 O O . ASN A 1 342 ? -14.406 -28.906 -13.078 1 97.44 342 ASN A O 1
ATOM 2794 N N . ASP A 1 343 ? -13.18 -27.297 -14.039 1 98.44 343 ASP A N 1
ATOM 2795 C CA . ASP A 1 343 ? -11.961 -27.438 -13.25 1 98.44 343 ASP A CA 1
ATOM 2796 C C . ASP A 1 343 ? -11.391 -28.844 -13.367 1 98.44 343 ASP A C 1
ATOM 2798 O O . ASP A 1 343 ? -10.844 -29.391 -12.398 1 98.44 343 ASP A O 1
ATOM 2802 N N . LEU A 1 344 ? -11.57 -29.391 -14.562 1 98.44 344 LEU A N 1
ATOM 2803 C CA . LEU A 1 344 ? -11.023 -30.703 -14.852 1 98.44 344 LEU A CA 1
ATOM 2804 C C . LEU A 1 344 ? -9.633 -30.594 -15.469 1 98.44 344 LEU A C 1
ATOM 2806 O O . LEU A 1 344 ? -8.766 -31.422 -15.195 1 98.44 344 LEU A O 1
ATOM 2810 N N . VAL A 1 345 ? -9.477 -29.625 -16.328 1 98.75 345 VAL A N 1
ATOM 2811 C CA . VAL A 1 345 ? -8.234 -29.5 -17.078 1 98.75 345 VAL A CA 1
ATOM 2812 C C . VAL A 1 345 ? -7.457 -28.281 -16.594 1 98.75 345 VAL A C 1
ATOM 2814 O O . VAL A 1 345 ? -8.023 -27.203 -16.453 1 98.75 345 VAL A O 1
ATOM 2817 N N . ILE A 1 346 ? -6.188 -28.5 -16.359 1 98.75 346 ILE A N 1
ATOM 2818 C CA . ILE A 1 346 ? -5.273 -27.484 -15.875 1 98.75 346 ILE A CA 1
ATOM 2819 C C . ILE A 1 346 ? -4.281 -27.109 -16.969 1 98.75 346 ILE A C 1
ATOM 2821 O O . ILE A 1 346 ? -3.777 -27.984 -17.688 1 98.75 346 ILE A O 1
ATOM 2825 N N . VAL A 1 347 ? -4.098 -25.859 -17.203 1 98.88 347 VAL A N 1
ATOM 2826 C CA . VAL A 1 347 ? -2.951 -25.344 -17.938 1 98.88 347 VAL A CA 1
ATOM 2827 C C . VAL A 1 347 ? -1.935 -24.734 -16.969 1 98.88 347 VAL A C 1
ATOM 2829 O O . VAL A 1 347 ? -2.307 -24.062 -16.016 1 98.88 347 VAL A O 1
ATOM 2832 N N . ALA A 1 348 ? -0.639 -25.031 -17.188 1 98.69 348 ALA A N 1
ATOM 2833 C CA . ALA A 1 348 ? 0.38 -24.625 -16.219 1 98.69 348 ALA A CA 1
ATOM 2834 C C . ALA A 1 348 ? 1.654 -24.172 -16.938 1 98.69 348 ALA A C 1
ATOM 2836 O O . ALA A 1 348 ? 1.944 -24.625 -18.047 1 98.69 348 ALA A O 1
ATOM 2837 N N . LEU A 1 349 ? 2.357 -23.297 -16.266 1 98.69 349 LEU A N 1
ATOM 2838 C CA . LEU A 1 349 ? 3.697 -22.906 -16.688 1 98.69 349 LEU A CA 1
ATOM 2839 C C . LEU A 1 349 ? 4.758 -23.656 -15.906 1 98.69 349 LEU A C 1
ATOM 2841 O O . LEU A 1 349 ? 4.621 -23.859 -14.695 1 98.69 349 LEU A O 1
ATOM 2845 N N . ARG A 1 350 ? 5.75 -24.109 -16.609 1 97.31 350 ARG A N 1
ATOM 2846 C CA . ARG A 1 350 ? 6.992 -24.594 -16.016 1 97.31 350 ARG A CA 1
ATOM 2847 C C . ARG A 1 350 ? 8.156 -23.672 -16.375 1 97.31 350 ARG A C 1
ATOM 2849 O O . ARG A 1 350 ? 8.391 -23.391 -17.562 1 97.31 350 ARG A O 1
ATOM 2856 N N . THR A 1 351 ? 8.836 -23.25 -15.367 1 96.56 351 THR A N 1
ATOM 2857 C CA . THR A 1 351 ? 9.938 -22.328 -15.586 1 96.56 351 THR A CA 1
ATOM 2858 C C . THR A 1 351 ? 11.266 -22.938 -15.125 1 96.56 351 THR A C 1
ATOM 2860 O O . THR A 1 351 ? 11.32 -23.594 -14.094 1 96.56 351 THR A O 1
ATOM 2863 N N . VAL A 1 352 ? 12.273 -22.734 -15.945 1 96 352 VAL A N 1
ATOM 2864 C CA . VAL A 1 352 ? 13.617 -23.234 -15.664 1 96 352 VAL A CA 1
ATOM 2865 C C . VAL A 1 352 ? 14.531 -22.078 -15.258 1 96 352 VAL A C 1
ATOM 2867 O O . VAL A 1 352 ? 14.516 -21.016 -15.891 1 96 352 VAL A O 1
ATOM 2870 N N . GLU A 1 353 ? 15.203 -22.219 -14.195 1 94.38 353 GLU A N 1
ATOM 2871 C CA . GLU A 1 353 ? 16.359 -21.438 -13.789 1 94.38 353 GLU A CA 1
ATOM 2872 C C . GLU A 1 353 ? 17.562 -22.328 -13.477 1 94.38 353 GLU A C 1
ATOM 2874 O O . GLU A 1 353 ? 17.594 -22.969 -12.422 1 94.38 353 GLU A O 1
ATOM 2879 N N . PHE A 1 354 ? 18.469 -22.375 -14.383 1 94 354 PHE A N 1
ATOM 2880 C CA . PHE A 1 354 ? 19.594 -23.297 -14.242 1 94 354 PHE A CA 1
ATOM 2881 C C . PHE A 1 354 ? 20.875 -22.703 -14.805 1 94 354 PHE A C 1
ATOM 2883 O O . PHE A 1 354 ? 20.922 -22.328 -15.984 1 94 354 PHE A O 1
ATOM 2890 N N . ASN A 1 355 ? 21.844 -22.609 -13.914 1 92.56 355 ASN A N 1
ATOM 2891 C CA . ASN A 1 355 ? 23.156 -22.062 -14.297 1 92.56 355 ASN A CA 1
ATOM 2892 C C . ASN A 1 355 ? 23.016 -20.719 -14.992 1 92.56 355 ASN A C 1
ATOM 2894 O O . ASN A 1 355 ? 23.641 -20.484 -16.031 1 92.56 355 ASN A O 1
ATOM 2898 N N . GLY A 1 356 ? 22.078 -19.922 -14.5 1 89.75 356 GLY A N 1
ATOM 2899 C CA . GLY A 1 356 ? 21.953 -18.562 -14.992 1 89.75 356 GLY A CA 1
ATOM 2900 C C . GLY A 1 356 ? 21.047 -18.453 -16.203 1 89.75 356 GLY A C 1
ATOM 2901 O O . GLY A 1 356 ? 20.75 -17.344 -16.656 1 89.75 356 GLY A O 1
ATOM 2902 N N . THR A 1 357 ? 20.625 -19.547 -16.719 1 94 357 THR A N 1
ATOM 2903 C CA . THR A 1 357 ? 19.734 -19.531 -17.875 1 94 357 THR A CA 1
ATOM 2904 C C . THR A 1 357 ? 18.281 -19.781 -17.438 1 94 357 THR A C 1
ATOM 2906 O O . THR A 1 357 ? 18.031 -20.562 -16.531 1 94 357 THR A O 1
ATOM 2909 N N . THR A 1 358 ? 17.406 -19.062 -18.156 1 97 358 THR A N 1
ATOM 2910 C CA . THR A 1 358 ? 15.984 -19.219 -17.859 1 97 358 THR A CA 1
ATOM 2911 C C . THR A 1 358 ? 15.227 -19.688 -19.109 1 97 358 THR A C 1
ATOM 2913 O O . THR A 1 358 ? 15.672 -19.453 -20.234 1 97 358 THR A O 1
ATOM 2916 N N . GLU A 1 359 ? 14.172 -20.453 -18.922 1 97.5 359 GLU A N 1
ATOM 2917 C CA . GLU A 1 359 ? 13.234 -20.906 -19.953 1 97.5 359 GLU A CA 1
ATOM 2918 C C . GLU A 1 359 ? 11.828 -21.047 -19.375 1 97.5 359 GLU A C 1
ATOM 2920 O O . GLU A 1 359 ? 11.656 -21.266 -18.172 1 97.5 359 GLU A O 1
ATOM 2925 N N . THR A 1 360 ? 10.914 -20.891 -20.25 1 98.44 360 THR A N 1
ATOM 2926 C CA . THR A 1 360 ? 9.523 -21.094 -19.859 1 98.44 360 THR A CA 1
ATOM 2927 C C . THR A 1 360 ? 8.836 -22.078 -20.797 1 98.44 360 THR A C 1
ATOM 2929 O O . THR A 1 360 ? 8.977 -21.984 -22.031 1 98.44 360 THR A O 1
ATOM 2932 N N . TYR A 1 361 ? 8.156 -23 -20.203 1 97.56 361 TYR A N 1
ATOM 2933 C CA . TYR A 1 361 ? 7.348 -23.984 -20.906 1 97.56 361 TYR A CA 1
ATOM 2934 C C . TYR A 1 361 ? 5.898 -23.938 -20.438 1 97.56 361 TYR A C 1
ATOM 2936 O O . TYR A 1 361 ? 5.602 -23.438 -19.359 1 97.56 361 TYR A O 1
ATOM 2944 N N . ILE A 1 362 ? 5.051 -24.422 -21.328 1 98.31 362 ILE A N 1
ATOM 2945 C CA . ILE A 1 362 ? 3.637 -24.531 -20.984 1 98.31 362 ILE A CA 1
ATOM 2946 C C . ILE A 1 362 ? 3.158 -25.969 -21.188 1 98.31 362 ILE A C 1
ATOM 2948 O O . ILE A 1 362 ? 3.623 -26.656 -22.094 1 98.31 362 ILE A O 1
ATOM 2952 N N . THR A 1 363 ? 2.246 -26.422 -20.312 1 97.62 363 THR A N 1
ATOM 2953 C CA . THR A 1 363 ? 1.718 -27.781 -20.344 1 97.62 363 THR A CA 1
ATOM 2954 C C . THR A 1 363 ? 0.26 -27.812 -19.891 1 97.62 363 THR A C 1
ATOM 2956 O O . THR A 1 363 ? -0.267 -26.797 -19.422 1 97.62 363 THR A O 1
ATOM 2959 N N . ALA A 1 364 ? -0.42 -28.953 -20.203 1 98.5 364 ALA A N 1
ATOM 2960 C CA . ALA A 1 364 ? -1.796 -29.141 -19.75 1 98.5 364 ALA A CA 1
ATOM 2961 C C . ALA A 1 364 ? -2.053 -30.594 -19.359 1 98.5 364 ALA A C 1
ATOM 2963 O O . ALA A 1 364 ? -1.519 -31.516 -19.984 1 98.5 364 ALA A O 1
ATOM 2964 N N . PHE A 1 365 ? -2.822 -30.781 -18.344 1 98.25 365 PHE A N 1
ATOM 2965 C CA . PHE A 1 365 ? -3.15 -32.094 -17.828 1 98.25 365 PHE A CA 1
ATOM 2966 C C . PHE A 1 365 ? -4.438 -32.062 -17.016 1 98.25 365 PHE A C 1
ATOM 2968 O O . PHE A 1 365 ? -4.93 -31 -16.672 1 98.25 365 PHE A O 1
ATOM 2975 N N . THR A 1 366 ? -5.008 -33.188 -16.75 1 98.19 366 THR A N 1
ATOM 2976 C CA . THR A 1 366 ? -6.219 -33.25 -15.945 1 98.19 366 THR A CA 1
ATOM 2977 C C . THR A 1 366 ? -5.871 -33.375 -14.461 1 98.19 366 THR A C 1
ATOM 2979 O O . THR A 1 366 ? -4.73 -33.688 -14.109 1 98.19 366 THR A O 1
ATOM 2982 N N . ILE A 1 367 ? -6.855 -33.156 -13.625 1 98.44 367 ILE A N 1
ATOM 2983 C CA . ILE A 1 367 ? -6.645 -33.219 -12.18 1 98.44 367 ILE A CA 1
ATOM 2984 C C . ILE A 1 367 ? -6.355 -34.656 -11.781 1 98.44 367 ILE A C 1
ATOM 2986 O O . ILE A 1 367 ? -5.953 -34.938 -10.641 1 98.44 367 ILE A O 1
ATOM 2990 N N . TYR A 1 368 ? -6.461 -35.594 -12.695 1 97.5 368 TYR A N 1
ATOM 2991 C CA . TYR A 1 368 ? -6.172 -37 -12.422 1 97.5 368 TYR A CA 1
ATOM 2992 C C . TYR A 1 368 ? -4.789 -37.375 -12.938 1 97.5 368 TYR A C 1
ATOM 2994 O O . TYR A 1 368 ? -4.363 -38.531 -12.797 1 97.5 368 TYR A O 1
ATOM 3002 N N . GLY A 1 369 ? -4.141 -36.469 -13.609 1 97.31 369 GLY A N 1
ATOM 3003 C CA . GLY A 1 369 ? -2.748 -36.719 -13.945 1 97.31 369 GLY A CA 1
ATOM 3004 C C . GLY A 1 369 ? -2.537 -37.031 -15.414 1 97.31 369 GLY A C 1
ATOM 3005 O O . GLY A 1 369 ? -1.405 -37.25 -15.852 1 97.31 369 GLY A O 1
ATOM 3006 N N . GLN A 1 370 ? -3.602 -37.062 -16.172 1 96.75 370 GLN A N 1
ATOM 3007 C CA . GLN A 1 370 ? -3.461 -37.344 -17.609 1 96.75 370 GLN A CA 1
ATOM 3008 C C . GLN A 1 370 ? -2.895 -36.125 -18.344 1 96.75 370 GLN A C 1
ATOM 3010 O O . GLN A 1 370 ? -3.498 -35.062 -18.344 1 96.75 370 GLN A O 1
ATOM 3015 N N . ILE A 1 371 ? -1.801 -36.344 -19.047 1 96.62 371 ILE A N 1
ATOM 3016 C CA . ILE A 1 371 ? -1.181 -35.25 -19.797 1 96.62 371 ILE A CA 1
ATOM 3017 C C . ILE A 1 371 ? -1.939 -35.031 -21.109 1 96.62 371 ILE A C 1
ATOM 3019 O O . ILE A 1 371 ? -2.141 -35.969 -21.875 1 96.62 371 ILE A O 1
ATOM 3023 N N . ILE A 1 372 ? -2.373 -33.875 -21.297 1 96.69 372 ILE A N 1
ATOM 3024 C CA . ILE A 1 372 ? -3.139 -33.469 -22.469 1 96.69 372 ILE A CA 1
ATOM 3025 C C . ILE A 1 372 ? -2.225 -32.75 -23.469 1 96.69 372 ILE A C 1
ATOM 3027 O O . ILE A 1 372 ? -2.408 -32.875 -24.688 1 96.69 372 ILE A O 1
ATOM 3031 N N . MET A 1 373 ? -1.358 -32.031 -22.969 1 96.75 373 MET A N 1
ATOM 3032 C CA . MET A 1 373 ? -0.359 -31.297 -23.75 1 96.75 373 MET A CA 1
ATOM 3033 C C . MET A 1 373 ? 1.012 -31.375 -23.094 1 96.75 373 MET A C 1
ATOM 3035 O O . MET A 1 373 ? 1.181 -30.938 -21.953 1 96.75 373 MET A O 1
ATOM 3039 N N . ASP A 1 374 ? 1.965 -31.859 -23.875 1 95.5 374 ASP A N 1
ATOM 3040 C CA . ASP A 1 374 ? 3.32 -31.969 -23.344 1 95.5 374 ASP A CA 1
ATOM 3041 C C . ASP A 1 374 ? 3.955 -30.594 -23.172 1 95.5 374 ASP A C 1
ATOM 3043 O O . ASP A 1 374 ? 3.455 -29.609 -23.719 1 95.5 374 ASP A O 1
ATOM 3047 N N . ASP A 1 375 ? 5.031 -30.609 -22.406 1 96.25 375 ASP A N 1
ATOM 3048 C CA . ASP A 1 375 ? 5.773 -29.359 -22.234 1 96.25 375 ASP A CA 1
ATOM 3049 C C . ASP A 1 375 ? 6.129 -28.75 -23.594 1 96.25 375 ASP A C 1
ATOM 3051 O O . ASP A 1 375 ? 6.801 -29.375 -24.406 1 96.25 375 ASP A O 1
ATOM 3055 N N . THR A 1 376 ? 5.688 -27.562 -23.766 1 96.94 376 THR A N 1
ATOM 3056 C CA . THR A 1 376 ? 5.965 -26.828 -24.984 1 96.94 376 THR A CA 1
ATOM 3057 C C . THR A 1 376 ? 6.734 -25.547 -24.688 1 96.94 376 THR A C 1
ATOM 3059 O O . THR A 1 376 ? 6.305 -24.734 -23.859 1 96.94 376 THR A O 1
ATOM 3062 N N . TYR A 1 377 ? 7.785 -25.375 -25.391 1 97.31 377 TYR A N 1
ATOM 3063 C CA . TYR A 1 377 ? 8.648 -24.219 -25.188 1 97.31 377 TYR A CA 1
ATOM 3064 C C . TYR A 1 377 ? 7.938 -22.938 -25.594 1 97.31 377 TYR A C 1
ATOM 3066 O O . TYR A 1 377 ? 7.273 -22.891 -26.641 1 97.31 377 TYR A O 1
ATOM 3074 N N . ILE A 1 378 ? 8.109 -21.859 -24.812 1 97.38 378 ILE A N 1
ATOM 3075 C CA . ILE A 1 378 ? 7.5 -20.562 -25.094 1 97.38 378 ILE A CA 1
ATOM 3076 C C . ILE A 1 378 ? 8.594 -19.531 -25.312 1 97.38 378 ILE A C 1
ATOM 3078 O O . ILE A 1 378 ? 8.555 -18.781 -26.297 1 97.38 378 ILE A O 1
ATOM 3082 N N . SER A 1 379 ? 9.523 -19.453 -24.359 1 97.19 379 SER A N 1
ATOM 3083 C CA . SER A 1 379 ? 10.445 -18.312 -24.344 1 97.19 379 SER A CA 1
ATOM 3084 C C . SER A 1 379 ? 11.672 -18.625 -23.484 1 97.19 379 SER A C 1
ATOM 3086 O O . SER A 1 379 ? 11.641 -19.5 -22.625 1 97.19 379 SER A O 1
ATOM 3088 N N . ASN A 1 380 ? 12.719 -17.844 -23.734 1 97.06 380 ASN A N 1
ATOM 3089 C CA . ASN A 1 380 ? 13.906 -17.891 -22.891 1 97.06 380 ASN A CA 1
ATOM 3090 C C . 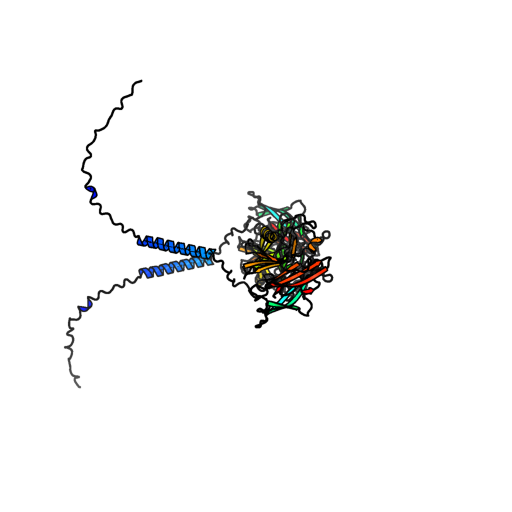ASN A 1 380 ? 13.75 -17.016 -21.656 1 97.06 380 ASN A C 1
ATOM 3092 O O . ASN A 1 380 ? 14.562 -17.078 -20.719 1 97.06 380 ASN A O 1
ATOM 3096 N N . LEU A 1 381 ? 12.75 -16.25 -21.641 1 97.5 381 LEU A N 1
ATOM 3097 C CA . LEU A 1 381 ? 12.492 -15.414 -20.469 1 97.5 381 LEU A CA 1
ATOM 3098 C C . LEU A 1 381 ? 11.742 -16.203 -19.406 1 97.5 381 LEU A C 1
ATOM 3100 O O . LEU A 1 381 ? 11.078 -17.188 -19.719 1 97.5 381 LEU A O 1
ATOM 3104 N N . LYS A 1 382 ? 11.859 -15.727 -18.219 1 97.75 382 LYS A N 1
ATOM 3105 C CA . LYS A 1 382 ? 11.219 -16.344 -17.062 1 97.75 382 LYS A CA 1
ATOM 3106 C C . LYS A 1 382 ? 9.805 -15.805 -16.859 1 97.75 382 LYS A C 1
ATOM 3108 O O . LYS A 1 382 ? 9.609 -14.797 -16.172 1 97.75 382 LYS A O 1
ATOM 3113 N N . TYR A 1 383 ? 8.883 -16.453 -17.531 1 98.56 383 TYR A N 1
ATOM 3114 C CA . TYR A 1 383 ? 7.484 -16.125 -17.281 1 98.56 383 TYR A CA 1
ATOM 3115 C C . TYR A 1 383 ? 6.938 -16.938 -16.109 1 98.56 383 TYR A C 1
ATOM 3117 O O . TYR A 1 383 ? 7.066 -18.156 -16.078 1 98.56 383 TYR A O 1
ATOM 3125 N N . GLU A 1 384 ? 6.266 -16.188 -15.125 1 98 384 GLU A N 1
ATOM 3126 C CA . GLU A 1 384 ? 5.898 -16.891 -13.898 1 98 384 GLU A CA 1
ATOM 3127 C C . GLU A 1 384 ? 4.41 -16.734 -13.602 1 98 384 GLU A C 1
ATOM 3129 O O . GLU A 1 384 ? 3.877 -17.422 -12.719 1 98 384 GLU A O 1
ATOM 3134 N N . GLY A 1 385 ? 3.748 -15.906 -14.242 1 98.81 385 GLY A N 1
ATOM 3135 C CA . GLY A 1 385 ? 2.316 -15.734 -14.039 1 98.81 385 GLY A CA 1
ATOM 3136 C C . GLY A 1 385 ? 1.501 -16.047 -15.281 1 98.81 385 GLY A C 1
ATOM 3137 O O . GLY A 1 385 ? 1.9 -15.719 -16.391 1 98.81 385 GLY A O 1
ATOM 3138 N N . PHE A 1 386 ? 0.363 -16.719 -15.078 1 98.88 386 PHE A N 1
ATOM 3139 C CA . PHE A 1 386 ? -0.557 -17.078 -16.156 1 98.88 386 PHE A CA 1
ATOM 3140 C C . PHE A 1 386 ? -1.99 -16.719 -15.781 1 98.88 386 PHE A C 1
ATOM 3142 O O . PHE A 1 386 ? -2.408 -16.906 -14.641 1 98.88 386 PHE A O 1
ATOM 3149 N N . GLU A 1 387 ? -2.732 -16.188 -16.812 1 98.88 387 GLU A N 1
ATOM 3150 C CA . GLU A 1 387 ? -4.145 -15.93 -16.547 1 98.88 387 GLU A CA 1
ATOM 3151 C C . GLU A 1 387 ? -4.957 -15.938 -17.844 1 98.88 387 GLU A C 1
ATOM 3153 O O . GLU A 1 387 ? -4.434 -15.617 -18.906 1 98.88 387 GLU A O 1
ATOM 3158 N N . PHE A 1 388 ? -6.199 -16.391 -17.703 1 98.81 388 PHE A N 1
ATOM 3159 C CA . PHE A 1 388 ? -7.176 -16.125 -18.75 1 98.81 388 PHE A CA 1
ATOM 3160 C C . PHE A 1 388 ? -7.672 -14.68 -18.688 1 98.81 388 PHE A C 1
ATOM 3162 O O . PHE A 1 388 ? -8.234 -14.266 -17.672 1 98.81 388 PHE A O 1
ATOM 3169 N N . ILE A 1 389 ? -7.508 -13.953 -19.766 1 97.5 389 ILE A N 1
ATOM 3170 C CA . ILE A 1 389 ? -7.781 -12.523 -19.672 1 97.5 389 ILE A CA 1
ATOM 3171 C C . ILE A 1 389 ? -8.875 -12.141 -20.672 1 97.5 389 ILE A C 1
ATOM 3173 O O . ILE A 1 389 ? -9.039 -12.797 -21.703 1 97.5 389 ILE A O 1
ATOM 3177 N N . MET B 1 1 ? -119.562 38.125 -13.625 1 19.03 1 MET B N 1
ATOM 3178 C CA . MET B 1 1 ? -120.562 37.125 -13.773 1 19.03 1 MET B CA 1
ATOM 3179 C C . MET B 1 1 ? -120.25 35.875 -12.938 1 19.03 1 MET B C 1
ATOM 3181 O O . MET B 1 1 ? -121 35.531 -12.039 1 19.03 1 MET B O 1
ATOM 3185 N N . GLU B 1 2 ? -119.75 34.75 -13.672 1 20.98 2 GLU B N 1
ATOM 3186 C CA . GLU B 1 2 ? -120.25 33.406 -13.445 1 20.98 2 GLU B CA 1
ATOM 3187 C C . GLU B 1 2 ? -119.625 32.781 -12.219 1 20.98 2 GLU B C 1
ATOM 3189 O O . GLU B 1 2 ? -118.375 32.906 -12 1 20.98 2 GLU B O 1
ATOM 3194 N N . PRO B 1 3 ? -120.375 32.25 -11.234 1 24.62 3 PRO B N 1
ATOM 3195 C CA . PRO B 1 3 ? -120.375 31.781 -9.844 1 24.62 3 PRO B CA 1
ATOM 3196 C C . PRO B 1 3 ? -119.688 30.453 -9.656 1 24.62 3 PRO B C 1
ATOM 3198 O O . PRO B 1 3 ? -120.125 29.422 -10.172 1 24.62 3 PRO B O 1
ATOM 3201 N N . LYS B 1 4 ? -118.25 30.453 -9.836 1 23.91 4 LYS B N 1
ATOM 3202 C CA . LYS B 1 4 ? -117.375 29.312 -10.102 1 23.91 4 LYS B CA 1
ATOM 3203 C C . LYS B 1 4 ? -117.625 28.203 -9.078 1 23.91 4 LYS B C 1
ATOM 3205 O O . LYS B 1 4 ? -117.5 28.422 -7.875 1 23.91 4 LYS B O 1
ATOM 3210 N N . HIS B 1 5 ? -118.312 27.25 -9.453 1 19.44 5 HIS B N 1
ATOM 3211 C CA . HIS B 1 5 ? -119.062 26.109 -8.883 1 19.44 5 HIS B CA 1
ATOM 3212 C C . HIS B 1 5 ? -118.188 25.406 -7.84 1 19.44 5 HIS B C 1
ATOM 3214 O O . HIS B 1 5 ? -116.938 25.625 -7.77 1 19.44 5 HIS B O 1
ATOM 3220 N N . LEU B 1 6 ? -118.25 24.109 -7.715 1 19.67 6 LEU B N 1
ATOM 3221 C CA . LEU B 1 6 ? -118.812 23.203 -6.707 1 19.67 6 LEU B CA 1
ATOM 3222 C C . LEU B 1 6 ? -117.688 22.672 -5.789 1 19.67 6 LEU B C 1
ATOM 3224 O O . LEU B 1 6 ? -117.812 22.781 -4.566 1 19.67 6 LEU B O 1
ATOM 3228 N N . HIS B 1 7 ? -117.062 21.312 -5.996 1 21.06 7 HIS B N 1
ATOM 3229 C CA . HIS B 1 7 ? -117.438 20.062 -5.375 1 21.06 7 HIS B CA 1
ATOM 3230 C C . HIS B 1 7 ? -116.375 19.562 -4.387 1 21.06 7 HIS B C 1
ATOM 3232 O O . HIS B 1 7 ? -115.188 19.703 -4.629 1 21.06 7 HIS B O 1
ATOM 3238 N N . MET B 1 8 ? -116.688 19.125 -3.07 1 22 8 MET B N 1
ATOM 3239 C CA . MET B 1 8 ? -116.438 18.875 -1.656 1 22 8 MET B CA 1
ATOM 3240 C C . MET B 1 8 ? -115.688 17.547 -1.468 1 22 8 MET B C 1
ATOM 3242 O O . MET B 1 8 ? -115.625 17.031 -0.352 1 22 8 MET B O 1
ATOM 3246 N N . SER B 1 9 ? -115.188 16.75 -2.582 1 24.45 9 SER B N 1
ATOM 3247 C CA . SER B 1 9 ? -115.25 15.297 -2.463 1 24.45 9 SER B CA 1
ATOM 3248 C C . SER B 1 9 ? -114.25 14.812 -1.401 1 24.45 9 SER B C 1
ATOM 3250 O O . SER B 1 9 ? -113.062 14.539 -1.701 1 24.45 9 SER B O 1
ATOM 3252 N N . LEU B 1 10 ? -113.938 15.531 -0.229 1 21.98 10 LEU B N 1
ATOM 3253 C CA . LEU B 1 10 ? -112.688 15.453 0.552 1 21.98 10 LEU B CA 1
ATOM 3254 C C . LEU B 1 10 ? -112.562 14.094 1.242 1 21.98 10 LEU B C 1
ATOM 3256 O O . LEU B 1 10 ? -111.562 13.797 1.859 1 21.98 10 LEU B O 1
ATOM 3260 N N . LEU B 1 11 ? -113.75 13.414 1.649 1 22.17 11 LEU B N 1
ATOM 3261 C CA . LEU B 1 11 ? -113.875 12.867 3 1 22.17 11 LEU B CA 1
ATOM 3262 C C . LEU B 1 11 ? -113.062 11.547 3.109 1 22.17 11 LEU B C 1
ATOM 3264 O O . LEU B 1 11 ? -112.812 11.094 4.215 1 22.17 11 LEU B O 1
ATOM 3268 N N . ASN B 1 12 ? -113.125 10.602 2.115 1 22.22 12 ASN B N 1
ATOM 3269 C CA . ASN B 1 12 ? -113.438 9.227 2.479 1 22.22 12 ASN B CA 1
ATOM 3270 C C . ASN B 1 12 ? -112.25 8.523 3.07 1 22.22 12 ASN B C 1
ATOM 3272 O O . ASN B 1 12 ? -112.25 7.312 3.311 1 22.22 12 ASN B O 1
ATOM 3276 N N . GLU B 1 13 ? -110.875 8.859 2.799 1 22.12 13 GLU B N 1
ATOM 3277 C CA . GLU B 1 13 ? -109.938 7.812 2.414 1 22.12 13 GLU B CA 1
ATOM 3278 C C . GLU B 1 13 ? -109.5 7.031 3.631 1 22.12 13 GLU B C 1
ATOM 3280 O O . GLU B 1 13 ? -109 5.898 3.498 1 22.12 13 GLU B O 1
ATOM 3285 N N . ASP B 1 14 ? -109.312 7.551 4.895 1 23.59 14 ASP B N 1
ATOM 3286 C CA . ASP B 1 14 ? -108 7.316 5.547 1 23.59 14 ASP B CA 1
ATOM 3287 C C . ASP B 1 14 ? -108 6.02 6.355 1 23.59 14 ASP B C 1
ATOM 3289 O O . ASP B 1 14 ? -107.562 5.992 7.504 1 23.59 14 ASP B O 1
ATOM 3293 N N . MET B 1 15 ? -109.062 5.129 6.246 1 25.61 15 MET B N 1
ATOM 3294 C CA . MET B 1 15 ? -109.188 4.184 7.352 1 25.61 15 MET B CA 1
ATOM 3295 C C . MET B 1 15 ? -107.938 3.281 7.406 1 25.61 15 MET B C 1
ATOM 3297 O O . MET B 1 15 ? -107.75 2.449 6.52 1 25.61 15 MET B O 1
ATOM 3301 N N . VAL B 1 16 ? -106.812 3.652 7.984 1 26.53 16 VAL B N 1
ATOM 3302 C CA . VAL B 1 16 ? -105.375 3.242 8.18 1 26.53 16 VAL B CA 1
ATOM 3303 C C . VAL B 1 16 ? -105.375 1.919 8.945 1 26.53 16 VAL B C 1
ATOM 3305 O O . VAL B 1 16 ? -105.812 1.846 10.102 1 26.53 16 VAL B O 1
ATOM 3308 N N . SER B 1 17 ? -105.625 0.732 8.297 1 24.31 17 SER B N 1
ATOM 3309 C CA . SER B 1 17 ? -105.812 -0.633 8.789 1 24.31 17 SER B CA 1
ATOM 3310 C C . SER B 1 17 ? -104.625 -1.072 9.641 1 24.31 17 SER B C 1
ATOM 3312 O O . SER B 1 17 ? -103.438 -0.741 9.328 1 24.31 17 SER B O 1
ATOM 3314 N N . ASN B 1 18 ? -104.75 -1.482 10.953 1 24.61 18 ASN B N 1
ATOM 3315 C CA . ASN B 1 18 ? -104.062 -1.819 12.203 1 24.61 18 ASN B CA 1
ATOM 3316 C C . ASN B 1 18 ? -103.062 -2.957 12.008 1 24.61 18 ASN B C 1
ATOM 3318 O O . ASN B 1 18 ? -102.5 -3.459 12.977 1 24.61 18 ASN B O 1
ATOM 3322 N N . ARG B 1 19 ? -103.188 -3.844 10.984 1 27.48 19 ARG B N 1
ATOM 3323 C CA . ARG B 1 19 ? -102.562 -5.156 11.031 1 27.48 19 ARG B CA 1
ATOM 3324 C C . ARG B 1 19 ? -101.062 -5.027 11.086 1 27.48 19 ARG B C 1
ATOM 3326 O O . ARG B 1 19 ? -100.312 -6.031 11.055 1 27.48 19 ARG B O 1
ATOM 3333 N N . ASP B 1 20 ? -100.5 -3.85 10.75 1 23.75 20 ASP B N 1
ATOM 3334 C CA . ASP B 1 20 ? -99.125 -3.816 10.281 1 23.75 20 ASP B CA 1
ATOM 3335 C C . ASP B 1 20 ? -98.125 -4.066 11.43 1 23.75 20 ASP B C 1
ATOM 3337 O O . ASP B 1 20 ? -96.938 -4.031 11.242 1 23.75 20 ASP B O 1
ATOM 3341 N N . TRP B 1 21 ? -98.562 -3.895 12.727 1 23.56 21 TRP B N 1
ATOM 3342 C CA . TRP B 1 21 ? -97.5 -3.562 13.656 1 23.56 21 TRP B CA 1
ATOM 3343 C C . TRP B 1 21 ? -96.688 -4.809 14.055 1 23.56 21 TRP B C 1
ATOM 3345 O O . TRP B 1 21 ? -95.625 -4.715 14.648 1 23.56 21 TRP B O 1
ATOM 3355 N N . ARG B 1 22 ? -97.25 -6.02 14.141 1 28.55 22 ARG B N 1
ATOM 3356 C CA . ARG B 1 22 ? -96.688 -7.152 14.852 1 28.55 22 ARG B CA 1
ATOM 3357 C C . ARG B 1 22 ? -95.375 -7.559 14.219 1 28.55 22 ARG B C 1
ATOM 3359 O O . ARG B 1 22 ? -94.625 -8.398 14.758 1 28.55 22 ARG B O 1
ATOM 3366 N N . ARG B 1 23 ? -95.375 -7.418 12.898 1 25.86 23 ARG B N 1
ATOM 3367 C CA . ARG B 1 23 ? -94.125 -7.977 12.289 1 25.86 23 ARG B CA 1
ATOM 3368 C C . ARG B 1 23 ? -92.875 -7.312 12.844 1 25.86 23 ARG B C 1
ATOM 3370 O O . ARG B 1 23 ? -91.75 -7.758 12.57 1 25.86 23 ARG B O 1
ATOM 3377 N N . ALA B 1 24 ? -93.125 -6.051 13.281 1 26.38 24 ALA B N 1
ATOM 3378 C CA . ALA B 1 24 ? -91.875 -5.285 13.523 1 26.38 24 ALA B CA 1
ATOM 3379 C C . ALA B 1 24 ? -91.062 -5.887 14.672 1 26.38 24 ALA B C 1
ATOM 3381 O O . ALA B 1 24 ? -89.875 -5.578 14.836 1 26.38 24 ALA B O 1
ATOM 3382 N N . LEU B 1 25 ? -91.812 -6.449 15.656 1 25.55 25 LEU B N 1
ATOM 3383 C CA . LEU B 1 25 ? -91.062 -6.617 16.906 1 25.55 25 LEU B CA 1
ATOM 3384 C C . LEU B 1 25 ? -90 -7.688 16.766 1 25.55 25 LEU B C 1
ATOM 3386 O O . LEU B 1 25 ? -89.062 -7.766 17.578 1 25.55 25 LEU B O 1
ATOM 3390 N N . ARG B 1 26 ? -90.312 -8.742 16.109 1 26.89 26 ARG B N 1
ATOM 3391 C CA . ARG B 1 26 ? -89.438 -9.898 16.328 1 26.89 26 ARG B CA 1
ATOM 3392 C C . ARG B 1 26 ? -88.062 -9.664 15.75 1 26.89 26 ARG B C 1
ATOM 3394 O O . ARG B 1 26 ? -87.25 -10.586 15.695 1 26.89 26 ARG B O 1
ATOM 3401 N N . SER B 1 27 ? -87.875 -8.648 14.852 1 28.06 27 SER B N 1
ATOM 3402 C CA . SER B 1 27 ? -86.562 -8.75 14.25 1 28.06 27 SER B CA 1
ATOM 3403 C C . SER B 1 27 ? -85.5 -8.445 15.266 1 28.06 27 SER B C 1
ATOM 3405 O O . SER B 1 27 ? -85.438 -7.34 15.812 1 28.06 27 SER B O 1
ATOM 3407 N N . GLN B 1 28 ? -85.188 -9.391 16.172 1 27.45 28 GLN B N 1
ATOM 3408 C CA . GLN B 1 28 ? -84.062 -9.227 17.094 1 27.45 28 GLN B CA 1
ATOM 3409 C C . GLN B 1 28 ? -82.812 -8.75 16.359 1 27.45 28 GLN B C 1
ATOM 3411 O O . GLN B 1 28 ? -82.438 -9.352 15.375 1 27.45 28 GLN B O 1
ATOM 3416 N N . PRO B 1 29 ? -82.625 -7.445 16.219 1 28.06 29 PRO B N 1
ATOM 3417 C CA . PRO B 1 29 ? -81.438 -6.996 15.484 1 28.06 29 PRO B CA 1
ATOM 3418 C C . PRO B 1 29 ? -80.188 -7.703 15.93 1 28.06 29 PRO B C 1
ATOM 3420 O O . PRO B 1 29 ? -80 -7.984 17.125 1 28.06 29 PRO B O 1
ATOM 3423 N N . ALA B 1 30 ? -79.75 -8.711 15.211 1 30.45 30 ALA B N 1
ATOM 3424 C CA . ALA B 1 30 ? -78.438 -9.289 15.352 1 30.45 30 ALA B CA 1
ATOM 3425 C C . ALA B 1 30 ? -77.375 -8.211 15.633 1 30.45 30 ALA B C 1
ATOM 3427 O O . ALA B 1 30 ? -77.188 -7.281 14.844 1 30.45 30 ALA B O 1
ATOM 3428 N N . TYR B 1 31 ? -77.312 -7.734 16.906 1 25.66 31 TYR B N 1
ATOM 3429 C CA . TYR B 1 31 ? -76.25 -6.848 17.359 1 25.66 31 TYR B CA 1
ATOM 3430 C C . TYR B 1 31 ? -74.875 -7.336 16.891 1 25.66 31 TYR B C 1
ATOM 3432 O O . TYR B 1 31 ? -74.5 -8.461 17.203 1 25.66 31 TYR B O 1
ATOM 3440 N N . ARG B 1 32 ? -74.625 -7.125 15.578 1 27.89 32 ARG B N 1
ATOM 3441 C CA . ARG B 1 32 ? -73.25 -7.258 15.094 1 27.89 32 ARG B CA 1
ATOM 3442 C C . ARG B 1 32 ? -72.25 -6.566 16.031 1 27.89 32 ARG B C 1
ATOM 3444 O O . ARG B 1 32 ? -72.312 -5.348 16.219 1 27.89 32 ARG B O 1
ATOM 3451 N N . ILE B 1 33 ? -72.062 -7.195 17.188 1 30.31 33 ILE B N 1
ATOM 3452 C CA . ILE B 1 33 ? -70.875 -6.82 18 1 30.31 33 ILE B CA 1
ATOM 3453 C C . ILE B 1 33 ? -69.688 -6.562 17.094 1 30.31 33 ILE B C 1
ATOM 3455 O O . ILE B 1 33 ? -69.188 -7.488 16.453 1 30.31 33 ILE B O 1
ATOM 3459 N N . VAL B 1 34 ? -69.75 -5.59 16.234 1 31.69 34 VAL B N 1
ATOM 3460 C CA . VAL B 1 34 ? -68.625 -5.055 15.477 1 31.69 34 VAL B CA 1
ATOM 3461 C C . VAL B 1 34 ? -67.438 -4.887 16.391 1 31.69 34 VAL B C 1
ATOM 3463 O O . VAL B 1 34 ? -67.562 -4.293 17.469 1 31.69 34 VAL B O 1
ATOM 3466 N N . ASN B 1 35 ? -66.5 -5.781 16.219 1 32.03 35 ASN B N 1
ATOM 3467 C CA . ASN B 1 35 ? -65.125 -5.906 16.672 1 32.03 35 ASN B CA 1
ATOM 3468 C C . ASN B 1 35 ? -64.375 -4.562 16.672 1 32.03 35 ASN B C 1
ATOM 3470 O O . ASN B 1 35 ? -63.719 -4.211 15.688 1 32.03 35 ASN B O 1
ATOM 3474 N N . LYS B 1 36 ? -65.062 -3.48 17.062 1 36.78 36 LYS B N 1
ATOM 3475 C CA . LYS B 1 36 ? -64.375 -2.182 17.219 1 36.78 36 LYS B CA 1
ATOM 3476 C C . LYS B 1 36 ? -63.219 -2.271 18.156 1 36.78 36 LYS B C 1
ATOM 3478 O O . LYS B 1 36 ? -62.344 -1.405 18.141 1 36.78 36 LYS B O 1
ATOM 3483 N N . THR B 1 37 ? -63.5 -3.189 19.109 1 39.5 37 THR B N 1
ATOM 3484 C CA . THR B 1 37 ? -62.344 -3.256 20 1 39.5 37 THR B CA 1
ATOM 3485 C C . THR B 1 37 ? -61.094 -3.727 19.266 1 39.5 37 THR B C 1
ATOM 3487 O O . THR B 1 37 ? -59.969 -3.355 19.625 1 39.5 37 THR B O 1
ATOM 3490 N N . ILE B 1 38 ? -61.375 -4.484 18.188 1 44.22 38 ILE B N 1
ATOM 3491 C CA . ILE B 1 38 ? -60.219 -4.93 17.422 1 44.22 38 ILE B CA 1
ATOM 3492 C C . ILE B 1 38 ? -59.719 -3.795 16.531 1 44.22 38 ILE B C 1
ATOM 3494 O O . ILE B 1 38 ? -58.5 -3.654 16.328 1 44.22 38 ILE B O 1
ATOM 3498 N N . ARG B 1 39 ? -60.688 -2.84 16.188 1 46.28 39 ARG B N 1
ATOM 3499 C CA . ARG B 1 39 ? -60.25 -1.753 15.32 1 46.28 39 ARG B CA 1
ATOM 3500 C C . ARG B 1 39 ? -59.469 -0.704 16.109 1 46.28 39 ARG B C 1
ATOM 3502 O O . ARG B 1 39 ? -58.5 -0.154 15.609 1 46.28 39 ARG B O 1
ATOM 3509 N N . GLY B 1 40 ? -60.094 -0.389 17.266 1 50.62 40 GLY B N 1
ATOM 3510 C CA . GLY B 1 40 ? -59.344 0.556 18.078 1 50.62 40 GLY B CA 1
ATOM 3511 C C . GLY B 1 40 ? -57.969 0.051 18.484 1 50.62 40 GLY B C 1
ATOM 3512 O O . GLY B 1 40 ? -57 0.828 18.562 1 50.62 40 GLY B O 1
ATOM 3513 N N . GLN B 1 41 ? -58.031 -1.332 18.672 1 53.25 41 GLN B N 1
ATOM 3514 C CA . GLN B 1 41 ? -56.75 -1.917 19.016 1 53.25 41 GLN B CA 1
ATOM 3515 C C . GLN B 1 41 ? -55.781 -1.932 17.828 1 53.25 41 GLN B C 1
ATOM 3517 O O . GLN B 1 41 ? -54.594 -1.658 17.969 1 53.25 41 GLN B O 1
ATOM 3522 N N . THR B 1 42 ? -56.469 -2.068 16.656 1 56.97 42 THR B N 1
ATOM 3523 C CA . THR B 1 42 ? -55.625 -2.059 15.453 1 56.97 42 THR B CA 1
ATOM 3524 C C . THR B 1 42 ? -55.125 -0.647 15.156 1 56.97 42 THR B C 1
ATOM 3526 O O . THR B 1 42 ? -53.969 -0.461 14.766 1 56.97 42 THR B O 1
ATOM 3529 N N . THR B 1 43 ? -56.062 0.386 15.375 1 58.78 43 THR B N 1
ATOM 3530 C CA . THR B 1 43 ? -55.656 1.766 15.164 1 58.78 43 THR B CA 1
ATOM 3531 C C . THR B 1 43 ? -54.625 2.184 16.203 1 58.78 43 THR B C 1
ATOM 3533 O O . THR B 1 43 ? -53.625 2.852 15.883 1 58.78 43 THR B O 1
ATOM 3536 N N . PHE B 1 44 ? -54.938 1.776 17.422 1 61.03 44 PHE B N 1
ATOM 3537 C CA . PHE B 1 44 ? -54 2.074 18.484 1 61.03 44 PHE B CA 1
ATOM 3538 C C . PHE B 1 44 ? -52.688 1.353 18.266 1 61.03 44 PHE B C 1
ATOM 3540 O O . PHE B 1 44 ? -51.594 1.955 18.391 1 61.03 44 PHE B O 1
ATOM 3547 N N . ILE B 1 45 ? -52.781 0.085 17.859 1 60.19 45 ILE B N 1
ATOM 3548 C CA . ILE B 1 45 ? -51.562 -0.689 17.578 1 60.19 45 ILE B CA 1
ATOM 3549 C C . ILE B 1 45 ? -50.875 -0.121 16.344 1 60.19 45 ILE B C 1
ATOM 3551 O O . ILE B 1 45 ? -49.656 -0 16.328 1 60.19 45 ILE B O 1
ATOM 3555 N N . THR B 1 46 ? -51.625 0.379 15.406 1 67.81 46 THR B N 1
ATOM 3556 C CA . THR B 1 46 ? -51.031 0.995 14.219 1 67.81 46 THR B CA 1
ATOM 3557 C C . THR B 1 46 ? -50.438 2.348 14.562 1 67.81 46 THR B C 1
ATOM 3559 O O . THR B 1 46 ? -49.344 2.686 14.078 1 67.81 46 THR B O 1
ATOM 3562 N N . MET B 1 47 ? -51.125 3.133 15.414 1 65.62 47 MET B N 1
ATOM 3563 C CA . MET B 1 47 ? -50.562 4.426 15.828 1 65.62 47 MET B CA 1
ATOM 3564 C C . MET B 1 47 ? -49.312 4.25 16.672 1 65.62 47 MET B C 1
ATOM 3566 O O . MET B 1 47 ? -48.344 4.977 16.5 1 65.62 47 MET B O 1
ATOM 3570 N N . VAL B 1 48 ? -49.406 3.293 17.609 1 65.06 48 VAL B N 1
ATOM 3571 C CA . VAL B 1 48 ? -48.219 2.998 18.406 1 65.06 48 VAL B CA 1
ATOM 3572 C C . VAL B 1 48 ? -47.125 2.465 17.516 1 65.06 48 VAL B C 1
ATOM 3574 O O . VAL B 1 48 ? -45.938 2.846 17.672 1 65.06 48 VAL B O 1
ATOM 3577 N N . GLY B 1 49 ? -47.469 1.657 16.516 1 66.56 49 GLY B N 1
ATOM 3578 C CA . GLY B 1 49 ? -46.5 1.185 15.555 1 66.56 49 GLY B CA 1
ATOM 3579 C C . GLY B 1 49 ? -45.906 2.301 14.719 1 66.56 49 GLY B C 1
ATOM 3580 O O . GLY B 1 49 ? -44.688 2.361 14.531 1 66.56 49 GLY B O 1
ATOM 3581 N N . LEU B 1 50 ? -46.75 3.205 14.312 1 70.06 50 LEU B N 1
ATOM 3582 C CA . LEU B 1 50 ? -46.281 4.316 13.484 1 70.06 50 LEU B CA 1
ATOM 3583 C C . LEU B 1 50 ? -45.469 5.305 14.305 1 70.06 50 LEU B C 1
ATOM 3585 O O . LEU B 1 50 ? -44.469 5.816 13.836 1 70.06 50 LEU B O 1
ATOM 3589 N N . THR B 1 51 ? -45.969 5.676 15.523 1 68.38 51 THR B N 1
ATOM 3590 C CA . THR B 1 51 ? -45.188 6.535 16.406 1 68.38 51 THR B CA 1
ATOM 3591 C C . THR B 1 51 ? -43.875 5.871 16.766 1 68.38 51 THR B C 1
ATOM 3593 O O . THR B 1 51 ? -42.844 6.535 16.828 1 68.38 51 THR B O 1
ATOM 3596 N N . GLY B 1 52 ? -43.875 4.559 17.031 1 63.16 52 GLY B N 1
ATOM 3597 C CA . GLY B 1 52 ? -42.625 3.834 17.25 1 63.16 52 GLY B CA 1
ATOM 3598 C C . GLY B 1 52 ? -41.719 3.848 16.031 1 63.16 52 GLY B C 1
ATOM 3599 O O . GLY B 1 52 ? -40.5 4.07 16.141 1 63.16 52 GLY B O 1
ATOM 3600 N N . LEU B 1 53 ? -42.375 3.67 14.883 1 67.44 53 LEU B N 1
ATOM 3601 C CA . LEU B 1 53 ? -41.625 3.766 13.633 1 67.44 53 LEU B CA 1
ATOM 3602 C C . LEU B 1 53 ? -41.062 5.176 13.438 1 67.44 53 LEU B C 1
ATOM 3604 O O . LEU B 1 53 ? -39.938 5.352 12.992 1 67.44 53 LEU B O 1
ATOM 3608 N N . PHE B 1 54 ? -41.875 6.203 13.703 1 65.69 54 PHE B N 1
ATOM 3609 C CA . PHE B 1 54 ? -41.438 7.594 13.625 1 65.69 54 PHE B CA 1
ATOM 3610 C C . PHE B 1 54 ? -40.344 7.879 14.641 1 65.69 54 PHE B C 1
ATOM 3612 O O . PHE B 1 54 ? -39.344 8.555 14.32 1 65.69 54 PHE B O 1
ATOM 3619 N N . ILE B 1 55 ? -40.562 7.48 15.898 1 62.81 55 ILE B N 1
ATOM 3620 C CA . ILE B 1 55 ? -39.5 7.613 16.922 1 62.81 55 ILE B CA 1
ATOM 3621 C C . ILE B 1 55 ? -38.281 6.84 16.5 1 62.81 55 ILE B C 1
ATOM 3623 O O . ILE B 1 55 ? -37.156 7.344 16.594 1 62.81 55 ILE B O 1
ATOM 3627 N N . LEU B 1 56 ? -38.438 5.652 15.984 1 57.19 56 LEU B N 1
ATOM 3628 C CA . LEU B 1 56 ? -37.312 4.895 15.453 1 57.19 56 LEU B CA 1
ATOM 3629 C C . LEU B 1 56 ? -36.688 5.621 14.266 1 57.19 56 LEU B C 1
ATOM 3631 O O . LEU B 1 56 ? -35.469 5.672 14.141 1 57.19 56 LEU B O 1
ATOM 3635 N N . PHE B 1 57 ? -37.531 6.121 13.398 1 56.69 57 PHE B N 1
ATOM 3636 C CA . PHE B 1 57 ? -37.031 6.922 12.281 1 56.69 57 PHE B CA 1
ATOM 3637 C C . PHE B 1 57 ? -36.344 8.18 12.773 1 56.69 57 PHE B C 1
ATOM 3639 O O . PHE B 1 57 ? -35.281 8.555 12.266 1 56.69 57 PHE B O 1
ATOM 3646 N N . TYR B 1 58 ? -37.031 8.953 13.633 1 52.53 58 TYR B N 1
ATOM 3647 C CA . TYR B 1 58 ? -36.438 10.141 14.242 1 52.53 58 TYR B CA 1
ATOM 3648 C C . TYR B 1 58 ? -35.156 9.812 14.953 1 52.53 58 TYR B C 1
ATOM 3650 O O . TYR B 1 58 ? -34.125 10.508 14.773 1 52.53 58 TYR B O 1
ATOM 3658 N N . PHE B 1 59 ? -35.188 8.883 15.836 1 50.41 59 PHE B N 1
ATOM 3659 C CA . PHE B 1 59 ? -33.938 8.5 16.5 1 50.41 59 PHE B CA 1
ATOM 3660 C C . PHE B 1 59 ? -32.969 7.93 15.492 1 50.41 59 PHE B C 1
ATOM 3662 O O . PHE B 1 59 ? -31.75 8.086 15.656 1 50.41 59 PHE B O 1
ATOM 3669 N N . TYR B 1 60 ? -33.531 7.23 14.516 1 45.28 60 TYR B N 1
ATOM 3670 C CA . TYR B 1 60 ? -32.656 6.789 13.438 1 45.28 60 TYR B CA 1
ATOM 3671 C C . TYR B 1 60 ? -32.031 7.98 12.719 1 45.28 60 TYR B C 1
ATOM 3673 O O . TYR B 1 60 ? -30.844 7.949 12.352 1 45.28 60 TYR B O 1
ATOM 3681 N N . HIS B 1 61 ? -32.781 9.031 12.359 1 45.34 61 HIS B N 1
ATOM 3682 C CA . HIS B 1 61 ? -32.281 10.203 11.656 1 45.34 61 HIS B CA 1
ATOM 3683 C C . HIS B 1 61 ? -31.562 11.156 12.609 1 45.34 61 HIS B C 1
ATOM 3685 O O . HIS B 1 61 ? -30.688 11.906 12.188 1 45.34 61 HIS B O 1
ATOM 3691 N N . LYS B 1 62 ? -32.125 11.617 13.711 1 38.06 62 LYS B N 1
ATOM 3692 C CA . LYS B 1 62 ? -31.469 12.5 14.656 1 38.06 62 LYS B CA 1
ATOM 3693 C C . LYS B 1 62 ? -30.297 11.797 15.328 1 38.06 62 LYS B C 1
ATOM 3695 O O . LYS B 1 62 ? -29.641 12.367 16.203 1 38.06 62 LYS B O 1
ATOM 3700 N N . LYS B 1 63 ? -30.266 10.477 15.367 1 39.19 63 LYS B N 1
ATOM 3701 C CA . LYS B 1 63 ? -29.047 9.969 16 1 39.19 63 LYS B CA 1
ATOM 3702 C C . LYS B 1 63 ? -27.797 10.594 15.375 1 39.19 63 LYS B C 1
ATOM 3704 O O . LYS B 1 63 ? -27.375 10.188 14.297 1 39.19 63 LYS B O 1
ATOM 3709 N N . GLY B 1 64 ? -27.812 11.875 15.336 1 38.09 64 GLY B N 1
ATOM 3710 C CA . GLY B 1 64 ? -26.484 12.469 15.406 1 38.09 64 GLY B CA 1
ATOM 3711 C C . GLY B 1 64 ? -25.562 11.742 16.375 1 38.09 64 GLY B C 1
ATOM 3712 O O . GLY B 1 64 ? -25.469 12.102 17.547 1 38.09 64 GLY B O 1
ATOM 3713 N N . VAL B 1 65 ? -25.75 10.516 16.453 1 37.78 65 VAL B N 1
ATOM 3714 C CA . VAL B 1 65 ? -25.047 9.633 17.391 1 37.78 65 VAL B CA 1
ATOM 3715 C C . VAL B 1 65 ? -23.594 10.062 17.516 1 37.78 65 VAL B C 1
ATOM 3717 O O . VAL B 1 65 ? -22.875 10.156 16.531 1 37.78 65 VAL B O 1
ATOM 3720 N N . ALA B 1 66 ? -23.344 10.938 18.469 1 43.09 66 ALA B N 1
ATOM 3721 C CA . ALA B 1 66 ? -21.922 10.867 18.781 1 43.09 66 ALA B CA 1
ATOM 3722 C C . ALA B 1 66 ? -21.359 9.484 18.469 1 43.09 66 ALA B C 1
ATOM 3724 O O . ALA B 1 66 ? -21.969 8.469 18.812 1 43.09 66 ALA B O 1
ATOM 3725 N N . PRO B 1 67 ? -20.703 9.273 17.359 1 48.91 67 PRO B N 1
ATOM 3726 C CA . PRO B 1 67 ? -20.25 7.93 16.969 1 48.91 67 PRO B CA 1
ATOM 3727 C C . PRO B 1 67 ? -19.875 7.066 18.172 1 48.91 67 PRO B C 1
ATOM 3729 O O . PRO B 1 67 ? -19.109 7.504 19.031 1 48.91 67 PRO B O 1
ATOM 3732 N N . MET B 1 68 ? -20.812 6.387 18.781 1 53.22 68 MET B N 1
ATOM 3733 C CA . MET B 1 68 ? -20.469 5.371 19.781 1 53.22 68 MET B CA 1
ATOM 3734 C C . MET B 1 68 ? -19.109 4.75 19.453 1 53.22 68 MET B C 1
ATOM 3736 O O . MET B 1 68 ? -18.859 4.332 18.328 1 53.22 68 MET B O 1
ATOM 3740 N N . ARG B 1 69 ? -18.266 5.008 20.438 1 64.5 69 ARG B N 1
ATOM 3741 C CA . ARG B 1 69 ? -16.922 4.426 20.359 1 64.5 69 ARG B CA 1
ATOM 3742 C C . ARG B 1 69 ? -16.984 2.938 20.047 1 64.5 69 ARG B C 1
ATOM 3744 O O . ARG B 1 69 ? -17.844 2.219 20.578 1 64.5 69 ARG B O 1
ATOM 3751 N N . SER B 1 70 ? -16.453 2.617 18.969 1 72.06 70 SER B N 1
ATOM 3752 C CA . SER B 1 70 ? -16.328 1.205 18.625 1 72.06 70 SER B CA 1
ATOM 3753 C C . SER B 1 70 ? -15.406 0.474 19.594 1 72.06 70 SER B C 1
ATOM 3755 O O . SER B 1 70 ? -14.445 1.057 20.094 1 72.06 70 SER B O 1
ATOM 3757 N N . SER B 1 71 ? -15.719 -0.686 20.078 1 72.31 71 SER B N 1
ATOM 3758 C CA . SER B 1 71 ? -14.867 -1.512 20.922 1 72.31 71 SER B CA 1
ATOM 3759 C C . SER B 1 71 ? -13.57 -1.892 20.219 1 72.31 71 SER B C 1
ATOM 3761 O O . SER B 1 71 ? -12.594 -2.279 20.844 1 72.31 71 SER B O 1
ATOM 3763 N N . ASN B 1 72 ? -13.469 -1.516 18.984 1 87.06 72 ASN B N 1
ATOM 3764 C CA . ASN B 1 72 ? -12.312 -2.012 18.234 1 87.06 72 ASN B CA 1
ATOM 3765 C C . ASN B 1 72 ? -11.328 -0.892 17.922 1 87.06 72 ASN B C 1
ATOM 3767 O O . ASN B 1 72 ? -10.312 -1.119 17.25 1 87.06 72 ASN B O 1
ATOM 3771 N N . TYR B 1 73 ? -11.57 0.332 18.531 1 95.19 73 TYR B N 1
ATOM 3772 C CA . TYR B 1 73 ? -10.656 1.445 18.297 1 95.19 73 TYR B CA 1
ATOM 3773 C C . TYR B 1 73 ? -9.883 1.798 19.547 1 95.19 73 TYR B C 1
ATOM 3775 O O . TYR B 1 73 ? -10.453 1.902 20.641 1 95.19 73 TYR B O 1
ATOM 3783 N N . ASN B 1 74 ? -8.562 1.917 19.469 1 96.44 74 ASN B N 1
ATOM 3784 C CA . ASN B 1 74 ? -7.715 2.354 20.578 1 96.44 74 ASN B CA 1
ATOM 3785 C C . ASN B 1 74 ? -7.695 3.873 20.703 1 96.44 74 ASN B C 1
ATOM 3787 O O . ASN B 1 74 ? -7.055 4.559 19.891 1 96.44 74 ASN B O 1
ATOM 3791 N N . TYR B 1 75 ? -8.297 4.41 21.75 1 95.06 75 TYR B N 1
ATOM 3792 C CA . TYR B 1 75 ? -8.492 5.848 21.906 1 95.06 75 TYR B CA 1
ATOM 3793 C C . TYR B 1 75 ? -7.344 6.469 22.703 1 95.06 75 TYR B C 1
ATOM 3795 O O . TYR B 1 75 ? -7.387 7.652 23.047 1 95.06 75 TYR B O 1
ATOM 3803 N N . THR B 1 76 ? -6.301 5.73 22.953 1 95.56 76 THR B N 1
ATOM 3804 C CA . THR B 1 76 ? -5.18 6.281 23.703 1 95.56 76 THR B CA 1
ATOM 3805 C C . THR B 1 76 ? -4.574 7.48 22.984 1 95.56 76 THR B C 1
ATOM 3807 O O . THR B 1 76 ? -4.094 7.352 21.859 1 95.56 76 THR B O 1
ATOM 3810 N N . TYR B 1 77 ? -4.617 8.672 23.703 1 96.19 77 TYR B N 1
ATOM 3811 C CA . TYR B 1 77 ? -4.07 9.906 23.141 1 96.19 77 TYR B CA 1
ATOM 3812 C C . TYR B 1 77 ? -3.805 10.93 24.219 1 96.19 77 TYR B C 1
ATOM 3814 O O . TYR B 1 77 ? -4.68 11.219 25.047 1 96.19 77 TYR B O 1
ATOM 3822 N N . PRO B 1 78 ? -2.648 11.547 24.297 1 97.25 78 PRO B N 1
ATOM 3823 C CA . PRO B 1 78 ? -1.416 11.172 23.594 1 97.25 78 PRO B CA 1
ATOM 3824 C C . PRO B 1 78 ? -0.98 9.742 23.891 1 97.25 78 PRO B C 1
ATOM 3826 O O . PRO B 1 78 ? -1.473 9.125 24.844 1 97.25 78 PRO B O 1
ATOM 3829 N N . ILE B 1 79 ? -0.128 9.227 23.062 1 96 79 ILE B N 1
ATOM 3830 C CA . ILE B 1 79 ? 0.329 7.852 23.234 1 96 79 ILE B CA 1
ATOM 3831 C C . ILE B 1 79 ? 1.021 7.703 24.594 1 96 79 ILE B C 1
ATOM 3833 O O . ILE B 1 79 ? 0.77 6.738 25.312 1 96 79 ILE B O 1
ATOM 3837 N N . THR B 1 80 ? 1.908 8.672 24.875 1 96 80 THR B N 1
ATOM 3838 C CA . THR B 1 80 ? 2.541 8.727 26.188 1 96 80 THR B CA 1
ATOM 3839 C C . THR B 1 80 ? 1.616 9.398 27.203 1 96 80 THR B C 1
ATOM 3841 O O . THR B 1 80 ? 1.084 10.477 26.938 1 96 80 THR B O 1
ATOM 3844 N N . ARG B 1 81 ? 1.45 8.773 28.312 1 95.94 81 ARG B N 1
ATOM 3845 C CA . ARG B 1 81 ? 0.583 9.328 29.344 1 95.94 81 ARG B CA 1
ATOM 3846 C C . ARG B 1 81 ? 1.056 10.719 29.766 1 95.94 81 ARG B C 1
ATOM 3848 O O . ARG B 1 81 ? 2.215 10.898 30.141 1 95.94 81 ARG B O 1
ATOM 3855 N N . PRO B 1 82 ? 0.161 11.672 29.766 1 96.62 82 PRO B N 1
ATOM 3856 C CA . PRO B 1 82 ? 0.529 13.023 30.203 1 96.62 82 PRO B CA 1
ATOM 3857 C C . PRO B 1 82 ? 0.828 13.102 31.703 1 96.62 82 PRO B C 1
ATOM 3859 O O . PRO B 1 82 ? 0.275 12.336 32.469 1 96.62 82 PRO B O 1
ATOM 3862 N N . ILE B 1 83 ? 1.703 13.969 32.062 1 95.62 83 ILE B N 1
ATOM 3863 C CA . ILE B 1 83 ? 1.949 14.297 33.469 1 95.62 83 ILE B CA 1
ATOM 3864 C C . ILE B 1 83 ? 1.173 15.555 33.844 1 95.62 83 ILE B C 1
ATOM 3866 O O . ILE B 1 83 ? 1.489 16.656 33.375 1 95.62 83 ILE B O 1
ATOM 3870 N N . LYS B 1 84 ? 0.208 15.375 34.75 1 94.62 84 LYS B N 1
ATOM 3871 C CA . LYS B 1 84 ? -0.682 16.484 35.062 1 94.62 84 LYS B CA 1
ATOM 3872 C C . LYS B 1 84 ? -0.596 16.859 36.562 1 94.62 84 LYS B C 1
ATOM 3874 O O . LYS B 1 84 ? -0.643 15.984 37.438 1 94.62 84 LYS B O 1
ATOM 3879 N N . THR B 1 85 ? -0.319 18.047 36.75 1 92.69 85 THR B N 1
ATOM 3880 C CA . THR B 1 85 ? -0.535 18.672 38.062 1 92.69 85 THR B CA 1
ATOM 3881 C C . THR B 1 85 ? -1.7 19.656 38.031 1 92.69 85 THR B C 1
ATOM 3883 O O . THR B 1 85 ? -2.328 19.828 36.969 1 92.69 85 THR B O 1
ATOM 3886 N N . SER B 1 86 ? -2.002 20.219 39.125 1 88.69 86 SER B N 1
ATOM 3887 C CA . SER B 1 86 ? -3.119 21.156 39.188 1 88.69 86 SER B CA 1
ATOM 3888 C C . SER B 1 86 ? -2.869 22.375 38.312 1 88.69 86 SER B C 1
ATOM 3890 O O . SER B 1 86 ? -3.803 22.922 37.719 1 88.69 86 SER B O 1
ATOM 3892 N N . THR B 1 87 ? -1.61 22.688 38.094 1 91.38 87 THR B N 1
ATOM 3893 C CA . THR B 1 87 ? -1.343 23.938 37.406 1 91.38 87 THR B CA 1
ATOM 3894 C C . THR B 1 87 ? -0.652 23.688 36.062 1 91.38 87 THR B C 1
ATOM 3896 O O . THR B 1 87 ? -0.551 24.578 35.219 1 91.38 87 THR B O 1
ATOM 3899 N N . LEU B 1 88 ? -0.221 22.453 35.906 1 95.62 88 LEU B N 1
ATOM 3900 C CA . LEU B 1 88 ? 0.594 22.234 34.719 1 95.62 88 LEU B CA 1
ATOM 3901 C C . LEU B 1 88 ? 0.341 20.844 34.156 1 95.62 88 LEU B C 1
ATOM 3903 O O . LEU B 1 88 ? 0.365 19.859 34.875 1 95.62 88 LEU B O 1
ATOM 3907 N N . HIS B 1 89 ? 0.07 20.844 32.844 1 98.06 89 HIS B N 1
ATOM 3908 C CA . HIS B 1 89 ? -0.044 19.609 32.094 1 98.06 89 HIS B CA 1
ATOM 3909 C C . HIS B 1 89 ? 1.111 19.453 31.109 1 98.06 89 HIS B C 1
ATOM 3911 O O . HIS B 1 89 ? 1.327 20.328 30.266 1 98.06 89 HIS B O 1
ATOM 3917 N N . ASN B 1 90 ? 1.795 18.328 31.219 1 98.31 90 ASN B N 1
ATOM 3918 C CA . ASN B 1 90 ? 2.957 18.078 30.375 1 98.31 90 ASN B CA 1
ATOM 3919 C C . ASN B 1 90 ? 2.691 16.969 29.375 1 98.31 90 ASN B C 1
ATOM 3921 O O . ASN B 1 90 ? 2.291 15.867 29.75 1 98.31 90 ASN B O 1
ATOM 3925 N N . PHE B 1 91 ? 2.932 17.281 28.109 1 98.69 91 PHE B N 1
ATOM 3926 C CA . PHE B 1 91 ? 2.678 16.328 27.031 1 98.69 91 PHE B CA 1
ATOM 3927 C C . PHE B 1 91 ? 3.949 16.062 26.234 1 98.69 91 PHE B C 1
ATOM 3929 O O . PHE B 1 91 ? 4.688 17 25.906 1 98.69 91 PHE B O 1
ATOM 3936 N N . LYS B 1 92 ? 4.215 14.797 25.953 1 98.56 92 LYS B N 1
ATOM 3937 C CA . LYS B 1 92 ? 5.285 14.477 25.016 1 98.56 92 LYS B CA 1
ATOM 3938 C C . LYS B 1 92 ? 4.891 14.852 23.594 1 98.56 92 LYS B C 1
ATOM 3940 O O . LYS B 1 92 ? 3.76 14.602 23.172 1 98.56 92 LYS B O 1
ATOM 3945 N N . ILE B 1 93 ? 5.832 15.445 22.859 1 98.75 93 ILE B N 1
ATOM 3946 C CA . ILE B 1 93 ? 5.535 15.883 21.5 1 98.75 93 ILE B CA 1
ATOM 3947 C C . ILE B 1 93 ? 6.625 15.383 20.547 1 98.75 93 ILE B C 1
ATOM 3949 O O . ILE B 1 93 ? 7.727 15.047 20.984 1 98.75 93 ILE B O 1
ATOM 3953 N N . GLY B 1 94 ? 6.285 15.219 19.312 1 98.62 94 GLY B N 1
ATOM 3954 C CA . GLY B 1 94 ? 7.211 14.906 18.234 1 98.62 94 GLY B CA 1
ATOM 3955 C C . GLY B 1 94 ? 6.965 15.711 16.984 1 98.62 94 GLY B C 1
ATOM 3956 O O . GLY B 1 94 ? 5.816 16.031 16.656 1 98.62 94 GLY B O 1
ATOM 3957 N N . ILE B 1 95 ? 8.047 16.078 16.297 1 98.81 95 ILE B N 1
ATOM 3958 C CA . ILE B 1 95 ? 7.957 16.688 14.977 1 98.81 95 ILE B CA 1
ATOM 3959 C C . ILE B 1 95 ? 8.781 15.891 13.977 1 98.81 95 ILE B C 1
ATOM 3961 O O . ILE B 1 95 ? 9.773 15.258 14.344 1 98.81 95 ILE B O 1
ATOM 3965 N N . ILE B 1 96 ? 8.375 15.859 12.719 1 98.81 96 ILE B N 1
ATOM 3966 C CA . ILE B 1 96 ? 9.008 15.031 11.695 1 98.81 96 ILE B CA 1
ATOM 3967 C C . ILE B 1 96 ? 9.445 15.898 10.523 1 98.81 96 ILE B C 1
ATOM 3969 O O . ILE B 1 96 ? 8.742 16.844 10.141 1 98.81 96 ILE B O 1
ATOM 3973 N N . ALA B 1 97 ? 10.547 15.539 9.891 1 98.75 97 ALA B N 1
ATOM 3974 C CA . ALA B 1 97 ? 11.148 16.406 8.875 1 98.75 97 ALA B CA 1
ATOM 3975 C C . ALA B 1 97 ? 10.805 15.922 7.469 1 98.75 97 ALA B C 1
ATOM 3977 O O . ALA B 1 97 ? 10.695 14.719 7.227 1 98.75 97 ALA B O 1
ATOM 3978 N N . ASP B 1 98 ? 10.625 16.781 6.621 1 98.38 98 ASP B N 1
ATOM 3979 C CA . ASP B 1 98 ? 10.641 16.594 5.176 1 98.38 98 ASP B CA 1
ATOM 3980 C C . ASP B 1 98 ? 11.883 17.219 4.551 1 98.38 98 ASP B C 1
ATOM 3982 O O . ASP B 1 98 ? 11.977 18.438 4.422 1 98.38 98 ASP B O 1
ATOM 3986 N N . LEU B 1 99 ? 12.742 16.375 4.09 1 97.69 99 LEU B N 1
ATOM 3987 C CA . LEU B 1 99 ? 14.016 16.875 3.594 1 97.69 99 LEU B CA 1
ATOM 3988 C C . LEU B 1 99 ? 14.023 16.938 2.07 1 97.69 99 LEU B C 1
ATOM 3990 O O . LEU B 1 99 ? 15.07 17.141 1.455 1 97.69 99 LEU B O 1
ATOM 3994 N N . ASP B 1 100 ? 12.883 16.75 1.44 1 95.81 100 ASP B N 1
ATOM 3995 C CA . ASP B 1 100 ? 12.781 16.703 -0.015 1 95.81 100 ASP B CA 1
ATOM 3996 C C . ASP B 1 100 ? 13.852 15.789 -0.612 1 95.81 100 ASP B C 1
ATOM 3998 O O . ASP B 1 100 ? 13.992 14.641 -0.199 1 95.81 100 ASP B O 1
ATOM 4002 N N . THR B 1 101 ? 14.578 16.203 -1.591 1 95.75 101 THR B N 1
ATOM 4003 C CA . THR B 1 101 ? 15.547 15.375 -2.291 1 95.75 101 THR B CA 1
ATOM 4004 C C . THR B 1 101 ? 16.734 15.062 -1.391 1 95.75 101 THR B C 1
ATOM 4006 O O . THR B 1 101 ? 17.5 14.125 -1.657 1 95.75 101 THR B O 1
ATOM 4009 N N . ASN B 1 102 ? 16.875 15.836 -0.347 1 96.38 102 ASN B N 1
ATOM 4010 C CA . ASN B 1 102 ? 17.984 15.594 0.577 1 96.38 102 ASN B CA 1
ATOM 4011 C C . ASN B 1 102 ? 17.703 14.391 1.478 1 96.38 102 ASN B C 1
ATOM 4013 O O . ASN B 1 102 ? 18.562 14.008 2.279 1 96.38 102 ASN B O 1
ATOM 4017 N N . SER B 1 103 ? 16.594 13.789 1.333 1 98.38 103 SER B N 1
ATOM 4018 C CA . SER B 1 103 ? 16.266 12.609 2.121 1 98.38 103 SER B CA 1
ATOM 4019 C C . SER B 1 103 ? 17.062 11.391 1.657 1 98.38 103 SER B C 1
ATOM 4021 O O . SER B 1 103 ? 17.109 10.375 2.354 1 98.38 103 SER B O 1
ATOM 4023 N N . LYS B 1 104 ? 17.656 11.406 0.529 1 98.5 104 LYS B N 1
ATOM 4024 C CA . LYS B 1 104 ? 18.438 10.289 0.021 1 98.5 104 LYS B CA 1
ATOM 4025 C C . LYS B 1 104 ? 19.797 10.211 0.721 1 98.5 104 LYS B C 1
ATOM 4027 O O . LYS B 1 104 ? 20.516 11.211 0.793 1 98.5 104 LYS B O 1
ATOM 4032 N N . SER B 1 105 ? 20.141 9.047 1.191 1 98.44 105 SER B N 1
ATOM 4033 C CA . SER B 1 105 ? 21.406 8.867 1.883 1 98.44 105 SER B CA 1
ATOM 4034 C C . SER B 1 105 ? 22.578 8.859 0.901 1 98.44 105 SER B C 1
ATOM 4036 O O . SER B 1 105 ? 22.516 8.203 -0.141 1 98.44 105 SER B O 1
ATOM 4038 N N . ASP B 1 106 ? 23.594 9.477 1.271 1 96.44 106 ASP B N 1
ATOM 4039 C CA . ASP B 1 106 ? 24.812 9.461 0.467 1 96.44 106 ASP B CA 1
ATOM 4040 C C . ASP B 1 106 ? 25.672 8.234 0.782 1 96.44 106 ASP B C 1
ATOM 4042 O O . ASP B 1 106 ? 26.469 7.801 -0.047 1 96.44 106 ASP B O 1
ATOM 4046 N N . ASN B 1 107 ? 25.453 7.66 1.863 1 96.69 107 ASN B N 1
ATOM 4047 C CA . ASN B 1 107 ? 26.359 6.629 2.355 1 96.69 107 ASN B CA 1
ATOM 4048 C C . ASN B 1 107 ? 25.734 5.242 2.26 1 96.69 107 ASN B C 1
ATOM 4050 O O . ASN B 1 107 ? 26.438 4.238 2.174 1 96.69 107 ASN B O 1
ATOM 4054 N N . GLU B 1 108 ? 24.438 5.223 2.42 1 97.75 108 GLU B N 1
ATOM 4055 C CA . GLU B 1 108 ? 23.734 3.947 2.354 1 97.75 108 GLU B CA 1
ATOM 4056 C C . GLU B 1 108 ? 22.969 3.811 1.041 1 97.75 108 GLU B C 1
ATOM 4058 O O . GLU B 1 108 ? 22.094 4.633 0.734 1 97.75 108 GLU B O 1
ATOM 4063 N N . LYS B 1 109 ? 23.219 2.73 0.34 1 97.12 109 LYS B N 1
ATOM 4064 C CA . LYS B 1 109 ? 22.594 2.521 -0.964 1 97.12 109 LYS B CA 1
ATOM 4065 C C . LYS B 1 109 ? 21.078 2.328 -0.829 1 97.12 109 LYS B C 1
ATOM 4067 O O . LYS B 1 109 ? 20.625 1.623 0.071 1 97.12 109 LYS B O 1
ATOM 4072 N N . ASN B 1 110 ? 20.391 3.006 -1.714 1 97.81 110 ASN B N 1
ATOM 4073 C CA . ASN B 1 110 ? 18.938 2.855 -1.807 1 97.81 110 ASN B CA 1
ATOM 4074 C C . ASN B 1 110 ? 18.266 3.096 -0.46 1 97.81 110 ASN B C 1
ATOM 4076 O O . ASN B 1 110 ? 17.391 2.33 -0.055 1 97.81 110 ASN B O 1
ATOM 4080 N N . THR B 1 111 ? 18.75 4.062 0.258 1 98.69 111 THR B N 1
ATOM 4081 C CA . THR B 1 111 ? 18.219 4.375 1.58 1 98.69 111 THR B CA 1
ATOM 4082 C C . THR B 1 111 ? 17.797 5.84 1.658 1 98.69 111 THR B C 1
ATOM 4084 O O . THR B 1 111 ? 18.516 6.727 1.196 1 98.69 111 THR B O 1
ATOM 4087 N N . TRP B 1 112 ? 16.703 6.109 2.137 1 98.75 112 TRP B N 1
ATOM 4088 C CA . TRP B 1 112 ? 16.172 7.445 2.404 1 98.75 112 TRP B CA 1
ATOM 4089 C C . TRP B 1 112 ? 15.891 7.633 3.891 1 98.75 112 TRP B C 1
ATOM 4091 O O . TRP B 1 112 ? 15.641 6.66 4.609 1 98.75 112 TRP B O 1
ATOM 4101 N N . PHE B 1 113 ? 15.945 8.859 4.328 1 98.62 113 PHE B N 1
ATOM 4102 C CA . PHE B 1 113 ? 15.836 9.039 5.77 1 98.62 113 PHE B CA 1
ATOM 4103 C C . PHE B 1 113 ? 15.133 10.352 6.102 1 98.62 113 PHE B C 1
ATOM 4105 O O . PHE B 1 113 ? 14.953 11.203 5.227 1 98.62 113 PHE B O 1
ATOM 4112 N N . SER B 1 114 ? 14.609 10.492 7.262 1 98.44 114 SER B N 1
ATOM 4113 C CA . SER B 1 114 ? 14.031 11.664 7.906 1 98.44 114 SER B CA 1
ATOM 4114 C C . SER B 1 114 ? 14.469 11.758 9.367 1 98.44 114 SER B C 1
ATOM 4116 O O . SER B 1 114 ? 15.211 10.906 9.859 1 98.44 114 SER B O 1
ATOM 4118 N N . TYR B 1 115 ? 14.078 12.859 10.039 1 98.44 115 TYR B N 1
ATOM 4119 C CA . TYR B 1 115 ? 14.43 13.062 11.445 1 98.44 115 TYR B CA 1
ATOM 4120 C C . TYR B 1 115 ? 13.188 13.273 12.297 1 98.44 115 TYR B C 1
ATOM 4122 O O . TYR B 1 115 ? 12.312 14.078 11.938 1 98.44 115 TYR B O 1
ATOM 4130 N N . LEU B 1 116 ? 13.148 12.523 13.375 1 98.5 116 LEU B N 1
ATOM 4131 C CA . LEU B 1 116 ? 12.133 12.719 14.398 1 98.5 116 LEU B CA 1
ATOM 4132 C C . LEU B 1 116 ? 12.711 13.43 15.625 1 98.5 116 LEU B C 1
ATOM 4134 O O . LEU B 1 116 ? 13.586 12.883 16.297 1 98.5 116 LEU B O 1
ATOM 4138 N N . LYS B 1 117 ? 12.258 14.617 15.828 1 98.38 117 LYS B N 1
ATOM 4139 C CA . LYS B 1 117 ? 12.656 15.383 17 1 98.38 117 LYS B CA 1
ATOM 4140 C C . LYS B 1 117 ? 11.562 15.359 18.062 1 98.38 117 LYS B C 1
ATOM 4142 O O . LYS B 1 117 ? 10.375 15.508 17.75 1 98.38 117 LYS B O 1
ATOM 4147 N N . THR B 1 118 ? 11.984 15.141 19.328 1 98.12 118 THR B N 1
ATOM 4148 C CA . THR B 1 118 ? 10.992 15.008 20.391 1 98.12 118 THR B CA 1
ATOM 4149 C C . THR B 1 118 ? 11.266 16.016 21.516 1 98.12 118 THR B C 1
ATOM 4151 O O . THR B 1 118 ? 12.359 16.562 21.594 1 98.12 118 THR B O 1
ATOM 4154 N N . GLY B 1 119 ? 10.219 16.281 22.281 1 98.44 119 GLY B N 1
ATOM 4155 C CA . GLY B 1 119 ? 10.258 17.188 23.422 1 98.44 119 GLY B CA 1
ATOM 4156 C C . GLY B 1 119 ? 9 17.125 24.266 1 98.44 119 GLY B C 1
ATOM 4157 O O . GLY B 1 119 ? 8.312 16.094 24.297 1 98.44 119 GLY B O 1
ATOM 4158 N N . TYR B 1 120 ? 8.805 18.219 25 1 98.5 120 TYR B N 1
ATOM 4159 C CA . TYR B 1 120 ? 7.637 18.328 25.859 1 98.5 120 TYR B CA 1
ATOM 4160 C C . TYR B 1 120 ? 6.969 19.688 25.734 1 98.5 120 TYR B C 1
ATOM 4162 O O . TYR B 1 120 ? 7.652 20.703 25.594 1 98.5 120 TYR B O 1
ATOM 4170 N N . LEU B 1 121 ? 5.695 19.656 25.719 1 98.75 121 LEU B N 1
ATOM 4171 C CA . LEU B 1 121 ? 4.879 20.859 25.797 1 98.75 121 LEU B CA 1
ATOM 4172 C C . LEU B 1 121 ? 4.188 20.969 27.156 1 98.75 121 LEU B C 1
ATOM 4174 O O . LEU B 1 121 ? 3.48 20.047 27.562 1 98.75 121 LEU B O 1
ATOM 4178 N N . SER B 1 122 ? 4.434 22.062 27.859 1 98.44 122 SER B N 1
ATOM 4179 C CA . SER B 1 122 ? 3.789 22.375 29.125 1 98.44 122 SER B CA 1
ATOM 4180 C C . SER B 1 122 ? 2.66 23.375 28.953 1 98.44 122 SER B C 1
ATOM 4182 O O . SER B 1 122 ? 2.867 24.453 28.391 1 98.44 122 SER B O 1
ATOM 4184 N N . PHE B 1 123 ? 1.555 22.969 29.469 1 98.38 123 PHE B N 1
ATOM 4185 C CA . PHE B 1 123 ? 0.36 23.781 29.297 1 98.38 123 PHE B CA 1
ATOM 4186 C C . PHE B 1 123 ? -0.302 24.062 30.641 1 98.38 123 PHE B C 1
ATOM 4188 O O . PHE B 1 123 ? -0.521 23.156 31.438 1 98.38 123 PHE B O 1
ATOM 4195 N N . ASN B 1 124 ? -0.593 25.312 30.906 1 97.19 124 ASN B N 1
ATOM 4196 C CA . ASN B 1 124 ? -1.384 25.703 32.062 1 97.19 124 ASN B CA 1
ATOM 4197 C C . ASN B 1 124 ? -2.857 25.875 31.703 1 97.19 124 ASN B C 1
ATOM 4199 O O . ASN B 1 124 ? -3.229 26.812 31 1 97.19 124 ASN B O 1
ATOM 4203 N N . PRO B 1 125 ? -3.637 25.062 32.219 1 93.81 125 PRO B N 1
ATOM 4204 C CA . PRO B 1 125 ? -5.043 25.109 31.812 1 93.81 125 PRO B CA 1
ATOM 4205 C C . PRO B 1 125 ? -5.77 26.359 32.312 1 93.81 125 PRO B C 1
ATOM 4207 O O . PRO B 1 125 ? -6.84 26.688 31.812 1 93.81 125 PRO B O 1
ATOM 4210 N N . TYR B 1 126 ? -5.234 27.047 33.25 1 93.12 126 TYR B N 1
ATOM 4211 C CA . TYR B 1 126 ? -5.875 28.234 33.781 1 93.12 126 TYR B CA 1
ATOM 4212 C C . TYR B 1 126 ? -5.41 29.5 33.062 1 93.12 126 TYR B C 1
ATOM 4214 O O . TYR B 1 126 ? -6.227 30.266 32.562 1 93.12 126 TYR B O 1
ATOM 4222 N N . SER B 1 127 ? -4.145 29.625 32.906 1 93.81 127 SER B N 1
ATOM 4223 C CA . SER B 1 127 ? -3.604 30.828 32.312 1 93.81 127 SER B CA 1
ATOM 4224 C C . SER B 1 127 ? -3.438 30.656 30.797 1 93.81 127 SER B C 1
ATOM 4226 O O . SER B 1 127 ? -3.201 31.625 30.078 1 93.81 127 SER B O 1
ATOM 4228 N N . HIS B 1 128 ? -3.441 29.422 30.25 1 94.88 128 HIS B N 1
ATOM 4229 C CA . HIS B 1 128 ? -3.271 29.047 28.859 1 94.88 128 HIS B CA 1
ATOM 4230 C C . HIS B 1 128 ? -1.848 29.312 28.375 1 94.88 128 HIS B C 1
ATOM 4232 O O . HIS B 1 128 ? -1.598 29.422 27.172 1 94.88 128 HIS B O 1
ATOM 4238 N N . ARG B 1 129 ? -1 29.375 29.312 1 95.88 129 ARG B N 1
ATOM 4239 C CA . ARG B 1 129 ? 0.401 29.547 28.938 1 95.88 129 ARG B CA 1
ATOM 4240 C C . ARG B 1 129 ? 0.988 28.234 28.406 1 95.88 129 ARG B C 1
ATOM 4242 O O . ARG B 1 129 ? 0.655 27.156 28.906 1 95.88 129 ARG B O 1
ATOM 4249 N N . VAL B 1 130 ? 1.878 28.438 27.422 1 98.19 130 VAL B N 1
ATOM 4250 C CA . VAL B 1 130 ? 2.492 27.297 26.766 1 98.19 130 VAL B CA 1
ATOM 4251 C C . VAL B 1 130 ? 4.012 27.438 26.781 1 98.19 130 VAL B C 1
ATOM 4253 O O . VAL B 1 130 ? 4.539 28.531 26.531 1 98.19 130 VAL B O 1
ATOM 4256 N N . ALA B 1 131 ? 4.652 26.359 27.141 1 97.56 131 ALA B N 1
ATOM 4257 C CA . ALA B 1 131 ? 6.109 26.297 27.062 1 97.56 131 ALA B CA 1
ATOM 4258 C C . ALA B 1 131 ? 6.555 24.984 26.406 1 97.56 131 ALA B C 1
ATOM 4260 O O . ALA B 1 131 ? 5.961 23.938 26.641 1 97.56 131 ALA B O 1
ATOM 4261 N N . ILE B 1 132 ? 7.609 25.109 25.641 1 98.25 132 ILE B N 1
ATOM 4262 C CA . ILE B 1 132 ? 8.109 23.938 24.938 1 98.25 132 ILE B CA 1
ATOM 4263 C C . ILE B 1 132 ? 9.578 23.703 25.297 1 98.25 132 ILE B C 1
ATOM 4265 O O . ILE B 1 132 ? 10.375 24.641 25.312 1 98.25 132 ILE B O 1
ATOM 4269 N N . THR B 1 133 ? 9.906 22.469 25.609 1 97.81 133 THR B N 1
ATOM 4270 C CA . THR B 1 133 ? 11.281 22.031 25.812 1 97.81 133 THR B CA 1
ATOM 4271 C C . THR B 1 133 ? 11.609 20.844 24.906 1 97.81 133 THR B C 1
ATOM 4273 O O . THR B 1 133 ? 10.844 19.891 24.828 1 97.81 133 THR B O 1
ATOM 4276 N N . TRP B 1 134 ? 12.719 20.906 24.266 1 98.19 134 TRP B N 1
ATOM 4277 C CA . TRP B 1 134 ? 13.125 19.812 23.375 1 98.19 134 TRP B CA 1
ATOM 4278 C C . TRP B 1 134 ? 14.133 18.891 24.062 1 98.19 134 TRP B C 1
ATOM 4280 O O . TRP B 1 134 ? 14.93 19.344 24.891 1 98.19 134 TRP B O 1
ATOM 4290 N N . ASP B 1 135 ? 14.047 17.672 23.672 1 97.62 135 ASP B N 1
ATOM 4291 C CA . ASP B 1 135 ? 15.016 16.719 24.219 1 97.62 135 ASP B CA 1
ATOM 4292 C C . ASP B 1 135 ? 16.438 17.094 23.828 1 97.62 135 ASP B C 1
ATOM 4294 O O . ASP B 1 135 ? 16.672 17.547 22.703 1 97.62 135 ASP B O 1
ATOM 4298 N N . LYS B 1 136 ? 17.359 16.75 24.703 1 95.56 136 LYS B N 1
ATOM 4299 C CA . LYS B 1 136 ? 18.75 17.109 24.469 1 95.56 136 LYS B CA 1
ATOM 4300 C C . LYS B 1 136 ? 19.422 16.141 23.5 1 95.56 136 LYS B C 1
ATOM 4302 O O . LYS B 1 136 ? 20.438 16.484 22.891 1 95.56 136 LYS B O 1
ATOM 4307 N N . THR B 1 137 ? 18.828 15.023 23.359 1 95.31 137 THR B N 1
ATOM 4308 C CA . THR B 1 137 ? 19.375 14.047 22.422 1 95.31 137 THR B CA 1
ATOM 4309 C C . THR B 1 137 ? 19.125 14.477 20.984 1 95.31 137 THR B C 1
ATOM 4311 O O . THR B 1 137 ? 18.156 15.172 20.703 1 95.31 137 THR B O 1
ATOM 4314 N N . ASP B 1 138 ? 20.016 14.07 20.094 1 95.88 138 ASP B N 1
ATOM 4315 C CA . ASP B 1 138 ? 19.828 14.328 18.672 1 95.88 138 ASP B CA 1
ATOM 4316 C C . ASP B 1 138 ? 18.531 13.695 18.172 1 95.88 138 ASP B C 1
ATOM 4318 O O . ASP B 1 138 ? 18.094 12.664 18.688 1 95.88 138 ASP B O 1
ATOM 4322 N N . PRO B 1 139 ? 17.953 14.367 17.172 1 97.31 139 PRO B N 1
ATOM 4323 C CA . PRO B 1 139 ? 16.75 13.758 16.594 1 97.31 139 PRO B CA 1
ATOM 4324 C C . PRO B 1 139 ? 17 12.336 16.078 1 97.31 139 PRO B C 1
ATOM 4326 O O . PRO B 1 139 ? 18.094 12.031 15.594 1 97.31 139 PRO B O 1
ATOM 4329 N N . ALA B 1 140 ? 16.016 11.523 16.219 1 97.56 140 ALA B N 1
ATOM 4330 C CA . ALA B 1 140 ? 16.125 10.148 15.742 1 97.56 140 ALA B CA 1
ATOM 4331 C C . ALA B 1 140 ? 16.141 10.102 14.219 1 97.56 140 ALA B C 1
ATOM 4333 O O . ALA B 1 140 ? 15.273 10.695 13.57 1 97.56 140 ALA B O 1
ATOM 4334 N N . ARG B 1 141 ? 17.125 9.406 13.656 1 97.56 141 ARG B N 1
ATOM 4335 C CA . ARG B 1 141 ? 17.188 9.195 12.211 1 97.56 141 ARG B CA 1
ATOM 4336 C C . ARG B 1 141 ? 16.328 7.992 11.805 1 97.56 141 ARG B C 1
ATOM 4338 O O . ARG B 1 141 ? 16.625 6.859 12.188 1 97.56 141 ARG B O 1
ATOM 4345 N N . LEU B 1 142 ? 15.32 8.219 11.07 1 98.31 142 LEU B N 1
ATOM 4346 C CA . LEU B 1 142 ? 14.422 7.188 10.578 1 98.31 142 LEU B CA 1
ATOM 4347 C C . LEU B 1 142 ? 14.742 6.832 9.125 1 98.31 142 LEU B C 1
ATOM 4349 O O . LEU B 1 142 ? 14.867 7.723 8.281 1 98.31 142 LEU B O 1
ATOM 4353 N N . THR B 1 143 ? 14.867 5.531 8.836 1 98.31 143 THR B N 1
ATOM 4354 C CA . THR B 1 143 ? 15.273 5.141 7.484 1 98.31 143 THR B CA 1
ATOM 4355 C C . THR B 1 143 ? 14.281 4.148 6.887 1 98.31 143 THR B C 1
ATOM 4357 O O . THR B 1 143 ? 13.586 3.439 7.621 1 98.31 143 THR B O 1
ATOM 4360 N N . ASN B 1 144 ? 14.141 4.16 5.652 1 98.5 144 ASN B N 1
ATOM 4361 C CA . ASN B 1 144 ? 13.398 3.184 4.859 1 98.5 144 ASN B CA 1
ATOM 4362 C C . ASN B 1 144 ? 13.977 3.047 3.455 1 98.5 144 ASN B C 1
ATOM 4364 O O . ASN B 1 144 ? 14.75 3.896 3.012 1 98.5 144 ASN B O 1
ATOM 4368 N N . ASN B 1 145 ? 13.602 1.975 2.738 1 98.69 145 ASN B N 1
ATOM 4369 C CA . ASN B 1 145 ? 14.258 1.693 1.464 1 98.69 145 ASN B CA 1
ATOM 4370 C C . ASN B 1 145 ? 13.273 1.754 0.301 1 98.69 145 ASN B C 1
ATOM 4372 O O . ASN B 1 145 ? 13.625 1.438 -0.836 1 98.69 145 ASN B O 1
ATOM 4376 N N . PHE B 1 146 ? 12.047 2.166 0.534 1 98.75 146 PHE B N 1
ATOM 4377 C CA . PHE B 1 146 ? 11.086 2.383 -0.542 1 98.75 146 PHE B CA 1
ATOM 4378 C C . PHE B 1 146 ? 11.367 3.693 -1.267 1 98.75 146 PHE B C 1
ATOM 4380 O O . PHE B 1 146 ? 11.719 4.695 -0.637 1 98.75 146 PHE B O 1
ATOM 4387 N N . ALA B 1 147 ? 11.164 3.668 -2.58 1 98.69 147 ALA B N 1
ATOM 4388 C CA . ALA B 1 147 ? 11.297 4.898 -3.357 1 98.69 147 ALA B CA 1
ATOM 4389 C C . ALA B 1 147 ? 10.375 4.883 -4.57 1 98.69 147 ALA B C 1
ATOM 4391 O O . ALA B 1 147 ? 9.992 3.814 -5.059 1 98.69 147 ALA B O 1
ATOM 4392 N N . LEU B 1 148 ? 9.93 5.969 -4.969 1 98.69 148 LEU B N 1
ATOM 4393 C CA . LEU B 1 148 ? 9.273 6.234 -6.25 1 98.69 148 LEU B CA 1
ATOM 4394 C C . LEU B 1 148 ? 10.062 7.258 -7.059 1 98.69 148 LEU B C 1
ATOM 4396 O O . LEU B 1 148 ? 10.266 8.391 -6.609 1 98.69 148 LEU B O 1
ATOM 4400 N N . LYS B 1 149 ? 10.578 6.875 -8.148 1 97.94 149 LYS B N 1
ATOM 4401 C CA . LYS B 1 149 ? 11.43 7.699 -9 1 97.94 149 LYS B CA 1
ATOM 4402 C C . LYS B 1 149 ? 12.656 8.188 -8.242 1 97.94 149 LYS B C 1
ATOM 4404 O O . LYS B 1 149 ? 13.055 9.352 -8.375 1 97.94 149 LYS B O 1
ATOM 4409 N N . GLY B 1 150 ? 13.086 7.414 -7.367 1 97.69 150 GLY B N 1
ATOM 4410 C CA . GLY B 1 150 ? 14.336 7.699 -6.676 1 97.69 150 GLY B CA 1
ATOM 4411 C C . GLY B 1 150 ? 14.148 8.57 -5.449 1 97.69 150 GLY B C 1
ATOM 4412 O O . GLY B 1 150 ? 15.125 9.062 -4.875 1 97.69 150 GLY B O 1
ATOM 4413 N N . ARG B 1 151 ? 12.922 8.82 -5.051 1 98.38 151 ARG B N 1
ATOM 4414 C CA . ARG B 1 151 ? 12.648 9.672 -3.895 1 98.38 151 ARG B CA 1
ATOM 4415 C C . ARG B 1 151 ? 11.797 8.93 -2.865 1 98.38 151 ARG B C 1
ATOM 4417 O O . ARG B 1 151 ? 10.945 8.117 -3.225 1 98.38 151 ARG B O 1
ATOM 4424 N N . GLY B 1 152 ? 12.141 9.172 -1.575 1 98.56 152 GLY B N 1
ATOM 4425 C CA . GLY B 1 152 ? 11.422 8.547 -0.479 1 98.56 152 GLY B CA 1
ATOM 4426 C C . GLY B 1 152 ? 11.688 9.203 0.862 1 98.56 152 GLY B C 1
ATOM 4427 O O . GLY B 1 152 ? 12.609 10.016 0.99 1 98.56 152 GLY B O 1
ATOM 4428 N N . MET B 1 153 ? 10.812 8.953 1.79 1 98.75 153 MET B N 1
ATOM 4429 C CA . MET B 1 153 ? 10.922 9.406 3.174 1 98.75 153 MET B CA 1
ATOM 4430 C C . MET B 1 153 ? 10.789 10.922 3.264 1 98.75 153 MET B C 1
ATOM 4432 O O . MET B 1 153 ? 11.469 11.562 4.07 1 98.75 153 MET B O 1
ATOM 4436 N N . GLU B 1 154 ? 10.047 11.531 2.383 1 98.75 154 GLU B N 1
ATOM 4437 C CA . GLU B 1 154 ? 9.656 12.93 2.508 1 98.75 154 GLU B CA 1
ATOM 4438 C C . GLU B 1 154 ? 8.375 13.078 3.318 1 98.75 154 GLU B C 1
ATOM 4440 O O . GLU B 1 154 ? 7.281 13.125 2.754 1 98.75 154 GLU B O 1
ATOM 4445 N N . LEU B 1 155 ? 8.531 13.195 4.625 1 98.88 155 LEU B N 1
ATOM 4446 C CA . LEU B 1 155 ? 7.426 13 5.559 1 98.88 155 LEU B CA 1
ATOM 4447 C C . LEU B 1 155 ? 6.789 14.328 5.938 1 98.88 155 LEU B C 1
ATOM 4449 O O . LEU B 1 155 ? 7.477 15.234 6.418 1 98.88 155 LEU B O 1
ATOM 4453 N N . SER B 1 156 ? 5.441 14.398 5.797 1 98.56 156 SER B N 1
ATOM 4454 C CA . SER B 1 156 ? 4.781 15.695 5.816 1 98.56 156 SER B CA 1
ATOM 4455 C C . SER B 1 156 ? 3.91 15.852 7.059 1 98.56 156 SER B C 1
ATOM 4457 O O . SER B 1 156 ? 3.457 16.953 7.371 1 98.56 156 SER B O 1
ATOM 4459 N N . GLU B 1 157 ? 3.641 14.766 7.785 1 98.81 157 GLU B N 1
ATOM 4460 C CA . GLU B 1 157 ? 2.701 14.875 8.898 1 98.81 157 GLU B CA 1
ATOM 4461 C C . GLU B 1 157 ? 2.902 13.734 9.898 1 98.81 157 GLU B C 1
ATOM 4463 O O . GLU B 1 157 ? 3.51 12.711 9.57 1 98.81 157 GLU B O 1
ATOM 4468 N N . LEU B 1 158 ? 2.43 13.938 11.117 1 98.81 158 LEU B N 1
ATOM 4469 C CA . LEU B 1 158 ? 2.336 12.945 12.18 1 98.81 158 LEU B CA 1
ATOM 4470 C C . LEU B 1 158 ? 0.92 12.883 12.742 1 98.81 158 LEU B C 1
ATOM 4472 O O . LEU B 1 158 ? 0.295 13.922 12.977 1 98.81 158 LEU B O 1
ATOM 4476 N N . VAL B 1 159 ? 0.435 11.664 12.953 1 98.81 159 VAL B N 1
ATOM 4477 C CA . VAL B 1 159 ? -0.899 11.508 13.523 1 98.81 159 VAL B CA 1
ATOM 4478 C C . VAL B 1 159 ? -0.954 10.242 14.375 1 98.81 159 VAL B C 1
ATOM 4480 O O . VAL B 1 159 ? -0.416 9.203 13.984 1 98.81 159 VAL B O 1
ATOM 4483 N N . VAL B 1 160 ? -1.492 10.375 15.539 1 98.69 160 VAL B N 1
ATOM 4484 C CA . VAL B 1 160 ? -1.844 9.188 16.312 1 98.69 160 VAL B CA 1
ATOM 4485 C C . VAL B 1 160 ? -3.213 8.672 15.867 1 98.69 160 VAL B C 1
ATOM 4487 O O . VAL B 1 160 ? -4.211 9.391 15.961 1 98.69 160 VAL B O 1
ATOM 4490 N N . PHE B 1 161 ? -3.303 7.496 15.32 1 98.56 161 PHE B N 1
ATOM 4491 C CA . PHE B 1 161 ? -4.512 6.852 14.82 1 98.56 161 PHE B CA 1
ATOM 4492 C C . PHE B 1 161 ? -4.617 5.422 15.328 1 98.56 161 PHE B C 1
ATOM 4494 O O . PHE B 1 161 ? -3.754 4.59 15.047 1 98.56 161 PHE B O 1
ATOM 4501 N N . ASP B 1 162 ? -5.594 5.133 16.156 1 97.81 162 ASP B N 1
ATOM 4502 C CA . ASP B 1 162 ? -5.848 3.789 16.672 1 97.81 162 ASP B CA 1
ATOM 4503 C C . ASP B 1 162 ? -4.676 3.295 17.516 1 97.81 162 ASP B C 1
ATOM 4505 O O . ASP B 1 162 ? -4.238 2.15 17.375 1 97.81 162 ASP B O 1
ATOM 4509 N N . GLY B 1 163 ? -4.156 4.234 18.234 1 96.56 163 GLY B N 1
ATOM 4510 C CA . GLY B 1 163 ? -3.076 3.918 19.156 1 96.56 163 GLY B CA 1
ATOM 4511 C C . GLY B 1 163 ? -1.729 3.785 18.469 1 96.56 163 GLY B C 1
ATOM 4512 O O . GLY B 1 163 ? -0.75 3.363 19.094 1 96.56 163 GLY B O 1
ATOM 4513 N N . ARG B 1 164 ? -1.648 4.117 17.188 1 97.06 164 ARG B N 1
ATOM 4514 C CA . ARG B 1 164 ? -0.423 4.023 16.406 1 97.06 164 ARG B CA 1
ATOM 4515 C C . ARG B 1 164 ? 0.049 5.402 15.961 1 97.06 164 ARG B C 1
ATOM 4517 O O . ARG B 1 164 ? -0.766 6.262 15.609 1 97.06 164 ARG B O 1
ATOM 4524 N N . LEU B 1 165 ? 1.356 5.602 15.977 1 98.62 165 LEU B N 1
ATOM 4525 C CA . LEU B 1 165 ? 1.914 6.828 15.414 1 98.62 165 LEU B CA 1
ATOM 4526 C C . LEU B 1 165 ? 2.195 6.656 13.922 1 98.62 165 LEU B C 1
ATOM 4528 O O . LEU B 1 165 ? 3 5.809 13.531 1 98.62 165 LEU B O 1
ATOM 4532 N N . LEU B 1 166 ? 1.525 7.465 13.141 1 98.88 166 LEU B N 1
ATOM 4533 C CA . LEU B 1 166 ? 1.65 7.355 11.688 1 98.88 166 LEU B CA 1
ATOM 4534 C C . LEU B 1 166 ? 2.348 8.578 11.109 1 98.88 166 LEU B C 1
ATOM 4536 O O . LEU B 1 166 ? 2.271 9.672 11.68 1 98.88 166 LEU B O 1
ATOM 4540 N N . THR B 1 167 ? 3.033 8.383 10.047 1 98.88 167 THR B N 1
ATOM 4541 C CA . THR B 1 167 ? 3.588 9.477 9.25 1 98.88 167 THR B CA 1
ATOM 4542 C C . THR B 1 167 ? 3.322 9.242 7.766 1 98.88 167 THR B C 1
ATOM 4544 O O . THR B 1 167 ? 2.879 8.164 7.367 1 98.88 167 THR B O 1
ATOM 4547 N N . PHE B 1 168 ? 3.5 10.266 6.938 1 98.94 168 PHE B N 1
ATOM 4548 C CA . PHE B 1 168 ? 2.967 10.281 5.582 1 98.94 168 PHE B CA 1
ATOM 4549 C C . PHE B 1 168 ? 4.02 10.766 4.59 1 98.94 168 PHE B C 1
ATOM 4551 O O . PHE B 1 168 ? 4.551 11.867 4.727 1 98.94 168 PHE B O 1
ATOM 4558 N N . ASP B 1 169 ? 4.344 9.953 3.652 1 98.81 169 ASP B N 1
ATOM 4559 C CA . ASP B 1 169 ? 5.301 10.312 2.613 1 98.81 169 ASP B CA 1
ATOM 4560 C C . ASP B 1 169 ? 4.605 11.008 1.442 1 98.81 169 ASP B C 1
ATOM 4562 O O . ASP B 1 169 ? 3.732 10.422 0.798 1 98.81 169 ASP B O 1
ATOM 4566 N N . ASP B 1 170 ? 4.969 12.211 1.099 1 98.31 170 ASP B N 1
ATOM 4567 C CA . ASP B 1 170 ? 4.25 12.992 0.096 1 98.31 170 ASP B CA 1
ATOM 4568 C C . ASP B 1 170 ? 4.793 12.719 -1.305 1 98.31 170 ASP B C 1
ATOM 4570 O O . ASP B 1 170 ? 4.457 13.43 -2.256 1 98.31 170 ASP B O 1
ATOM 4574 N N . ARG B 1 171 ? 5.672 11.711 -1.444 1 98.44 171 ARG B N 1
ATOM 4575 C CA . ARG B 1 171 ? 6.203 11.305 -2.742 1 98.44 171 ARG B CA 1
ATOM 4576 C C . ARG B 1 171 ? 5.688 9.93 -3.139 1 98.44 171 ARG B C 1
ATOM 4578 O O . ARG B 1 171 ? 4.969 9.789 -4.129 1 98.44 171 ARG B O 1
ATOM 4585 N N . THR B 1 172 ? 5.938 8.969 -2.285 1 98.69 172 THR B N 1
ATOM 4586 C CA . THR B 1 172 ? 5.566 7.594 -2.594 1 98.69 172 THR B CA 1
ATOM 4587 C C . THR B 1 172 ? 4.082 7.359 -2.324 1 98.69 172 THR B C 1
ATOM 4589 O O . THR B 1 172 ? 3.48 6.445 -2.891 1 98.69 172 THR B O 1
ATOM 4592 N N . GLY B 1 173 ? 3.527 8.156 -1.456 1 98.81 173 GLY B N 1
ATOM 4593 C CA . GLY B 1 173 ? 2.152 7.922 -1.04 1 98.81 173 GLY B CA 1
ATOM 4594 C C . GLY B 1 173 ? 2.027 6.895 0.068 1 98.81 173 GLY B C 1
ATOM 4595 O O . GLY B 1 173 ? 0.92 6.566 0.497 1 98.81 173 GLY B O 1
ATOM 4596 N N . ILE B 1 174 ? 3.135 6.449 0.634 1 98.94 174 ILE B N 1
ATOM 4597 C CA . ILE B 1 174 ? 3.09 5.414 1.66 1 98.94 174 ILE B CA 1
ATOM 4598 C C . ILE B 1 174 ? 2.836 6.051 3.025 1 98.94 174 ILE B C 1
ATOM 4600 O O . ILE B 1 174 ? 3.43 7.078 3.359 1 98.94 174 ILE B O 1
ATOM 4604 N N . ILE B 1 175 ? 1.908 5.508 3.738 1 98.88 175 ILE B N 1
ATOM 4605 C CA . ILE B 1 175 ? 1.757 5.785 5.16 1 98.88 175 ILE B CA 1
ATOM 4606 C C . ILE B 1 175 ? 2.598 4.801 5.973 1 98.88 175 ILE B C 1
ATOM 4608 O O . ILE B 1 175 ? 2.5 3.588 5.777 1 98.88 175 ILE B O 1
ATOM 4612 N N . TYR B 1 176 ? 3.387 5.352 6.844 1 98.88 176 TYR B N 1
ATOM 4613 C CA . TYR B 1 176 ? 4.234 4.527 7.699 1 98.88 176 TYR B CA 1
ATOM 4614 C C . TYR B 1 176 ? 3.744 4.551 9.141 1 98.88 176 TYR B C 1
ATOM 4616 O O . TYR B 1 176 ? 3.242 5.574 9.617 1 98.88 176 TYR B O 1
ATOM 4624 N N . GLU B 1 177 ? 3.928 3.453 9.781 1 98.62 177 GLU B N 1
ATOM 4625 C CA . GLU B 1 177 ? 3.832 3.389 11.234 1 98.62 177 GLU B CA 1
ATOM 4626 C C . GLU B 1 177 ? 5.211 3.48 11.883 1 98.62 177 GLU B C 1
ATOM 4628 O O . GLU B 1 177 ? 6.137 2.766 11.484 1 98.62 177 GLU B O 1
ATOM 4633 N N . LEU B 1 178 ? 5.312 4.391 12.758 1 98.25 178 LEU B N 1
ATOM 4634 C CA . LEU B 1 178 ? 6.543 4.508 13.531 1 98.25 178 LEU B CA 1
ATOM 4635 C C . LEU B 1 178 ? 6.441 3.711 14.828 1 98.25 178 LEU B C 1
ATOM 4637 O O . LEU B 1 178 ? 5.605 4.012 15.688 1 98.25 178 LEU B O 1
ATOM 4641 N N . SER B 1 179 ? 7.234 2.678 14.938 1 94.25 179 SER B N 1
ATOM 4642 C CA . SER B 1 179 ? 7.242 1.831 16.125 1 94.25 179 SER B CA 1
ATOM 4643 C C . SER B 1 179 ? 8.656 1.384 16.484 1 94.25 179 SER B C 1
ATOM 4645 O O . SER B 1 179 ? 9.328 0.732 15.672 1 94.25 179 SER B O 1
ATOM 4647 N N . ASN B 1 180 ? 9.109 1.759 17.672 1 88.12 180 ASN B N 1
ATOM 4648 C CA . ASN B 1 180 ? 10.438 1.379 18.141 1 88.12 180 ASN B CA 1
ATOM 4649 C C . ASN B 1 180 ? 11.516 1.746 17.125 1 88.12 180 ASN B C 1
ATOM 4651 O O . ASN B 1 180 ? 12.328 0.904 16.75 1 88.12 180 ASN B O 1
ATOM 4655 N N . ASN B 1 181 ? 11.469 2.895 16.547 1 84.88 181 ASN B N 1
ATOM 4656 C CA . ASN B 1 181 ? 12.422 3.48 15.617 1 84.88 181 ASN B CA 1
ATOM 4657 C C . ASN B 1 181 ? 12.406 2.764 14.266 1 84.88 181 ASN B C 1
ATOM 4659 O O . ASN B 1 181 ? 13.336 2.9 13.477 1 84.88 181 ASN B O 1
ATOM 4663 N N . LYS B 1 182 ? 11.406 1.931 14.102 1 94.31 182 LYS B N 1
ATOM 4664 C CA . LYS B 1 182 ? 11.188 1.336 12.789 1 94.31 182 LYS B CA 1
ATOM 4665 C C . LYS B 1 182 ? 10.117 2.096 12.016 1 94.31 182 LYS B C 1
ATOM 4667 O O . LYS B 1 182 ? 9.172 2.623 12.602 1 94.31 182 LYS B O 1
ATOM 4672 N N . VAL B 1 183 ? 10.398 2.203 10.805 1 98.44 183 VAL B N 1
ATOM 4673 C CA . VAL B 1 183 ? 9.453 2.816 9.875 1 98.44 183 VAL B CA 1
ATOM 4674 C C . VAL B 1 183 ? 8.766 1.733 9.055 1 98.44 183 VAL B C 1
ATOM 4676 O O . VAL B 1 183 ? 9.305 1.276 8.039 1 98.44 183 VAL B O 1
ATOM 4679 N N . ILE B 1 184 ? 7.586 1.319 9.469 1 98.38 184 ILE B N 1
ATOM 4680 C CA . ILE B 1 184 ? 6.902 0.17 8.883 1 98.38 184 ILE B CA 1
ATOM 4681 C C . ILE B 1 184 ? 5.855 0.648 7.879 1 98.38 184 ILE B C 1
ATOM 4683 O O . ILE B 1 184 ? 4.898 1.333 8.25 1 98.38 184 ILE B O 1
ATOM 4687 N N . PRO B 1 185 ? 6.016 0.28 6.59 1 98.69 185 PRO B N 1
ATOM 4688 C CA . PRO B 1 185 ? 4.973 0.659 5.637 1 98.69 185 PRO B CA 1
ATOM 4689 C C . PRO B 1 185 ? 3.623 0.021 5.953 1 98.69 185 PRO B C 1
ATOM 4691 O O . PRO B 1 185 ? 3.566 -1.143 6.359 1 98.69 185 PRO B O 1
ATOM 4694 N N . TRP B 1 186 ? 2.496 0.809 5.754 1 98.12 186 TRP B N 1
ATOM 4695 C CA . TRP B 1 186 ? 1.175 0.287 6.086 1 98.12 186 TRP B CA 1
ATOM 4696 C C . TRP B 1 186 ? 0.233 0.394 4.891 1 98.12 186 TRP B C 1
ATOM 4698 O O . TRP B 1 186 ? -0.231 -0.621 4.363 1 98.12 186 TRP B O 1
ATOM 4708 N N . ILE B 1 187 ? 0.093 1.604 4.383 1 98.38 187 ILE B N 1
ATOM 4709 C CA . ILE B 1 187 ? -0.871 1.854 3.318 1 98.38 187 ILE B CA 1
ATOM 4710 C C . ILE B 1 187 ? -0.182 2.572 2.158 1 98.38 187 ILE B C 1
ATOM 4712 O O . ILE B 1 187 ? 0.721 3.385 2.371 1 98.38 187 ILE B O 1
ATOM 4716 N N . LEU B 1 188 ? -0.622 2.207 1.022 1 98.62 188 LEU B N 1
ATOM 4717 C CA . LEU B 1 188 ? -0.201 2.896 -0.192 1 98.62 188 LEU B CA 1
ATOM 4718 C C . LEU B 1 188 ? -1.34 3.734 -0.763 1 98.62 188 LEU B C 1
ATOM 4720 O O . LEU B 1 188 ? -2.412 3.207 -1.066 1 98.62 188 LEU B O 1
ATOM 4724 N N . LEU B 1 189 ? -1.116 5.016 -0.879 1 98.81 189 LEU B N 1
ATOM 4725 C CA . LEU B 1 189 ? -2.092 5.934 -1.452 1 98.81 189 LEU B CA 1
ATOM 4726 C C . LEU B 1 189 ? -1.622 6.449 -2.809 1 98.81 189 LEU B C 1
ATOM 4728 O O . LEU B 1 189 ? -0.551 7.055 -2.91 1 98.81 189 LEU B O 1
ATOM 4732 N N . MET B 1 190 ? -2.455 6.289 -3.752 1 98.56 190 MET B N 1
ATOM 4733 C CA . MET B 1 190 ? -2.109 6.797 -5.078 1 98.56 190 MET B CA 1
ATOM 4734 C C . MET B 1 190 ? -2.859 8.094 -5.375 1 98.56 190 MET B C 1
ATOM 4736 O O . MET B 1 190 ? -3.922 8.344 -4.805 1 98.56 190 MET B O 1
ATOM 4740 N N . ASP B 1 191 ? -2.357 8.859 -6.277 1 98.5 191 ASP B N 1
ATOM 4741 C CA . ASP B 1 191 ? -2.812 10.219 -6.543 1 98.5 191 ASP B CA 1
ATOM 4742 C C . ASP B 1 191 ? -4.215 10.227 -7.148 1 98.5 191 ASP B C 1
ATOM 4744 O O . ASP B 1 191 ? -4.645 9.227 -7.734 1 98.5 191 ASP B O 1
ATOM 4748 N N . GLY B 1 192 ? -4.961 11.297 -6.895 1 98.06 192 GLY B N 1
ATOM 4749 C CA . GLY B 1 192 ? -6.273 11.5 -7.484 1 98.06 192 GLY B CA 1
ATOM 4750 C C . GLY B 1 192 ? -7.293 10.461 -7.039 1 98.06 192 GLY B C 1
ATOM 4751 O O . GLY B 1 192 ? -7.473 10.234 -5.844 1 98.06 192 GLY B O 1
ATOM 4752 N N . ASP B 1 193 ? -7.91 9.844 -8.008 1 97.31 193 ASP B N 1
ATOM 4753 C CA . ASP B 1 193 ? -8.969 8.875 -7.73 1 97.31 193 ASP B CA 1
ATOM 4754 C C . ASP B 1 193 ? -8.383 7.492 -7.449 1 97.31 193 ASP B C 1
ATOM 4756 O O . ASP B 1 193 ? -9.109 6.5 -7.398 1 97.31 193 ASP B O 1
ATOM 4760 N N . GLY B 1 194 ? -7.141 7.426 -7.348 1 96.75 194 GLY B N 1
ATOM 4761 C CA . GLY B 1 194 ? -6.484 6.176 -6.988 1 96.75 194 GLY B CA 1
ATOM 4762 C C . GLY B 1 194 ? -5.996 5.395 -8.195 1 96.75 194 GLY B C 1
ATOM 4763 O O . GLY B 1 194 ? -5.363 4.344 -8.047 1 96.75 194 GLY B O 1
ATOM 4764 N N . LYS B 1 195 ? -6.172 5.852 -9.383 1 95.69 195 LYS B N 1
ATOM 4765 C CA . LYS B 1 195 ? -5.797 5.129 -10.594 1 95.69 195 LYS B CA 1
ATOM 4766 C C . LYS B 1 195 ? -4.574 5.758 -11.258 1 95.69 195 LYS B C 1
ATOM 4768 O O . LYS B 1 195 ? -4.371 5.617 -12.461 1 95.69 195 LYS B O 1
ATOM 4773 N N . SER B 1 196 ? -3.775 6.41 -10.477 1 96.06 196 SER B N 1
ATOM 4774 C CA . SER B 1 196 ? -2.557 7.062 -10.945 1 96.06 196 SER B CA 1
ATOM 4775 C C . SER B 1 196 ? -1.325 6.215 -10.648 1 96.06 196 SER B C 1
ATOM 4777 O O . SER B 1 196 ? -1.339 5.395 -9.727 1 96.06 196 SER B O 1
ATOM 4779 N N . VAL B 1 197 ? -0.299 6.398 -11.438 1 96.38 197 VAL B N 1
ATOM 4780 C CA . VAL B 1 197 ? 0.97 5.723 -11.18 1 96.38 197 VAL B CA 1
ATOM 4781 C C . VAL B 1 197 ? 1.822 6.57 -10.242 1 96.38 197 VAL B C 1
ATOM 4783 O O . VAL B 1 197 ? 2.879 6.129 -9.781 1 96.38 197 VAL B O 1
ATOM 4786 N N . LYS B 1 198 ? 1.312 7.789 -9.938 1 97.25 198 LYS B N 1
ATOM 4787 C CA . LYS B 1 198 ? 1.984 8.688 -9 1 97.25 198 LYS B CA 1
ATOM 4788 C C . LYS B 1 198 ? 1.478 8.484 -7.578 1 97.25 198 LYS B C 1
ATOM 4790 O O . LYS B 1 198 ? 0.308 8.156 -7.371 1 97.25 198 LYS B O 1
ATOM 4795 N N . GLY B 1 199 ? 2.398 8.68 -6.637 1 98.56 199 GLY B N 1
ATOM 4796 C CA . GLY B 1 199 ? 1.991 8.633 -5.238 1 98.56 199 GLY B CA 1
ATOM 4797 C C . GLY B 1 199 ? 1.169 9.836 -4.816 1 98.56 199 GLY B C 1
ATOM 4798 O O . GLY B 1 199 ? 1.375 10.945 -5.316 1 98.56 199 GLY B O 1
ATOM 4799 N N . PHE B 1 200 ? 0.252 9.586 -3.951 1 98.75 200 PHE B N 1
ATOM 4800 C CA . PHE B 1 200 ? -0.525 10.68 -3.383 1 98.75 200 PHE B CA 1
ATOM 4801 C C . PHE B 1 200 ? 0.371 11.625 -2.592 1 98.75 200 PHE B C 1
ATOM 4803 O O . PHE B 1 200 ? 1.191 11.18 -1.786 1 98.75 200 PHE B O 1
ATOM 4810 N N . LYS B 1 201 ? 0.249 12.883 -2.865 1 98.5 201 LYS B N 1
ATOM 4811 C CA . LYS B 1 201 ? 1.019 13.875 -2.127 1 98.5 201 LYS B CA 1
ATOM 4812 C C . LYS B 1 201 ? 0.352 14.211 -0.795 1 98.5 201 LYS B C 1
ATOM 4814 O O . LYS B 1 201 ? -0.266 15.266 -0.65 1 98.5 201 LYS B O 1
ATOM 4819 N N . SER B 1 202 ? 0.539 13.367 0.157 1 98.81 202 SER B N 1
ATOM 4820 C CA . SER B 1 202 ? -0.033 13.562 1.485 1 98.81 202 SER B CA 1
ATOM 4821 C C . SER B 1 202 ? 0.606 14.75 2.195 1 98.81 202 SER B C 1
ATOM 4823 O O . SER B 1 202 ? 1.797 14.719 2.516 1 98.81 202 SER B O 1
ATOM 4825 N N . GLU B 1 203 ? -0.21 15.75 2.463 1 98.75 203 GLU B N 1
ATOM 4826 C CA . GLU B 1 203 ? 0.332 16.953 3.082 1 98.75 203 GLU B CA 1
ATOM 4827 C C . GLU B 1 203 ? -0.167 17.109 4.516 1 98.75 203 GLU B C 1
ATOM 4829 O O . GLU B 1 203 ? 0.534 17.672 5.363 1 98.75 203 GLU B O 1
ATOM 4834 N N . TRP B 1 204 ? -1.351 16.672 4.758 1 98.88 204 TRP B N 1
ATOM 4835 C CA . TRP B 1 204 ? -1.937 16.766 6.09 1 98.88 204 TRP B CA 1
ATOM 4836 C C . TRP B 1 204 ? -2.799 15.539 6.387 1 98.88 204 TRP B C 1
ATOM 4838 O O . TRP B 1 204 ? -3.174 14.805 5.477 1 98.88 204 TRP B O 1
ATOM 4848 N N . ALA B 1 205 ? -3.016 15.312 7.629 1 98.94 205 ALA B N 1
ATOM 4849 C CA . ALA B 1 205 ? -3.859 14.203 8.062 1 98.94 205 ALA B CA 1
ATOM 4850 C C . ALA B 1 205 ? -4.492 14.484 9.414 1 98.94 205 ALA B C 1
ATOM 4852 O O . ALA B 1 205 ? -3.941 15.25 10.219 1 98.94 205 ALA B O 1
ATOM 4853 N N . THR B 1 206 ? -5.66 13.914 9.633 1 98.88 206 THR B N 1
ATOM 4854 C CA . THR B 1 206 ? -6.375 14.039 10.898 1 98.88 206 THR B CA 1
ATOM 4855 C C . THR B 1 206 ? -7.34 12.875 11.094 1 98.88 206 THR B C 1
ATOM 4857 O O . THR B 1 206 ? -7.535 12.062 10.188 1 98.88 206 THR B O 1
ATOM 4860 N N . VAL B 1 207 ? -7.809 12.758 12.305 1 98.62 207 VAL B N 1
ATOM 4861 C CA . VAL B 1 207 ? -8.758 11.695 12.633 1 98.62 207 VAL B CA 1
ATOM 4862 C C . VAL B 1 207 ? -10.141 12.289 12.852 1 98.62 207 VAL B C 1
ATOM 4864 O O . VAL B 1 207 ? -10.305 13.242 13.625 1 98.62 207 VAL B O 1
ATOM 4867 N N . LYS B 1 208 ? -11.094 11.828 12.172 1 98.12 208 LYS B N 1
ATOM 4868 C CA . LYS B 1 208 ? -12.5 12.18 12.352 1 98.12 208 LYS B CA 1
ATOM 4869 C C . LYS B 1 208 ? -13.367 10.93 12.492 1 98.12 208 LYS B C 1
ATOM 4871 O O . LYS B 1 208 ? -13.438 10.109 11.578 1 98.12 208 LYS B O 1
ATOM 4876 N N . ASP B 1 209 ? -13.992 10.703 13.594 1 96.06 209 ASP B N 1
ATOM 4877 C CA . ASP B 1 209 ? -14.93 9.609 13.836 1 96.06 209 ASP B CA 1
ATOM 4878 C C . ASP B 1 209 ? -14.273 8.258 13.578 1 96.06 209 ASP B C 1
ATOM 4880 O O . ASP B 1 209 ? -14.812 7.418 12.859 1 96.06 209 ASP B O 1
ATOM 4884 N N . GLU B 1 210 ? -13.094 8.102 14.086 1 97 210 GLU B N 1
ATOM 4885 C CA . GLU B 1 210 ? -12.328 6.855 14.07 1 97 210 GLU B CA 1
ATOM 4886 C C . GLU B 1 210 ? -11.867 6.512 12.656 1 97 210 GLU B C 1
ATOM 4888 O O . GLU B 1 210 ? -11.555 5.352 12.367 1 97 210 GLU B O 1
ATOM 4893 N N . ILE B 1 211 ? -11.914 7.535 11.789 1 98.38 211 ILE B N 1
ATOM 4894 C CA . ILE B 1 211 ? -11.445 7.398 10.414 1 98.38 211 ILE B CA 1
ATOM 4895 C C . ILE B 1 211 ? -10.273 8.352 10.172 1 98.38 211 ILE B C 1
ATOM 4897 O O . ILE B 1 211 ? -10.305 9.508 10.602 1 98.38 211 ILE B O 1
ATOM 4901 N N . LEU B 1 212 ? -9.266 7.84 9.555 1 98.81 212 LEU B N 1
ATOM 4902 C CA . LEU B 1 212 ? -8.125 8.672 9.188 1 98.81 212 LEU B CA 1
ATOM 4903 C C . LEU B 1 212 ? -8.398 9.43 7.895 1 98.81 212 LEU B C 1
ATOM 4905 O O . LEU B 1 212 ? -8.766 8.836 6.879 1 98.81 212 LEU B O 1
ATOM 4909 N N . TYR B 1 213 ? -8.312 10.742 7.957 1 98.94 213 TYR B N 1
ATOM 4910 C CA . TYR B 1 213 ? -8.414 11.609 6.789 1 98.94 213 TYR B CA 1
ATOM 4911 C C . TYR B 1 213 ? -7.035 12.117 6.367 1 98.94 213 TYR B C 1
ATOM 4913 O O . TYR B 1 213 ? -6.258 12.586 7.199 1 98.94 213 TYR B O 1
ATOM 4921 N N . VAL B 1 214 ? -6.711 11.93 5.125 1 98.94 214 VAL B N 1
ATOM 4922 C CA . VAL B 1 214 ? -5.445 12.398 4.574 1 98.94 214 VAL B CA 1
ATOM 4923 C C . VAL B 1 214 ? -5.707 13.305 3.367 1 98.94 214 VAL B C 1
ATOM 4925 O O . VAL B 1 214 ? -6.445 12.922 2.453 1 98.94 214 VAL B O 1
ATOM 4928 N N . GLY B 1 215 ? -5.117 14.477 3.385 1 98.88 215 GLY B N 1
ATOM 4929 C CA . GLY B 1 215 ? -5.332 15.398 2.283 1 98.88 215 GLY B CA 1
ATOM 4930 C C . GLY B 1 215 ? -4.043 15.82 1.601 1 98.88 215 GLY B C 1
ATOM 4931 O O . GLY B 1 215 ? -2.953 15.609 2.135 1 98.88 215 GLY B O 1
ATOM 4932 N N . SER B 1 216 ? -4.207 16.312 0.405 1 98.62 216 SER B N 1
ATOM 4933 C CA . SER B 1 216 ? -3.109 16.875 -0.374 1 98.62 216 SER B CA 1
ATOM 4934 C C . SER B 1 216 ? -3.107 18.406 -0.305 1 98.62 216 SER B C 1
ATOM 4936 O O . SER B 1 216 ? -3.629 18.984 0.647 1 98.62 216 SER B O 1
ATOM 4938 N N . MET B 1 217 ? -2.551 19.078 -1.278 1 97.88 217 MET B N 1
ATOM 4939 C CA . MET B 1 217 ? -2.289 20.516 -1.227 1 97.88 217 MET B CA 1
ATOM 4940 C C . MET B 1 217 ? -3.586 21.297 -1.337 1 97.88 217 MET B C 1
ATOM 4942 O O . MET B 1 217 ? -3.639 22.469 -0.947 1 97.88 217 MET B O 1
ATOM 4946 N N . GLY B 1 218 ? -4.613 20.781 -1.94 1 98.38 218 GLY B N 1
ATOM 4947 C CA . GLY B 1 218 ? -5.93 21.391 -1.951 1 98.38 218 GLY B CA 1
ATOM 4948 C C . GLY B 1 218 ? -6.109 22.406 -3.068 1 98.38 218 GLY B C 1
ATOM 4949 O O . GLY B 1 218 ? -7.152 23.047 -3.166 1 98.38 218 GLY B O 1
ATOM 4950 N N . LYS B 1 219 ? -5.141 22.594 -3.881 1 97.69 219 LYS B N 1
ATOM 4951 C CA . LYS B 1 219 ? -5.266 23.438 -5.074 1 97.69 219 LYS B CA 1
ATOM 4952 C C . LYS B 1 219 ? -5.129 22.594 -6.344 1 97.69 219 LYS B C 1
ATOM 4954 O O . LYS B 1 219 ? -4.789 21.406 -6.281 1 97.69 219 LYS B O 1
ATOM 4959 N N . GLU B 1 220 ? -5.395 23.234 -7.492 1 97.56 220 GLU B N 1
ATOM 4960 C CA . GLU B 1 220 ? -5.176 22.578 -8.781 1 97.56 220 GLU B CA 1
ATOM 4961 C C . GLU B 1 220 ? -3.693 22.281 -9.008 1 97.56 220 GLU B C 1
ATOM 4963 O O . GLU B 1 220 ? -2.832 23.062 -8.594 1 97.56 220 GLU B O 1
ATOM 4968 N N . TRP B 1 221 ? -3.465 21.203 -9.594 1 97 221 TRP B N 1
ATOM 4969 C CA . TRP B 1 221 ? -2.109 20.969 -10.078 1 97 221 TRP B CA 1
ATOM 4970 C C . TRP B 1 221 ? -1.81 21.844 -11.289 1 97 221 TRP B C 1
ATOM 4972 O O . TRP B 1 221 ? -2.551 21.828 -12.273 1 97 221 TRP B O 1
ATOM 4982 N N . THR B 1 222 ? -0.786 22.594 -11.188 1 96.12 222 THR B N 1
ATOM 4983 C CA . THR B 1 222 ? -0.408 23.516 -12.25 1 96.12 222 THR B CA 1
ATOM 4984 C C . THR B 1 222 ? 1.058 23.344 -12.633 1 96.12 222 THR B C 1
ATOM 4986 O O . THR B 1 222 ? 1.832 22.75 -11.875 1 96.12 222 THR B O 1
ATOM 4989 N N . THR B 1 223 ? 1.359 23.812 -13.797 1 94.81 223 THR B N 1
ATOM 4990 C CA . THR B 1 223 ? 2.771 23.922 -14.148 1 94.81 223 THR B CA 1
ATOM 4991 C C . THR B 1 223 ? 3.463 24.969 -13.289 1 94.81 223 THR B C 1
ATOM 4993 O O . THR B 1 223 ? 2.812 25.672 -12.508 1 94.81 223 THR B O 1
ATOM 4996 N N . ALA B 1 224 ? 4.789 25.125 -13.516 1 90.81 224 ALA B N 1
ATOM 4997 C CA . ALA B 1 224 ? 5.566 26.094 -12.758 1 90.81 224 ALA B CA 1
ATOM 4998 C C . ALA B 1 224 ? 5.117 27.516 -13.078 1 90.81 224 ALA B C 1
ATOM 5000 O O . ALA B 1 224 ? 5.328 28.438 -12.273 1 90.81 224 ALA B O 1
ATOM 5001 N N . SER B 1 225 ? 4.43 27.609 -14.266 1 90.31 225 SER B N 1
ATOM 5002 C CA . SER B 1 225 ? 3.963 28.922 -14.68 1 90.31 225 SER B CA 1
ATOM 5003 C C . SER B 1 225 ? 2.488 29.125 -14.344 1 90.31 225 SER B C 1
ATOM 5005 O O . SER B 1 225 ? 1.901 30.156 -14.68 1 90.31 225 SER B O 1
ATOM 5007 N N . GLY B 1 226 ? 1.892 28.109 -13.789 1 91.19 226 GLY B N 1
ATOM 5008 C CA . GLY B 1 226 ? 0.558 28.281 -13.242 1 91.19 226 GLY B CA 1
ATOM 5009 C C . GLY B 1 226 ? -0.541 27.797 -14.164 1 91.19 226 GLY B C 1
ATOM 5010 O O . GLY B 1 226 ? -1.721 28.062 -13.93 1 91.19 226 GLY B O 1
ATOM 5011 N N . GLU B 1 227 ? -0.198 27.047 -15.219 1 94.88 227 GLU B N 1
ATOM 5012 C CA . GLU B 1 227 ? -1.208 26.516 -16.125 1 94.88 227 GLU B CA 1
ATOM 5013 C C . GLU B 1 227 ? -1.852 25.266 -15.555 1 94.88 227 GLU B C 1
ATOM 5015 O O . GLU B 1 227 ? -1.157 24.375 -15.047 1 94.88 227 GLU B O 1
ATOM 5020 N N . TYR B 1 228 ? -3.182 25.203 -15.703 1 96.88 228 TYR B N 1
ATOM 5021 C CA . TYR B 1 228 ? -3.961 24.094 -15.164 1 96.88 228 TYR B CA 1
ATOM 5022 C C . TYR B 1 228 ? -3.562 22.781 -15.812 1 96.88 228 TYR B C 1
ATOM 5024 O O . TYR B 1 228 ? -3.438 22.703 -17.047 1 96.88 228 TYR B O 1
ATOM 5032 N N . VAL B 1 229 ? -3.367 21.672 -15.008 1 97.38 229 VAL B N 1
ATOM 5033 C CA . VAL B 1 229 ? -3.086 20.328 -15.516 1 97.38 229 VAL B CA 1
ATOM 5034 C C . VAL B 1 229 ? -4.203 19.375 -15.102 1 97.38 229 VAL B C 1
ATOM 5036 O O . VAL B 1 229 ? -4.84 18.75 -15.953 1 97.38 229 VAL B O 1
ATOM 5039 N N . ASN B 1 230 ? -4.465 19.266 -13.797 1 97.44 230 ASN B N 1
ATOM 5040 C CA . ASN B 1 230 ? -5.547 18.438 -13.273 1 97.44 230 ASN B CA 1
ATOM 5041 C C . ASN B 1 230 ? -5.934 18.844 -11.859 1 97.44 230 ASN B C 1
ATOM 5043 O O . ASN B 1 230 ? -5.344 19.766 -11.289 1 97.44 230 ASN B O 1
ATOM 5047 N N . SER B 1 231 ? -6.898 18.172 -11.234 1 98.06 231 SER B N 1
ATOM 5048 C CA . SER B 1 231 ? -7.383 18.516 -9.906 1 98.06 231 SER B CA 1
ATOM 5049 C C . SER B 1 231 ? -7.055 17.422 -8.891 1 98.06 231 SER B C 1
ATOM 5051 O O . SER B 1 231 ? -7.688 17.328 -7.836 1 98.06 231 SER B O 1
ATOM 5053 N N . ASN B 1 232 ? -6.047 16.594 -9.156 1 98.31 232 ASN B N 1
ATOM 5054 C CA . ASN B 1 232 ? -5.73 15.445 -8.305 1 98.31 232 ASN B CA 1
ATOM 5055 C C . ASN B 1 232 ? -5.383 15.883 -6.883 1 98.31 232 ASN B C 1
ATOM 5057 O O . ASN B 1 232 ? -5.777 15.234 -5.91 1 98.31 232 ASN B O 1
ATOM 5061 N N . PRO B 1 233 ? -4.742 17.062 -6.742 1 98.38 233 PRO B N 1
ATOM 5062 C CA . PRO B 1 233 ? -4.375 17.453 -5.383 1 98.38 233 PRO B CA 1
ATOM 5063 C C . PRO B 1 233 ? -5.582 17.859 -4.539 1 98.38 233 PRO B C 1
ATOM 5065 O O . PRO B 1 233 ? -5.434 18.188 -3.357 1 98.38 233 PRO B O 1
ATOM 5068 N N . GLN B 1 234 ? -6.734 17.875 -5.145 1 98.75 234 GLN B N 1
ATOM 5069 C CA . GLN B 1 234 ? -7.938 18.281 -4.418 1 98.75 234 GLN B CA 1
ATOM 5070 C C . GLN B 1 234 ? -8.734 17.047 -3.967 1 98.75 234 GLN B C 1
ATOM 5072 O O . GLN B 1 234 ? -9.883 17.188 -3.529 1 98.75 234 GLN B O 1
ATOM 5077 N N . TYR B 1 235 ? -8.141 15.891 -4.051 1 98.75 235 TYR B N 1
ATOM 5078 C CA . TYR B 1 235 ? -8.688 14.68 -3.449 1 98.75 235 TYR B CA 1
ATOM 5079 C C . TYR B 1 235 ? -8.227 14.539 -2.002 1 98.75 235 TYR B C 1
ATOM 5081 O O . TYR B 1 235 ? -7.176 15.055 -1.623 1 98.75 235 TYR B O 1
ATOM 5089 N N . ILE B 1 236 ? -9.07 13.891 -1.235 1 98.88 236 ILE B N 1
ATOM 5090 C CA . ILE B 1 236 ? -8.648 13.383 0.067 1 98.88 236 ILE B CA 1
ATOM 5091 C C . ILE B 1 236 ? -8.844 11.875 0.117 1 98.88 236 ILE B C 1
ATOM 5093 O O . ILE B 1 236 ? -9.523 11.297 -0.733 1 98.88 236 ILE B O 1
ATOM 5097 N N . LYS B 1 237 ? -8.148 11.273 1.033 1 98.88 237 LYS B N 1
ATOM 5098 C CA . LYS B 1 237 ? -8.273 9.844 1.311 1 98.88 237 LYS B CA 1
ATOM 5099 C C . LYS B 1 237 ? -8.836 9.609 2.707 1 98.88 237 LYS B C 1
ATOM 5101 O O . LYS B 1 237 ? -8.477 10.305 3.656 1 98.88 237 LYS B O 1
ATOM 5106 N N . THR B 1 238 ? -9.734 8.688 2.803 1 98.75 238 THR B N 1
ATOM 5107 C CA . THR B 1 238 ? -10.148 8.195 4.109 1 98.75 238 THR B CA 1
ATOM 5108 C C . THR B 1 238 ? -9.727 6.738 4.297 1 98.75 238 THR B C 1
ATOM 5110 O O . THR B 1 238 ? -9.781 5.945 3.354 1 98.75 238 THR B O 1
ATOM 5113 N N . ILE B 1 239 ? -9.266 6.414 5.426 1 98.5 239 ILE B N 1
ATOM 5114 C CA . ILE B 1 239 ? -8.734 5.086 5.715 1 98.5 239 ILE B CA 1
ATOM 5115 C C . ILE B 1 239 ? -9.328 4.562 7.02 1 98.5 239 ILE B C 1
ATOM 5117 O O . ILE B 1 239 ? -9.297 5.246 8.047 1 98.5 239 ILE B O 1
ATOM 5121 N N . THR B 1 240 ? -9.836 3.41 7.031 1 97.31 240 THR B N 1
ATOM 5122 C CA . THR B 1 240 ? -10.336 2.768 8.242 1 97.31 240 THR B CA 1
ATOM 5123 C C . THR B 1 240 ? -9.203 2.127 9.023 1 97.31 240 THR B C 1
ATOM 5125 O O . THR B 1 240 ? -8.07 2.039 8.539 1 97.31 240 THR B O 1
ATOM 5128 N N . THR B 1 241 ? -9.57 1.661 10.242 1 96.44 241 THR B N 1
ATOM 5129 C CA . THR B 1 241 ? -8.57 1.023 11.094 1 96.44 241 THR B CA 1
ATOM 5130 C C . THR B 1 241 ? -8.07 -0.269 10.453 1 96.44 241 THR B C 1
ATOM 5132 O O . THR B 1 241 ? -6.961 -0.726 10.758 1 96.44 241 THR B O 1
ATOM 5135 N N . LYS B 1 242 ? -8.852 -0.786 9.484 1 93.12 242 LYS B N 1
ATOM 5136 C CA . LYS B 1 242 ? -8.484 -2.045 8.844 1 93.12 242 LYS B CA 1
ATOM 5137 C C . LYS B 1 242 ? -7.773 -1.798 7.516 1 93.12 242 LYS B C 1
ATOM 5139 O O . LYS B 1 242 ? -7.438 -2.744 6.801 1 93.12 242 LYS B O 1
ATOM 5144 N N . GLY B 1 243 ? -7.711 -0.557 7.168 1 95.75 243 GLY B N 1
ATOM 5145 C CA . GLY B 1 243 ? -6.871 -0.225 6.027 1 95.75 243 GLY B CA 1
ATOM 5146 C C . GLY B 1 243 ? -7.652 -0.047 4.742 1 95.75 243 GLY B C 1
ATOM 5147 O O . GLY B 1 243 ? -7.07 0.003 3.656 1 95.75 243 GLY B O 1
ATOM 5148 N N . GLN B 1 244 ? -8.938 0.024 4.863 1 96.06 244 GLN B N 1
ATOM 5149 C CA . GLN B 1 244 ? -9.727 0.309 3.668 1 96.06 244 GLN B CA 1
ATOM 5150 C C . GLN B 1 244 ? -9.586 1.769 3.248 1 96.06 244 GLN B C 1
ATOM 5152 O O . GLN B 1 244 ? -9.789 2.676 4.055 1 96.06 244 GLN B O 1
ATOM 5157 N N . VAL B 1 245 ? -9.258 1.979 1.979 1 98.12 245 VAL B N 1
ATOM 5158 C CA . VAL B 1 245 ? -9 3.324 1.474 1 98.12 245 VAL B CA 1
ATOM 5159 C C . VAL B 1 245 ? -10.148 3.766 0.573 1 98.12 245 VAL B C 1
ATOM 5161 O O . VAL B 1 245 ? -10.617 2.996 -0.27 1 98.12 245 VAL B O 1
ATOM 5164 N N . SER B 1 246 ? -10.609 4.949 0.78 1 98.06 246 SER B N 1
ATOM 5165 C CA . SER B 1 246 ? -11.562 5.598 -0.112 1 98.06 246 SER B CA 1
ATOM 5166 C C . SER B 1 246 ? -10.984 6.883 -0.696 1 98.06 246 SER B C 1
ATOM 5168 O O . SER B 1 246 ? -10.266 7.613 -0.013 1 98.06 246 SER B O 1
ATOM 5170 N N . HIS B 1 247 ? -11.281 7.125 -1.929 1 98.31 247 HIS B N 1
ATOM 5171 C CA . HIS B 1 247 ? -10.867 8.336 -2.637 1 98.31 247 HIS B CA 1
ATOM 5172 C C . HIS B 1 247 ? -12.039 9.297 -2.805 1 98.31 247 HIS B C 1
ATOM 5174 O O . HIS B 1 247 ? -13.055 8.953 -3.416 1 98.31 247 HIS B O 1
ATOM 5180 N N . ILE B 1 248 ? -11.852 10.492 -2.268 1 98.56 248 ILE B N 1
ATOM 5181 C CA . ILE B 1 248 ? -12.977 11.43 -2.268 1 98.56 248 ILE B CA 1
ATOM 5182 C C . ILE B 1 248 ? -12.531 12.766 -2.848 1 98.56 248 ILE B C 1
ATOM 5184 O O . ILE B 1 248 ? -11.531 13.344 -2.408 1 98.56 248 ILE B O 1
ATOM 5188 N N . SER B 1 249 ? -13.281 13.32 -3.801 1 98.44 249 SER B N 1
ATOM 5189 C CA . SER B 1 249 ? -12.984 14.648 -4.324 1 98.44 249 SER B CA 1
ATOM 5190 C C . SER B 1 249 ? -13.461 15.734 -3.373 1 98.44 249 SER B C 1
ATOM 5192 O O . SER B 1 249 ? -14.641 15.773 -3.012 1 98.44 249 SER B O 1
ATOM 5194 N N . TRP B 1 250 ? -12.578 16.625 -2.947 1 98.62 250 TRP B N 1
ATOM 5195 C CA . TRP B 1 250 ? -12.883 17.781 -2.127 1 98.62 250 TRP B CA 1
ATOM 5196 C C . TRP B 1 250 ? -12.75 19.062 -2.938 1 98.62 250 TRP B C 1
ATOM 5198 O O . TRP B 1 250 ? -12.586 20.156 -2.373 1 98.62 250 TRP B O 1
ATOM 5208 N N . GLU B 1 251 ? -12.828 18.953 -4.215 1 98.25 251 GLU B N 1
ATOM 5209 C CA . GLU B 1 251 ? -12.648 20.109 -5.086 1 98.25 251 GLU B CA 1
ATOM 5210 C C . GLU B 1 251 ? -13.555 21.25 -4.672 1 98.25 251 GLU B C 1
ATOM 5212 O O . GLU B 1 251 ? -13.078 22.359 -4.41 1 98.25 251 GLU B O 1
ATOM 5217 N N . ASP B 1 252 ? -14.805 21 -4.551 1 98 252 ASP B N 1
ATOM 5218 C CA . ASP B 1 252 ? -15.75 22.047 -4.191 1 98 252 ASP B CA 1
ATOM 5219 C C . ASP B 1 252 ? -15.508 22.547 -2.766 1 98 252 ASP B C 1
ATOM 5221 O O . ASP B 1 252 ? -15.656 23.734 -2.482 1 98 252 ASP B O 1
ATOM 5225 N N . ASN B 1 253 ? -15.203 21.656 -1.891 1 98.44 253 ASN B N 1
ATOM 5226 C CA . ASN B 1 253 ? -14.914 22.016 -0.506 1 98.44 253 ASN B CA 1
ATOM 5227 C C . ASN B 1 253 ? -13.75 22.984 -0.411 1 98.44 253 ASN B C 1
ATOM 5229 O O . ASN B 1 253 ? -13.852 24.031 0.247 1 98.44 253 ASN B O 1
ATOM 5233 N N . TYR B 1 254 ? -12.664 22.688 -1.106 1 98.62 254 TYR B N 1
ATOM 5234 C CA . TYR B 1 254 ? -11.484 23.547 -1.073 1 98.62 254 TYR B CA 1
ATOM 5235 C C . TYR B 1 254 ? -11.781 24.906 -1.689 1 98.62 254 TYR B C 1
ATOM 5237 O O . TYR B 1 254 ? -11.289 25.922 -1.212 1 98.62 254 TYR B O 1
ATOM 5245 N N . LYS B 1 255 ? -12.555 24.906 -2.721 1 97.88 255 LYS B N 1
ATOM 5246 C CA . LYS B 1 255 ? -12.93 26.172 -3.355 1 97.88 255 LYS B CA 1
ATOM 5247 C C . LYS B 1 255 ? -13.742 27.047 -2.404 1 97.88 255 LYS B C 1
ATOM 5249 O O . LYS B 1 255 ? -13.555 28.25 -2.352 1 97.88 255 LYS B O 1
ATOM 5254 N N . ARG B 1 256 ? -14.602 26.391 -1.666 1 97.94 256 ARG B N 1
ATOM 5255 C CA . ARG B 1 256 ? -15.383 27.141 -0.686 1 97.94 256 ARG B CA 1
ATOM 5256 C C . ARG B 1 256 ? -14.484 27.703 0.409 1 97.94 256 ARG B C 1
ATOM 5258 O O . ARG B 1 256 ? -14.664 28.859 0.832 1 97.94 256 ARG B O 1
ATOM 5265 N N . VAL B 1 257 ? -13.57 26.969 0.833 1 98.38 257 VAL B N 1
ATOM 5266 C CA . VAL B 1 257 ? -12.68 27.375 1.91 1 98.38 257 VAL B CA 1
ATOM 5267 C C . VAL B 1 257 ? -11.867 28.594 1.468 1 98.38 257 VAL B C 1
ATOM 5269 O O . VAL B 1 257 ? -11.781 29.594 2.191 1 98.38 257 VAL B O 1
ATOM 5272 N N . ARG B 1 258 ? -11.297 28.531 0.249 1 98.12 258 ARG B N 1
ATOM 5273 C CA . ARG B 1 258 ? -10.43 29.641 -0.148 1 98.12 258 ARG B CA 1
ATOM 5274 C C . ARG B 1 258 ? -11.25 30.859 -0.535 1 98.12 258 ARG B C 1
ATOM 5276 O O . ARG B 1 258 ? -10.719 31.969 -0.584 1 98.12 258 ARG B O 1
ATOM 5283 N N . SER B 1 259 ? -12.531 30.719 -0.776 1 97.81 259 SER B N 1
ATOM 5284 C CA . SER B 1 259 ? -13.383 31.844 -1.179 1 97.81 259 SER B CA 1
ATOM 5285 C C . SER B 1 259 ? -13.547 32.844 -0.042 1 97.81 259 SER B C 1
ATOM 5287 O O . SER B 1 259 ? -13.844 34 -0.281 1 97.81 259 SER B O 1
ATOM 5289 N N . ILE B 1 260 ? -13.391 32.375 1.175 1 98.06 260 ILE B N 1
ATOM 5290 C CA . ILE B 1 260 ? -13.547 33.25 2.332 1 98.06 260 ILE B CA 1
ATOM 5291 C C . ILE B 1 260 ? -12.539 34.375 2.25 1 98.06 260 ILE B C 1
ATOM 5293 O O . ILE B 1 260 ? -12.758 35.469 2.812 1 98.06 260 ILE B O 1
ATOM 5297 N N . LEU B 1 261 ? -11.445 34.156 1.562 1 97.75 261 LEU B N 1
ATOM 5298 C CA . LEU B 1 261 ? -10.422 35.188 1.381 1 97.75 261 LEU B CA 1
ATOM 5299 C C . LEU B 1 261 ? -10.547 35.844 0.013 1 97.75 261 LEU B C 1
ATOM 5301 O O . LEU B 1 261 ? -9.641 36.562 -0.429 1 97.75 261 LEU B O 1
ATOM 5305 N N . GLY B 1 262 ? -11.625 35.531 -0.682 1 97.88 262 GLY B N 1
ATOM 5306 C CA . GLY B 1 262 ? -11.828 36.094 -2.008 1 97.88 262 GLY B CA 1
ATOM 5307 C C . GLY B 1 262 ? -10.953 35.438 -3.068 1 97.88 262 GLY B C 1
ATOM 5308 O O . GLY B 1 262 ? -10.688 36.031 -4.109 1 97.88 262 GLY B O 1
ATOM 5309 N N . ILE B 1 263 ? -10.453 34.281 -2.869 1 98.5 263 ILE B N 1
ATOM 5310 C CA . ILE B 1 263 ? -9.539 33.625 -3.793 1 98.5 263 ILE B CA 1
ATOM 5311 C C . ILE B 1 263 ? -10.328 32.688 -4.719 1 98.5 263 ILE B C 1
ATOM 5313 O O . ILE B 1 263 ? -11.102 31.844 -4.254 1 98.5 263 ILE B O 1
ATOM 5317 N N . SER B 1 264 ? -10.203 32.875 -5.992 1 97.44 264 SER B N 1
ATOM 5318 C CA . SER B 1 264 ? -10.688 31.984 -7.043 1 97.44 264 SER B CA 1
ATOM 5319 C C . SER B 1 264 ? -9.602 31.719 -8.078 1 97.44 264 SER B C 1
ATOM 5321 O O . SER B 1 264 ? -8.625 32.469 -8.18 1 97.44 264 SER B O 1
ATOM 5323 N N . TYR B 1 265 ? -9.758 30.656 -8.773 1 95.81 265 TYR B N 1
ATOM 5324 C CA . TYR B 1 265 ? -8.773 30.359 -9.812 1 95.81 265 TYR B CA 1
ATOM 5325 C C . TYR B 1 265 ? -8.664 31.516 -10.797 1 95.81 265 TYR B C 1
ATOM 5327 O O . TYR B 1 265 ? -9.68 32.094 -11.219 1 95.81 265 TYR B O 1
ATOM 5335 N N . PRO B 1 266 ? -7.441 31.922 -11.148 1 96.94 266 PRO B N 1
ATOM 5336 C CA . PRO B 1 266 ? -6.152 31.234 -11.078 1 96.94 266 PRO B CA 1
ATOM 5337 C C . PRO B 1 266 ? -5.422 31.469 -9.758 1 96.94 266 PRO B C 1
ATOM 5339 O O . PRO B 1 266 ? -4.293 31.016 -9.578 1 96.94 266 PRO B O 1
ATOM 5342 N N . GLY B 1 267 ? -6.008 32.219 -8.797 1 97.94 267 GLY B N 1
ATOM 5343 C CA . GLY B 1 267 ? -5.453 32.25 -7.449 1 97.94 267 GLY B CA 1
ATOM 5344 C C . GLY B 1 267 ? -5.445 30.891 -6.781 1 97.94 267 GLY B C 1
ATOM 5345 O O . GLY B 1 267 ? -5.926 29.906 -7.348 1 97.94 267 GLY B O 1
ATOM 5346 N N . TYR B 1 268 ? -4.809 30.844 -5.598 1 98.06 268 TYR B N 1
ATOM 5347 C CA . TYR B 1 268 ? -4.68 29.5 -5.02 1 98.06 268 TYR B CA 1
ATOM 5348 C C . TYR B 1 268 ? -4.477 29.578 -3.51 1 98.06 268 TYR B C 1
ATOM 5350 O O . TYR B 1 268 ? -4.156 30.641 -2.973 1 98.06 268 TYR B O 1
ATOM 5358 N N . MET B 1 269 ? -4.773 28.547 -2.891 1 98.38 269 MET B N 1
ATOM 5359 C CA . MET B 1 269 ? -4.516 28.297 -1.477 1 98.38 269 MET B CA 1
ATOM 5360 C C . MET B 1 269 ? -3.924 26.906 -1.271 1 98.38 269 MET B C 1
ATOM 5362 O O . MET B 1 269 ? -4.477 25.922 -1.752 1 98.38 269 MET B O 1
ATOM 5366 N N . ILE B 1 270 ? -2.752 26.828 -0.614 1 98.44 270 ILE B N 1
ATOM 5367 C CA . ILE B 1 270 ? -2.072 25.562 -0.39 1 98.44 270 ILE B CA 1
ATOM 5368 C C . ILE B 1 270 ? -2.271 25.109 1.059 1 98.44 270 ILE B C 1
ATOM 5370 O O . ILE B 1 270 ? -1.973 25.859 1.99 1 98.44 270 ILE B O 1
ATOM 5374 N N . HIS B 1 271 ? -2.811 23.953 1.205 1 98.62 271 HIS B N 1
ATOM 5375 C CA . HIS B 1 271 ? -3.041 23.391 2.527 1 98.62 271 HIS B CA 1
ATOM 5376 C C . HIS B 1 271 ? -1.965 22.359 2.879 1 98.62 271 HIS B C 1
ATOM 5378 O O . HIS B 1 271 ? -1.749 21.406 2.137 1 98.62 271 HIS B O 1
ATOM 5384 N N . GLU B 1 272 ? -1.31 22.5 3.996 1 98.25 272 GLU B N 1
ATOM 5385 C CA . GLU B 1 272 ? -0.389 21.516 4.547 1 98.25 272 GLU B CA 1
ATOM 5386 C C . GLU B 1 272 ? -0.788 21.109 5.969 1 98.25 272 GLU B C 1
ATOM 5388 O O . GLU B 1 272 ? -0.129 20.281 6.594 1 98.25 272 GLU B O 1
ATOM 5393 N N . SER B 1 273 ? -1.895 21.703 6.426 1 98.44 273 SER B N 1
ATOM 5394 C CA . SER B 1 273 ? -2.375 21.375 7.766 1 98.44 273 SER B CA 1
ATOM 5395 C C . SER B 1 273 ? -3.891 21.516 7.855 1 98.44 273 SER B C 1
ATOM 5397 O O . SER B 1 273 ? -4.445 22.562 7.477 1 98.44 273 SER B O 1
ATOM 5399 N N . ALA B 1 274 ? -4.531 20.562 8.297 1 98.81 274 ALA B N 1
ATOM 5400 C CA . ALA B 1 274 ? -5.969 20.5 8.539 1 98.81 274 ALA B CA 1
ATOM 5401 C C . ALA B 1 274 ? -6.289 19.516 9.664 1 98.81 274 ALA B C 1
ATOM 5403 O O . ALA B 1 274 ? -5.691 18.438 9.75 1 98.81 274 ALA B O 1
ATOM 5404 N N . VAL B 1 275 ? -7.23 19.953 10.547 1 98.88 275 VAL B N 1
ATOM 5405 C CA . VAL B 1 275 ? -7.586 19.109 11.688 1 98.88 275 VAL B CA 1
ATOM 5406 C C . VAL B 1 275 ? -9.094 19.172 11.93 1 98.88 275 VAL B C 1
ATOM 5408 O O . VAL B 1 275 ? -9.703 20.234 11.789 1 98.88 275 VAL B O 1
ATOM 5411 N N . TRP B 1 276 ? -9.672 18.062 12.234 1 98.81 276 TRP B N 1
ATOM 5412 C CA . TRP B 1 276 ? -11.062 17.984 12.68 1 98.81 276 TRP B CA 1
ATOM 5413 C C . TRP B 1 276 ? -11.148 18.078 14.195 1 98.81 276 TRP B C 1
ATOM 5415 O O . TRP B 1 276 ? -10.398 17.422 14.914 1 98.81 276 TRP B O 1
ATOM 5425 N N . SER B 1 277 ? -12.023 18.906 14.703 1 98.69 277 SER B N 1
ATOM 5426 C CA . SER B 1 277 ? -12.312 18.984 16.125 1 98.69 277 SER B CA 1
ATOM 5427 C C . SER B 1 277 ? -13.625 18.281 16.469 1 98.69 277 SER B C 1
ATOM 5429 O O . SER B 1 277 ? -14.703 18.766 16.109 1 98.69 277 SER B O 1
ATOM 5431 N N . ASN B 1 278 ? -13.5 17.25 17.172 1 96.31 278 ASN B N 1
ATOM 5432 C CA . ASN B 1 278 ? -14.703 16.547 17.625 1 96.31 278 ASN B CA 1
ATOM 5433 C C . ASN B 1 278 ? -15.492 17.391 18.625 1 96.31 278 ASN B C 1
ATOM 5435 O O . ASN B 1 278 ? -16.703 17.203 18.781 1 96.31 278 ASN B O 1
ATOM 5439 N N . ILE B 1 279 ? -14.828 18.266 19.297 1 97.5 279 ILE B N 1
ATOM 5440 C CA . ILE B 1 279 ? -15.445 19.109 20.312 1 97.5 279 ILE B CA 1
ATOM 5441 C C . ILE B 1 279 ? -16.297 20.188 19.641 1 97.5 279 ILE B C 1
ATOM 5443 O O . ILE B 1 279 ? -17.469 20.344 19.953 1 97.5 279 ILE B O 1
ATOM 5447 N N . HIS B 1 280 ? -15.719 20.828 18.719 1 98.12 280 HIS B N 1
ATOM 5448 C CA . HIS B 1 280 ? -16.422 21.922 18.047 1 98.12 280 HIS B CA 1
ATOM 5449 C C . HIS B 1 280 ? -17.234 21.406 16.875 1 98.12 280 HIS B C 1
ATOM 5451 O O . HIS B 1 280 ? -18.078 22.141 16.328 1 98.12 280 HIS B O 1
ATOM 5457 N N . ARG B 1 281 ? -16.922 20.172 16.469 1 97.94 281 ARG B N 1
ATOM 5458 C CA . ARG B 1 281 ? -17.516 19.594 15.266 1 97.94 281 ARG B CA 1
ATOM 5459 C C . ARG B 1 281 ? -17.297 20.5 14.062 1 97.94 281 ARG B C 1
ATOM 5461 O O . ARG B 1 281 ? -18.25 20.828 13.344 1 97.94 281 ARG B O 1
ATOM 5468 N N . ARG B 1 282 ? -16.062 20.906 13.922 1 98.69 282 ARG B N 1
ATOM 5469 C CA . ARG B 1 282 ? -15.633 21.766 12.82 1 98.69 282 ARG B CA 1
ATOM 5470 C C . ARG B 1 282 ? -14.273 21.328 12.281 1 98.69 282 ARG B C 1
ATOM 5472 O O . ARG B 1 282 ? -13.461 20.75 13.008 1 98.69 282 ARG B O 1
ATOM 5479 N N . TRP B 1 283 ? -14.156 21.625 11.016 1 98.81 283 TRP B N 1
ATOM 5480 C CA . TRP B 1 283 ? -12.836 21.562 10.391 1 98.81 283 TRP B CA 1
ATOM 5481 C C . TRP B 1 283 ? -12.055 22.844 10.664 1 98.81 283 TRP B C 1
ATOM 5483 O O . TRP B 1 283 ? -12.617 23.938 10.625 1 98.81 283 TRP B O 1
ATOM 5493 N N . TYR B 1 284 ? -10.766 22.672 10.953 1 98.94 284 TYR B N 1
ATOM 5494 C CA . TYR B 1 284 ? -9.852 23.797 11.086 1 98.94 284 TYR B CA 1
ATOM 5495 C C . TYR B 1 284 ? -8.695 23.688 10.102 1 98.94 284 TYR B C 1
ATOM 5497 O O . TYR B 1 284 ? -8.125 22.609 9.93 1 98.94 284 TYR B O 1
ATOM 5505 N N . PHE B 1 285 ? -8.406 24.797 9.445 1 98.88 285 PHE B N 1
ATOM 5506 C CA . PHE B 1 285 ? -7.324 24.875 8.469 1 98.88 285 PHE B CA 1
ATOM 5507 C C . PHE B 1 285 ? -6.367 26.016 8.812 1 98.88 285 PHE B C 1
ATOM 5509 O O . PHE B 1 285 ? -6.797 27.094 9.234 1 98.88 285 PHE B O 1
ATOM 5516 N N . LEU B 1 286 ? -5.133 25.719 8.695 1 98.75 286 LEU B N 1
ATOM 5517 C CA . LEU B 1 286 ? -4.074 26.719 8.633 1 98.75 286 LEU B CA 1
ATOM 5518 C C . LEU B 1 286 ? -3.311 26.609 7.32 1 98.75 286 LEU B C 1
ATOM 5520 O O . LEU B 1 286 ? -2.285 25.938 7.238 1 98.75 286 LEU B O 1
ATOM 5524 N N . PRO B 1 287 ? -3.822 27.312 6.301 1 98.44 287 PRO B N 1
ATOM 5525 C CA . PRO B 1 287 ? -3.168 27.172 5 1 98.44 287 PRO B CA 1
ATOM 5526 C C . PRO B 1 287 ? -1.72 27.656 5.012 1 98.44 287 PRO B C 1
ATOM 5528 O O . PRO B 1 287 ? -1.396 28.625 5.703 1 98.44 287 PRO B O 1
ATOM 5531 N N . ARG B 1 288 ? -0.922 27.047 4.215 1 98.12 288 ARG B N 1
ATOM 5532 C CA . ARG B 1 288 ? 0.496 27.375 4.105 1 98.12 288 ARG B CA 1
ATOM 5533 C C . ARG B 1 288 ? 0.706 28.641 3.275 1 98.12 288 ARG B C 1
ATOM 5535 O O . ARG B 1 288 ? 1.521 29.5 3.629 1 98.12 288 ARG B O 1
ATOM 5542 N N . ARG B 1 289 ? 0.04 28.656 2.141 1 97.88 289 ARG B N 1
ATOM 5543 C CA . ARG B 1 289 ? 0.161 29.734 1.175 1 97.88 289 ARG B CA 1
ATOM 5544 C C . ARG B 1 289 ? -1.21 30.188 0.68 1 97.88 289 ARG B C 1
ATOM 5546 O O . ARG B 1 289 ? -2.127 29.375 0.555 1 97.88 289 ARG B O 1
ATOM 5553 N N . CYS B 1 290 ? -1.34 31.469 0.393 1 97.38 290 CYS B N 1
ATOM 5554 C CA . CYS B 1 290 ? -2.555 32 -0.218 1 97.38 290 CYS B CA 1
ATOM 5555 C C . CYS B 1 290 ? -2.234 33.156 -1.145 1 97.38 290 CYS B C 1
ATOM 5557 O O . CYS B 1 290 ? -1.428 34.031 -0.803 1 97.38 290 CYS B O 1
ATOM 5559 N N . SER B 1 291 ? -2.857 33.156 -2.279 1 97.56 291 SER B N 1
ATOM 5560 C CA . SER B 1 291 ? -2.65 34.188 -3.266 1 97.56 291 SER B CA 1
ATOM 5561 C C . SER B 1 291 ? -3.883 34.375 -4.145 1 97.56 291 SER B C 1
ATOM 5563 O O . SER B 1 291 ? -4.516 33.406 -4.547 1 97.56 291 SER B O 1
ATOM 5565 N N . THR B 1 292 ? -4.223 35.594 -4.426 1 97.31 292 THR B N 1
ATOM 5566 C CA . THR B 1 292 ? -5.277 35.906 -5.395 1 97.31 292 THR B CA 1
ATOM 5567 C C . THR B 1 292 ? -4.723 35.875 -6.816 1 97.31 292 THR B C 1
ATOM 5569 O O . THR B 1 292 ? -5.484 35.875 -7.785 1 97.31 292 THR B O 1
ATOM 5572 N N . GLU B 1 293 ? -3.414 35.812 -6.918 1 96.62 293 GLU B N 1
ATOM 5573 C CA . GLU B 1 293 ? -2.744 35.75 -8.211 1 96.62 293 GLU B CA 1
ATOM 5574 C C . GLU B 1 293 ? -2.371 34.344 -8.594 1 96.62 293 GLU B C 1
ATOM 5576 O O . GLU B 1 293 ? -2.361 33.438 -7.742 1 96.62 293 GLU B O 1
ATOM 5581 N N . LYS B 1 294 ? -2.002 34.281 -9.852 1 96.62 294 LYS B N 1
ATOM 5582 C CA . LYS B 1 294 ? -1.634 33 -10.422 1 96.62 294 LYS B CA 1
ATOM 5583 C C . LYS B 1 294 ? -0.373 32.438 -9.766 1 96.62 294 LYS B C 1
ATOM 5585 O O . LYS B 1 294 ? 0.545 33.188 -9.438 1 96.62 294 LYS B O 1
ATOM 5590 N N . TYR B 1 295 ? -0.349 31.125 -9.688 1 96.31 295 TYR B N 1
ATOM 5591 C CA . TYR B 1 295 ? 0.788 30.453 -9.07 1 96.31 295 TYR B CA 1
ATOM 5592 C C . TYR B 1 295 ? 2.072 30.734 -9.844 1 96.31 295 TYR B C 1
ATOM 5594 O O . TYR B 1 295 ? 2.084 30.688 -11.07 1 96.31 295 TYR B O 1
ATOM 5602 N N . ASP B 1 296 ? 3.039 31.031 -9.094 1 94.62 296 ASP B N 1
ATOM 5603 C CA . ASP B 1 296 ? 4.418 31.141 -9.555 1 94.62 296 ASP B CA 1
ATOM 5604 C C . ASP B 1 296 ? 5.395 30.594 -8.523 1 94.62 296 ASP B C 1
ATOM 5606 O O . ASP B 1 296 ? 5.395 31.016 -7.367 1 94.62 296 ASP B O 1
ATOM 5610 N N . GLU B 1 297 ? 6.223 29.656 -8.945 1 91.81 297 GLU B N 1
ATOM 5611 C CA . GLU B 1 297 ? 7.07 28.906 -8.031 1 91.81 297 GLU B CA 1
ATOM 5612 C C . GLU B 1 297 ? 7.969 29.828 -7.215 1 91.81 297 GLU B C 1
ATOM 5614 O O . GLU B 1 297 ? 8.242 29.562 -6.043 1 91.81 297 GLU B O 1
ATOM 5619 N N . LYS B 1 298 ? 8.438 30.844 -7.785 1 91.5 298 LYS B N 1
ATOM 5620 C CA . LYS B 1 298 ? 9.344 31.766 -7.094 1 91.5 298 LYS B CA 1
ATOM 5621 C C . LYS B 1 298 ? 8.578 32.688 -6.145 1 91.5 298 LYS B C 1
ATOM 5623 O O . LYS B 1 298 ? 8.953 32.812 -4.98 1 91.5 298 LYS B O 1
ATOM 5628 N N . THR B 1 299 ? 7.508 33.281 -6.57 1 94 299 THR B N 1
ATOM 5629 C CA . THR B 1 299 ? 6.77 34.219 -5.75 1 94 299 THR B CA 1
ATOM 5630 C C . THR B 1 299 ? 5.992 33.5 -4.648 1 94 299 THR B C 1
ATOM 5632 O O . THR B 1 299 ? 5.695 34.094 -3.607 1 94 299 THR B O 1
ATOM 5635 N N . ASP B 1 300 ? 5.699 32.25 -4.867 1 95.19 300 ASP B N 1
ATOM 5636 C CA . ASP B 1 300 ? 4.957 31.438 -3.895 1 95.19 300 ASP B CA 1
ATOM 5637 C C . ASP B 1 300 ? 5.676 31.406 -2.547 1 95.19 300 ASP B C 1
ATOM 5639 O O . ASP B 1 300 ? 5.035 31.328 -1.497 1 95.19 300 ASP B O 1
ATOM 5643 N N . GLU B 1 301 ? 6.969 31.531 -2.51 1 95.06 301 GLU B N 1
ATOM 5644 C CA . GLU B 1 301 ? 7.777 31.422 -1.298 1 95.06 301 GLU B CA 1
ATOM 5645 C C . GLU B 1 301 ? 7.457 32.562 -0.324 1 95.06 301 GLU B C 1
ATOM 5647 O O . GLU B 1 301 ? 7.742 32.438 0.872 1 95.06 301 GLU B O 1
ATOM 5652 N N . THR B 1 302 ? 6.84 33.625 -0.855 1 96 302 THR B N 1
ATOM 5653 C CA . THR B 1 302 ? 6.551 34.781 -0.009 1 96 302 THR B CA 1
ATOM 5654 C C . THR B 1 302 ? 5.043 34.969 0.138 1 96 302 THR B C 1
ATOM 5656 O O . THR B 1 302 ? 4.582 36.094 0.403 1 96 302 THR B O 1
ATOM 5659 N N . LYS B 1 303 ? 4.32 33.969 -0.071 1 96.38 303 LYS B N 1
ATOM 5660 C CA . LYS B 1 303 ? 2.863 34.062 -0.006 1 96.38 303 LYS B CA 1
ATOM 5661 C C . LYS B 1 303 ? 2.311 33.281 1.192 1 9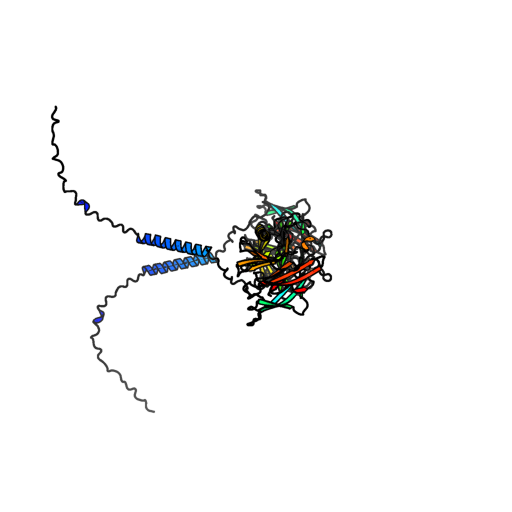6.38 303 LYS B C 1
ATOM 5663 O O . LYS B 1 303 ? 1.268 32.656 1.094 1 96.38 303 LYS B O 1
ATOM 5668 N N . SER B 1 304 ? 3.01 33.375 2.303 1 96.25 304 SER B N 1
ATOM 5669 C CA . SER B 1 304 ? 2.525 32.688 3.498 1 96.25 304 SER B CA 1
ATOM 5670 C C . SER B 1 304 ? 1.147 33.188 3.906 1 96.25 304 SER B C 1
ATOM 5672 O O . SER B 1 304 ? 0.854 34.375 3.764 1 96.25 304 SER B O 1
ATOM 5674 N N . CYS B 1 305 ? 0.375 32.25 4.371 1 94.75 305 CYS B N 1
ATOM 5675 C CA . CYS B 1 305 ? -0.989 32.562 4.773 1 94.75 305 CYS B CA 1
ATOM 5676 C C . CYS B 1 305 ? -1.111 32.625 6.293 1 94.75 305 CYS B C 1
ATOM 5678 O O . CYS B 1 305 ? -0.693 31.703 6.992 1 94.75 305 CYS B O 1
ATOM 5680 N N . SER B 1 306 ? -1.556 33.719 6.941 1 94.19 306 SER B N 1
ATOM 5681 C CA . SER B 1 306 ? -1.651 33.875 8.391 1 94.19 306 SER B CA 1
ATOM 5682 C C . SER B 1 306 ? -3.104 34 8.836 1 94.19 306 SER B C 1
ATOM 5684 O O . SER B 1 306 ? -3.461 34.969 9.523 1 94.19 306 SER B O 1
ATOM 5686 N N . VAL B 1 307 ? -3.869 33 8.5 1 97.25 307 VAL B N 1
ATOM 5687 C CA . VAL B 1 307 ? -5.281 32.969 8.859 1 97.25 307 VAL B CA 1
ATOM 5688 C C . VAL B 1 307 ? -5.664 31.578 9.367 1 97.25 307 VAL B C 1
ATOM 5690 O O . VAL B 1 307 ? -5.098 30.578 8.938 1 97.25 307 VAL B O 1
ATOM 5693 N N . LEU B 1 308 ? -6.539 31.609 10.32 1 98.69 308 LEU B N 1
ATOM 5694 C CA . LEU B 1 308 ? -7.23 30.391 10.75 1 98.69 308 LEU B CA 1
ATOM 5695 C C . LEU B 1 308 ? -8.625 30.312 10.133 1 98.69 308 LEU B C 1
ATOM 5697 O O . LEU B 1 308 ? -9.422 31.234 10.281 1 98.69 308 LEU B O 1
ATOM 5701 N N . ILE B 1 309 ? -8.836 29.234 9.391 1 98.81 309 ILE B N 1
ATOM 5702 C CA . ILE B 1 309 ? -10.148 29.047 8.781 1 98.81 309 ILE B CA 1
ATOM 5703 C C . ILE B 1 309 ? -10.852 27.844 9.43 1 98.81 309 ILE B C 1
ATOM 5705 O O . ILE B 1 309 ? -10.234 26.812 9.656 1 98.81 309 ILE B O 1
ATOM 5709 N N . SER B 1 310 ? -12.086 28.016 9.789 1 98.75 310 SER B N 1
ATOM 5710 C CA . SER B 1 310 ? -12.883 26.906 10.312 1 98.75 310 SER B CA 1
ATOM 5711 C C . SER B 1 310 ? -14.195 26.766 9.555 1 98.75 310 SER B C 1
ATOM 5713 O O . SER B 1 310 ? -14.727 27.75 9.031 1 98.75 310 SER B O 1
ATOM 5715 N N . THR B 1 311 ? -14.672 25.562 9.43 1 98.62 311 THR B N 1
ATOM 5716 C CA . THR B 1 311 ? -15.922 25.297 8.734 1 98.62 311 THR B CA 1
ATOM 5717 C C . THR B 1 311 ? -16.672 24.141 9.398 1 98.62 311 THR B C 1
ATOM 5719 O O . THR B 1 311 ? -16.062 23.297 10.047 1 98.62 311 THR B O 1
ATOM 5722 N N . ASN B 1 312 ? -17.938 24.172 9.242 1 97.88 312 ASN B N 1
ATOM 5723 C CA . ASN B 1 312 ? -18.719 23.047 9.742 1 97.88 312 ASN B CA 1
ATOM 5724 C C . ASN B 1 312 ? -18.469 21.781 8.93 1 97.88 312 ASN B C 1
ATOM 5726 O O . ASN B 1 312 ? -17.672 21.797 7.988 1 97.88 312 ASN B O 1
ATOM 5730 N N . GLU B 1 313 ? -19.094 20.75 9.258 1 96.44 313 GLU B N 1
ATOM 5731 C CA . GLU B 1 313 ? -18.797 19.422 8.719 1 96.44 313 GLU B CA 1
ATOM 5732 C C . GLU B 1 313 ? -19.031 19.375 7.215 1 96.44 313 GLU B C 1
ATOM 5734 O O . GLU B 1 313 ? -18.25 18.766 6.48 1 96.44 313 GLU B O 1
ATOM 5739 N N . ASP B 1 314 ? -20.047 20.016 6.754 1 93.88 314 ASP B N 1
ATOM 5740 C CA . ASP B 1 314 ? -20.375 20 5.332 1 93.88 314 ASP B CA 1
ATOM 5741 C C . ASP B 1 314 ? -19.672 21.141 4.586 1 93.88 314 ASP B C 1
ATOM 5743 O O . ASP B 1 314 ? -19.812 21.25 3.367 1 93.88 314 ASP B O 1
ATOM 5747 N N . MET B 1 315 ? -18.969 22.016 5.305 1 95.75 315 MET B N 1
ATOM 5748 C CA . MET B 1 315 ? -18.062 23.062 4.801 1 95.75 315 MET B CA 1
ATOM 5749 C C . MET B 1 315 ? -18.859 24.156 4.086 1 95.75 315 MET B C 1
ATOM 5751 O O . MET B 1 315 ? -18.406 24.672 3.057 1 95.75 315 MET B O 1
ATOM 5755 N N . TYR B 1 316 ? -19.984 24.531 4.648 1 95.62 316 TYR B N 1
ATOM 5756 C CA . TYR B 1 316 ? -20.766 25.625 4.109 1 95.62 316 TYR B CA 1
ATOM 5757 C C . TYR B 1 316 ? -20.688 26.844 5.016 1 95.62 316 TYR B C 1
ATOM 5759 O O . TYR B 1 316 ? -20.812 27.984 4.547 1 95.62 316 TYR B O 1
ATOM 5767 N N . ASP B 1 317 ? -20.531 26.578 6.297 1 97.81 317 ASP B N 1
ATOM 5768 C CA . ASP B 1 317 ? -20.312 27.672 7.234 1 97.81 317 ASP B CA 1
ATOM 5769 C C . ASP B 1 317 ? -18.828 27.938 7.434 1 97.81 317 ASP B C 1
ATOM 5771 O O . ASP B 1 317 ? -18.219 27.391 8.359 1 97.81 317 ASP B O 1
ATOM 5775 N N . VAL B 1 318 ? -18.297 28.812 6.633 1 98.31 318 VAL B N 1
ATOM 5776 C CA . VAL B 1 318 ? -16.859 29.078 6.645 1 98.31 318 VAL B CA 1
ATOM 5777 C C . VAL B 1 318 ? -16.578 30.375 7.398 1 98.31 318 VAL B C 1
ATOM 5779 O O . VAL B 1 318 ? -17.234 31.406 7.152 1 98.31 318 VAL B O 1
ATOM 5782 N N . GLN B 1 319 ? -15.664 30.312 8.344 1 98.38 319 GLN B N 1
ATOM 5783 C CA . GLN B 1 319 ? -15.258 31.453 9.141 1 98.38 319 GLN B CA 1
ATOM 5784 C C . GLN B 1 319 ? -13.742 31.641 9.102 1 98.38 319 GLN B C 1
ATOM 5786 O O . GLN B 1 319 ? -13 30.672 8.922 1 98.38 319 GLN B O 1
ATOM 5791 N N . LYS B 1 320 ? -13.32 32.906 9.305 1 98 320 LYS B N 1
ATOM 5792 C CA . LYS B 1 320 ? -11.883 33.188 9.297 1 98 320 LYS B CA 1
ATOM 5793 C C . LYS B 1 320 ? -11.492 34.031 10.508 1 98 320 LYS B C 1
ATOM 5795 O O . LYS B 1 320 ? -12.273 34.875 10.977 1 98 320 LYS B O 1
ATOM 5800 N N . VAL B 1 321 ? -10.367 33.75 11.055 1 98.31 321 VAL B N 1
ATOM 5801 C CA . VAL B 1 321 ? -9.711 34.531 12.094 1 98.31 321 VAL B CA 1
ATOM 5802 C C . VAL B 1 321 ? -8.312 34.938 11.633 1 98.31 321 VAL B C 1
ATOM 5804 O O . VAL B 1 321 ? -7.52 34.062 11.227 1 98.31 321 VAL B O 1
ATOM 5807 N N . ASP B 1 322 ? -7.98 36.188 11.719 1 96.44 322 ASP B N 1
ATOM 5808 C CA . ASP B 1 322 ? -6.648 36.656 11.336 1 96.44 322 ASP B CA 1
ATOM 5809 C C . ASP B 1 322 ? -5.633 36.375 12.438 1 96.44 322 ASP B C 1
ATOM 5811 O O . ASP B 1 322 ? -5.914 36.594 13.617 1 96.44 322 ASP B O 1
ATOM 5815 N N . LEU B 1 323 ? -4.586 35.812 12.008 1 96.5 323 LEU B N 1
ATOM 5816 C CA . LEU B 1 323 ? -3.475 35.562 12.922 1 96.5 323 LEU B CA 1
ATOM 5817 C C . LEU B 1 323 ? -2.32 36.531 12.633 1 96.5 323 LEU B C 1
ATOM 5819 O O . LEU B 1 323 ? -1.78 36.531 11.523 1 96.5 323 LEU B O 1
ATOM 5823 N N . LYS B 1 324 ? -1.982 37.312 13.555 1 86.56 324 LYS B N 1
ATOM 5824 C CA . LYS B 1 324 ? -0.905 38.281 13.367 1 86.56 324 LYS B CA 1
ATOM 5825 C C . LYS B 1 324 ? 0.415 37.562 13.062 1 86.56 324 LYS B C 1
ATOM 5827 O O . LYS B 1 324 ? 0.766 36.594 13.711 1 86.56 324 LYS B O 1
ATOM 5832 N N . SER B 1 325 ? 0.993 37.938 11.93 1 83.31 325 SER B N 1
ATOM 5833 C CA . SER B 1 325 ? 2.307 37.406 11.586 1 83.31 325 SER B CA 1
ATOM 5834 C C . SER B 1 325 ? 3.246 38.5 11.109 1 83.31 325 SER B C 1
ATOM 5836 O O . SER B 1 325 ? 2.816 39.438 10.438 1 83.31 325 SER B O 1
ATOM 5838 N N . SER B 1 326 ? 4.492 38.406 11.539 1 79.75 326 SER B N 1
ATOM 5839 C CA . SER B 1 326 ? 5.488 39.406 11.172 1 79.75 326 SER B CA 1
ATOM 5840 C C . SER B 1 326 ? 6.258 38.969 9.922 1 79.75 326 SER B C 1
ATOM 5842 O O . SER B 1 326 ? 7.125 39.688 9.445 1 79.75 326 SER B O 1
ATOM 5844 N N . SER B 1 327 ? 5.938 37.875 9.336 1 89.88 327 SER B N 1
ATOM 5845 C CA . SER B 1 327 ? 6.727 37.344 8.227 1 89.88 327 SER B CA 1
ATOM 5846 C C . SER B 1 327 ? 5.832 36.812 7.113 1 89.88 327 SER B C 1
ATOM 5848 O O . SER B 1 327 ? 4.812 36.156 7.379 1 89.88 327 SER B O 1
ATOM 5850 N N . ASN B 1 328 ? 6.277 37.062 5.883 1 92.31 328 ASN B N 1
ATOM 5851 C CA . ASN B 1 328 ? 5.543 36.562 4.73 1 92.31 328 ASN B CA 1
ATOM 5852 C C . ASN B 1 328 ? 6.164 35.281 4.195 1 92.31 328 ASN B C 1
ATOM 5854 O O . ASN B 1 328 ? 5.727 34.75 3.17 1 92.31 328 ASN B O 1
ATOM 5858 N N . THR B 1 329 ? 7.145 34.75 4.879 1 95.06 329 THR B N 1
ATOM 5859 C CA . THR B 1 329 ? 7.809 33.531 4.414 1 95.06 329 THR B CA 1
ATOM 5860 C C . THR B 1 329 ? 7.5 32.375 5.34 1 95.06 329 THR B C 1
ATOM 5862 O O . THR B 1 329 ? 7.766 31.219 4.996 1 95.06 329 THR B O 1
ATOM 5865 N N . ARG B 1 330 ? 6.93 32.625 6.484 1 95.44 330 ARG B N 1
ATOM 5866 C CA . ARG B 1 330 ? 6.629 31.594 7.461 1 95.44 330 ARG B CA 1
ATOM 5867 C C . ARG B 1 330 ? 5.215 31.062 7.273 1 95.44 330 ARG B C 1
ATOM 5869 O O . ARG B 1 330 ? 4.25 31.656 7.762 1 95.44 330 ARG B O 1
ATOM 5876 N N . GLY B 1 331 ? 5.102 29.891 6.57 1 96.75 331 GLY B N 1
ATOM 5877 C CA . GLY B 1 331 ? 3.797 29.297 6.359 1 96.75 331 GLY B CA 1
ATOM 5878 C C . GLY B 1 331 ? 3.527 28.109 7.281 1 96.75 331 GLY B C 1
ATOM 5879 O O . GLY B 1 331 ? 4.453 27.406 7.688 1 96.75 331 GLY B O 1
ATOM 5880 N N . PHE B 1 332 ? 2.283 27.891 7.609 1 98.31 332 PHE B N 1
ATOM 5881 C CA . PHE B 1 332 ? 1.91 26.797 8.5 1 98.31 332 PHE B CA 1
ATOM 5882 C C . PHE B 1 332 ? 2.115 25.453 7.812 1 98.31 332 PHE B C 1
ATOM 5884 O O . PHE B 1 332 ? 1.792 25.297 6.633 1 98.31 332 PHE B O 1
ATOM 5891 N N . SER B 1 333 ? 2.666 24.484 8.523 1 98.44 333 SER B N 1
ATOM 5892 C CA . SER B 1 333 ? 2.93 23.172 7.961 1 98.44 333 SER B CA 1
ATOM 5893 C C . SER B 1 333 ? 2.217 22.078 8.758 1 98.44 333 SER B C 1
ATOM 5895 O O . SER B 1 333 ? 2.045 20.953 8.266 1 98.44 333 SER B O 1
ATOM 5897 N N . SER B 1 334 ? 1.866 22.344 10.016 1 98.88 334 SER B N 1
ATOM 5898 C CA . SER B 1 334 ? 1.14 21.391 10.859 1 98.88 334 SER B CA 1
ATOM 5899 C C . SER B 1 334 ? 0.591 22.078 12.109 1 98.88 334 SER B C 1
ATOM 5901 O O . SER B 1 334 ? 1.129 23.078 12.562 1 98.88 334 SER B O 1
ATOM 5903 N N . PHE B 1 335 ? -0.476 21.5 12.641 1 98.88 335 PHE B N 1
ATOM 5904 C CA . PHE B 1 335 ? -0.952 21.984 13.93 1 98.88 335 PHE B CA 1
ATOM 5905 C C . PHE B 1 335 ? -1.819 20.938 14.617 1 98.88 335 PHE B C 1
ATOM 5907 O O . PHE B 1 335 ? -2.307 20.016 13.969 1 98.88 335 PHE B O 1
ATOM 5914 N N . LYS B 1 336 ? -1.947 21.078 15.914 1 98.88 336 LYS B N 1
ATOM 5915 C CA . LYS B 1 336 ? -2.822 20.266 16.75 1 98.88 336 LYS B CA 1
ATOM 5916 C C . LYS B 1 336 ? -3.471 21.109 17.844 1 98.88 336 LYS B C 1
ATOM 5918 O O . LYS B 1 336 ? -2.934 22.156 18.234 1 98.88 336 LYS B O 1
ATOM 5923 N N . PHE B 1 337 ? -4.594 20.641 18.266 1 98.81 337 PHE B N 1
ATOM 5924 C CA . PHE B 1 337 ? -5.148 21.172 19.5 1 98.81 337 PHE B CA 1
ATOM 5925 C C . PHE B 1 337 ? -4.41 20.625 20.719 1 98.81 337 PHE B C 1
ATOM 5927 O O . PHE B 1 337 ? -4.109 19.422 20.766 1 98.81 337 PHE B O 1
ATOM 5934 N N . ILE B 1 338 ? -4.086 21.516 21.625 1 98.75 338 ILE B N 1
ATOM 5935 C CA . ILE B 1 338 ? -3.443 21.047 22.844 1 98.75 338 ILE B CA 1
ATOM 5936 C C . ILE B 1 338 ? -4.426 20.203 23.656 1 98.75 338 ILE B C 1
ATOM 5938 O O . ILE B 1 338 ? -5.535 20.641 23.969 1 98.75 338 ILE B O 1
ATOM 5942 N N . PRO B 1 339 ? -3.934 18.984 23.984 1 97.56 339 PRO B N 1
ATOM 5943 C CA . PRO B 1 339 ? -4.816 18.172 24.812 1 97.56 339 PRO B CA 1
ATOM 5944 C C . PRO B 1 339 ? -5.223 18.875 26.109 1 97.56 339 PRO B C 1
ATOM 5946 O O . PRO B 1 339 ? -4.426 19.625 26.688 1 97.56 339 PRO B O 1
ATOM 5949 N N . THR B 1 340 ? -6.488 18.703 26.609 1 95.56 340 THR B N 1
ATOM 5950 C CA . THR B 1 340 ? -7.082 19.203 27.844 1 95.56 340 THR B CA 1
ATOM 5951 C C . THR B 1 340 ? -7.492 20.672 27.688 1 95.56 340 THR B C 1
ATOM 5953 O O . THR B 1 340 ? -7.949 21.297 28.656 1 95.56 340 THR B O 1
ATOM 5956 N N . SER B 1 341 ? -7.328 21.297 26.531 1 97.38 341 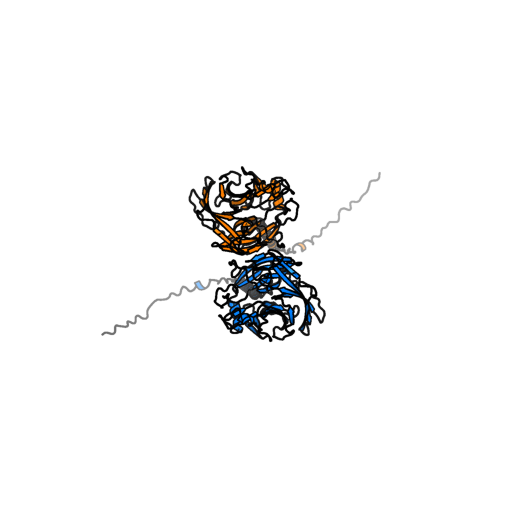SER B N 1
ATOM 5957 C CA . SER B 1 341 ? -7.758 22.672 26.312 1 97.38 341 SER B CA 1
ATOM 5958 C C . SER B 1 341 ? -9.172 22.734 25.75 1 97.38 341 SER B C 1
ATOM 5960 O O . SER B 1 341 ? -9.672 23.812 25.406 1 97.38 341 SER B O 1
ATOM 5962 N N . ASN B 1 342 ? -9.773 21.5 25.547 1 97.44 342 ASN B N 1
ATOM 5963 C CA . ASN B 1 342 ? -11.07 21.406 24.891 1 97.44 342 ASN B CA 1
ATOM 5964 C C . ASN B 1 342 ? -11.055 22.062 23.516 1 97.44 342 ASN B C 1
ATOM 5966 O O . ASN B 1 342 ? -11.969 22.812 23.156 1 97.44 342 ASN B O 1
ATOM 5970 N N . ASP B 1 343 ? -9.938 21.938 22.828 1 98.44 343 ASP B N 1
ATOM 5971 C CA . ASP B 1 343 ? -9.703 22.422 21.469 1 98.44 343 ASP B CA 1
ATOM 5972 C C . ASP B 1 343 ? -9.789 23.938 21.391 1 98.44 343 ASP B C 1
ATOM 5974 O O . ASP B 1 343 ? -10.258 24.484 20.406 1 98.44 343 ASP B O 1
ATOM 5978 N N . LEU B 1 344 ? -9.344 24.531 22.484 1 98.44 344 LEU B N 1
ATOM 5979 C CA . LEU B 1 344 ? -9.305 25.984 22.531 1 98.44 344 LEU B CA 1
ATOM 5980 C C . LEU B 1 344 ? -7.949 26.516 22.062 1 98.44 344 LEU B C 1
ATOM 5982 O O . LEU B 1 344 ? -7.875 27.562 21.422 1 98.44 344 LEU B O 1
ATOM 5986 N N . VAL B 1 345 ? -6.902 25.828 22.453 1 98.75 345 VAL B N 1
ATOM 5987 C CA . VAL B 1 345 ? -5.547 26.297 22.188 1 98.75 345 VAL B CA 1
ATOM 5988 C C . VAL B 1 345 ? -4.891 25.406 21.125 1 98.75 345 VAL B C 1
ATOM 5990 O O . VAL B 1 345 ? -4.934 24.172 21.234 1 98.75 345 VAL B O 1
ATOM 5993 N N . ILE B 1 346 ? -4.297 26.047 20.156 1 98.75 346 ILE B N 1
ATOM 5994 C CA . ILE B 1 346 ? -3.627 25.375 19.047 1 98.75 346 ILE B CA 1
ATOM 5995 C C . ILE B 1 346 ? -2.117 25.578 19.156 1 98.75 346 ILE B C 1
ATOM 5997 O O . ILE B 1 346 ? -1.656 26.672 19.484 1 98.75 346 ILE B O 1
ATOM 6001 N N . VAL B 1 347 ? -1.379 24.547 19.016 1 98.88 347 VAL B N 1
ATOM 6002 C CA . VAL B 1 347 ? 0.052 24.625 18.75 1 98.88 347 VAL B CA 1
ATOM 6003 C C . VAL B 1 347 ? 0.316 24.312 17.266 1 98.88 347 VAL B C 1
ATOM 6005 O O . VAL B 1 347 ? -0.299 23.422 16.703 1 98.88 347 VAL B O 1
ATOM 6008 N N . ALA B 1 348 ? 1.189 25.109 16.625 1 98.69 348 ALA B N 1
ATOM 6009 C CA . ALA B 1 348 ? 1.388 24.969 15.188 1 98.69 348 ALA B CA 1
ATOM 6010 C C . ALA B 1 348 ? 2.857 25.156 14.812 1 98.69 348 ALA B C 1
ATOM 6012 O O . ALA B 1 348 ? 3.602 25.844 15.516 1 98.69 348 ALA B O 1
ATOM 6013 N N . LEU B 1 349 ? 3.217 24.516 13.734 1 98.69 349 LEU B N 1
ATOM 6014 C CA . LEU B 1 349 ? 4.52 24.734 13.117 1 98.69 349 LEU B CA 1
ATOM 6015 C C . LEU B 1 349 ? 4.414 25.719 11.953 1 98.69 349 LEU B C 1
ATOM 6017 O O . LEU B 1 349 ? 3.459 25.656 11.172 1 98.69 349 LEU B O 1
ATOM 6021 N N . ARG B 1 350 ? 5.352 26.609 11.891 1 97.31 350 ARG B N 1
ATOM 6022 C CA . ARG B 1 350 ? 5.594 27.422 10.711 1 97.31 350 ARG B CA 1
ATOM 6023 C C . ARG B 1 350 ? 6.941 27.094 10.078 1 97.31 350 ARG B C 1
ATOM 6025 O O . ARG B 1 350 ? 7.969 27.078 10.766 1 97.31 350 ARG B O 1
ATOM 6032 N N . THR B 1 351 ? 6.887 26.828 8.828 1 96.5 351 THR B N 1
ATOM 6033 C CA . THR B 1 351 ? 8.102 26.422 8.125 1 96.5 351 THR B CA 1
ATOM 6034 C C . THR B 1 351 ? 8.438 27.422 7.016 1 96.5 351 THR B C 1
ATOM 6036 O O . THR B 1 351 ? 7.543 27.891 6.309 1 96.5 351 THR B O 1
ATOM 6039 N N . VAL B 1 352 ? 9.711 27.734 6.93 1 95.88 352 VAL B N 1
ATOM 6040 C CA . VAL B 1 352 ? 10.219 28.672 5.922 1 95.88 352 VAL B CA 1
ATOM 6041 C C . VAL B 1 352 ? 10.992 27.891 4.852 1 95.88 352 VAL B C 1
ATOM 6043 O O . VAL B 1 352 ? 11.789 27.016 5.168 1 95.88 352 VAL B O 1
ATOM 6046 N N . GLU B 1 353 ? 10.688 28.125 3.645 1 94.25 353 GLU B N 1
ATOM 6047 C CA . GLU B 1 353 ? 11.484 27.781 2.469 1 94.25 353 GLU B CA 1
ATOM 6048 C C . GLU B 1 353 ? 11.711 29.016 1.587 1 94.25 353 GLU B C 1
ATOM 6050 O O . GLU B 1 353 ? 10.805 29.453 0.873 1 94.25 353 GLU B O 1
ATOM 6055 N N . PHE B 1 354 ? 12.891 29.531 1.66 1 93.81 354 PHE B N 1
ATOM 6056 C CA . PHE B 1 354 ? 13.18 30.781 0.966 1 93.81 354 PHE B CA 1
ATOM 6057 C C . PHE B 1 354 ? 14.617 30.797 0.458 1 93.81 354 PHE B C 1
ATOM 6059 O O . PHE B 1 354 ? 15.562 30.672 1.241 1 93.81 354 PHE B O 1
ATOM 6066 N N . ASN B 1 355 ? 14.711 30.953 -0.855 1 92.38 355 ASN B N 1
ATOM 6067 C CA . ASN B 1 355 ? 16.016 31.016 -1.506 1 92.38 355 ASN B CA 1
ATOM 6068 C C . ASN B 1 355 ? 16.891 29.828 -1.109 1 92.38 355 ASN B C 1
ATOM 6070 O O . ASN B 1 355 ? 18.062 30.016 -0.766 1 92.38 355 ASN B O 1
ATOM 6074 N N . GLY B 1 356 ? 16.25 28.688 -0.961 1 89.62 356 GLY B N 1
ATOM 6075 C CA . GLY B 1 356 ? 17.016 27.469 -0.715 1 89.62 356 GLY B CA 1
ATOM 6076 C C . GLY B 1 356 ? 17.25 27.203 0.759 1 89.62 356 GLY B C 1
ATOM 6077 O O . GLY B 1 356 ? 17.781 26.156 1.127 1 89.62 356 GLY B O 1
ATOM 6078 N N . THR B 1 357 ? 16.891 28.125 1.572 1 93.81 357 THR B N 1
ATOM 6079 C CA . THR B 1 357 ? 17.078 27.953 3.01 1 93.81 357 THR B CA 1
ATOM 6080 C C . THR B 1 357 ? 15.758 27.547 3.672 1 93.81 357 THR B C 1
ATOM 6082 O O . THR B 1 357 ? 14.688 28.031 3.279 1 93.81 357 THR B O 1
ATOM 6085 N N . THR B 1 358 ? 15.914 26.672 4.676 1 96.94 358 THR B N 1
ATOM 6086 C CA . THR B 1 358 ? 14.734 26.234 5.41 1 96.94 358 THR B CA 1
ATOM 6087 C C . THR B 1 358 ? 14.867 26.547 6.895 1 96.94 358 THR B C 1
ATOM 6089 O O . THR B 1 358 ? 15.984 26.688 7.41 1 96.94 358 THR B O 1
ATOM 6092 N N . GLU B 1 359 ? 13.766 26.828 7.562 1 97.5 359 GLU B N 1
ATOM 6093 C CA . GLU B 1 359 ? 13.656 27.031 9.008 1 97.5 359 GLU B CA 1
ATOM 6094 C C . GLU B 1 359 ? 12.305 26.547 9.523 1 97.5 359 GLU B C 1
ATOM 6096 O O . GLU B 1 359 ? 11.328 26.516 8.781 1 97.5 359 GLU B O 1
ATOM 6101 N N . THR B 1 360 ? 12.336 26.172 10.742 1 98.38 360 THR B N 1
ATOM 6102 C CA . THR B 1 360 ? 11.086 25.781 11.391 1 98.38 360 THR B CA 1
ATOM 6103 C C . THR B 1 360 ? 10.875 26.562 12.688 1 98.38 360 THR B C 1
ATOM 6105 O O . THR B 1 360 ? 11.805 26.703 13.492 1 98.38 360 THR B O 1
ATOM 6108 N N . TYR B 1 361 ? 9.703 27.047 12.82 1 97.62 361 TYR B N 1
ATOM 6109 C CA . TYR B 1 361 ? 9.258 27.75 14.023 1 97.62 361 TYR B CA 1
ATOM 6110 C C . TYR B 1 361 ? 8.023 27.078 14.617 1 97.62 361 TYR B C 1
ATOM 6112 O O . TYR B 1 361 ? 7.312 26.344 13.93 1 97.62 361 TYR B O 1
ATOM 6120 N N . ILE B 1 362 ? 7.855 27.328 15.898 1 98.31 362 ILE B N 1
ATOM 6121 C CA . ILE B 1 362 ? 6.668 26.844 16.578 1 98.31 362 ILE B CA 1
ATOM 6122 C C . ILE B 1 362 ? 5.941 28 17.266 1 98.31 362 ILE B C 1
ATOM 6124 O O . ILE B 1 362 ? 6.574 28.953 17.734 1 98.31 362 ILE B O 1
ATOM 6128 N N . THR B 1 363 ? 4.594 27.953 17.266 1 97.62 363 THR B N 1
ATOM 6129 C CA . THR B 1 363 ? 3.754 29 17.844 1 97.62 363 THR B CA 1
ATOM 6130 C C . THR B 1 363 ? 2.496 28.391 18.469 1 97.62 363 THR B C 1
ATOM 6132 O O . THR B 1 363 ? 2.232 27.203 18.312 1 97.62 363 THR B O 1
ATOM 6135 N N . ALA B 1 364 ? 1.817 29.234 19.312 1 98.5 364 ALA B N 1
ATOM 6136 C CA . ALA B 1 364 ? 0.551 28.812 19.906 1 98.5 364 ALA B CA 1
ATOM 6137 C C . ALA B 1 364 ? -0.425 29.969 20 1 98.5 364 ALA B C 1
ATOM 6139 O O . ALA B 1 364 ? -0.018 31.109 20.234 1 98.5 364 ALA B O 1
ATOM 6140 N N . PHE B 1 365 ? -1.655 29.703 19.781 1 98.25 365 PHE B N 1
ATOM 6141 C CA . PHE B 1 365 ? -2.709 30.703 19.812 1 98.25 365 PHE B CA 1
ATOM 6142 C C . PHE B 1 365 ? -4.07 30.062 20.047 1 98.25 365 PHE B C 1
ATOM 6144 O O . PHE B 1 365 ? -4.207 28.844 19.953 1 98.25 365 PHE B O 1
ATOM 6151 N N . THR B 1 366 ? -5.039 30.812 20.391 1 98.19 366 THR B N 1
ATOM 6152 C CA . THR B 1 366 ? -6.391 30.312 20.594 1 98.19 366 THR B CA 1
ATOM 6153 C C . THR B 1 366 ? -7.172 30.312 19.281 1 98.19 366 THR B C 1
ATOM 6155 O O . THR B 1 366 ? -6.773 30.969 18.312 1 98.19 366 THR B O 1
ATOM 6158 N N . ILE B 1 367 ? -8.289 29.625 19.266 1 98.44 367 ILE B N 1
ATOM 6159 C CA . ILE B 1 367 ? -9.117 29.547 18.062 1 98.44 367 ILE B CA 1
ATOM 6160 C C . ILE B 1 367 ? -9.742 30.922 17.797 1 98.44 367 ILE B C 1
ATOM 6162 O O . ILE B 1 367 ? -10.32 31.141 16.734 1 98.44 367 ILE B O 1
ATOM 6166 N N . TYR B 1 368 ? -9.562 31.844 18.688 1 97.44 368 TYR B N 1
ATOM 6167 C CA . TYR B 1 368 ? -10.086 33.188 18.5 1 97.44 368 TYR B CA 1
ATOM 6168 C C . TYR B 1 368 ? -8.992 34.156 18.047 1 97.44 368 TYR B C 1
ATOM 6170 O O . TYR B 1 368 ? -9.242 35.344 17.844 1 97.44 368 TYR B O 1
ATOM 6178 N N . GLY B 1 369 ? -7.77 33.656 17.984 1 97.19 369 GLY B N 1
ATOM 6179 C CA . GLY B 1 369 ? -6.73 34.469 17.359 1 97.19 369 GLY B CA 1
ATOM 6180 C C . GLY B 1 369 ? -5.762 35.094 18.359 1 97.19 369 GLY B C 1
ATOM 6181 O O . GLY B 1 369 ? -4.816 35.781 17.969 1 97.19 369 GLY B O 1
ATOM 6182 N N . GLN B 1 370 ? -5.965 34.812 19.625 1 96.75 370 GLN B N 1
ATOM 6183 C CA . GLN B 1 370 ? -5.043 35.344 20.625 1 96.75 370 GLN B CA 1
ATOM 6184 C C . GLN B 1 370 ? -3.732 34.562 20.625 1 96.75 370 GLN B C 1
ATOM 6186 O O . GLN B 1 370 ? -3.719 33.344 20.859 1 96.75 370 GLN B O 1
ATOM 6191 N N . ILE B 1 371 ? -2.645 35.25 20.453 1 96.62 371 ILE B N 1
ATOM 6192 C CA . ILE B 1 371 ? -1.335 34.625 20.453 1 96.62 371 ILE B CA 1
ATOM 6193 C C . ILE B 1 371 ? -0.893 34.344 21.875 1 96.62 371 ILE B C 1
ATOM 6195 O O . ILE B 1 371 ? -0.874 35.219 22.719 1 96.62 371 ILE B O 1
ATOM 6199 N N . ILE B 1 372 ? -0.605 33.125 22.125 1 96.69 372 ILE B N 1
ATOM 6200 C CA . ILE B 1 372 ? -0.187 32.656 23.453 1 96.69 372 ILE B CA 1
ATOM 6201 C C . ILE B 1 372 ? 1.332 32.5 23.484 1 96.69 372 ILE B C 1
ATOM 6203 O O . ILE B 1 372 ? 1.962 32.719 24.516 1 96.69 372 ILE B O 1
ATOM 6207 N N . MET B 1 373 ? 1.857 32.094 22.438 1 96.75 373 MET B N 1
ATOM 6208 C CA . MET B 1 373 ? 3.297 31.922 22.25 1 96.75 373 MET B CA 1
ATOM 6209 C C . MET B 1 373 ? 3.729 32.406 20.875 1 96.75 373 MET B C 1
ATOM 6211 O O . MET B 1 373 ? 3.266 31.906 19.859 1 96.75 373 MET B O 1
ATOM 6215 N N . ASP B 1 374 ? 4.676 33.344 20.906 1 95.44 374 ASP B N 1
ATOM 6216 C CA . ASP B 1 374 ? 5.176 33.875 19.656 1 95.44 374 ASP B CA 1
ATOM 6217 C C . ASP B 1 374 ? 6.004 32.844 18.906 1 95.44 374 ASP B C 1
ATOM 6219 O O . ASP B 1 374 ? 6.41 31.828 19.484 1 95.44 374 ASP B O 1
ATOM 6223 N N . ASP B 1 375 ? 6.207 33.125 17.641 1 96.25 375 ASP B N 1
ATOM 6224 C CA . ASP B 1 375 ? 7.055 32.25 16.844 1 96.25 375 ASP B CA 1
ATOM 6225 C C . ASP B 1 375 ? 8.406 32.031 17.516 1 96.25 375 ASP B C 1
ATOM 6227 O O . ASP B 1 375 ? 9.148 32.969 17.766 1 96.25 375 ASP B O 1
ATOM 6231 N N . THR B 1 376 ? 8.664 30.812 17.75 1 96.94 376 THR B N 1
ATOM 6232 C CA . THR B 1 376 ? 9.93 30.422 18.375 1 96.94 376 THR B CA 1
ATOM 6233 C C . THR B 1 376 ? 10.727 29.5 17.453 1 96.94 376 THR B C 1
ATOM 6235 O O . THR B 1 376 ? 10.211 28.484 17 1 96.94 376 THR B O 1
ATOM 6238 N N . TYR B 1 377 ? 11.938 29.844 17.266 1 97.31 377 TYR B N 1
ATOM 6239 C CA . TYR B 1 377 ? 12.812 29.094 16.375 1 97.31 377 TYR B CA 1
ATOM 6240 C C . TYR B 1 377 ? 13.109 27.703 16.953 1 97.31 377 TYR B C 1
ATOM 6242 O O . TYR B 1 377 ? 13.359 27.578 18.156 1 97.31 377 TYR B O 1
ATOM 6250 N N . ILE B 1 378 ? 13.102 26.688 16.094 1 97.44 378 ILE B N 1
ATOM 6251 C CA . ILE B 1 378 ? 13.375 25.312 16.5 1 97.44 378 ILE B CA 1
ATOM 6252 C C . ILE B 1 378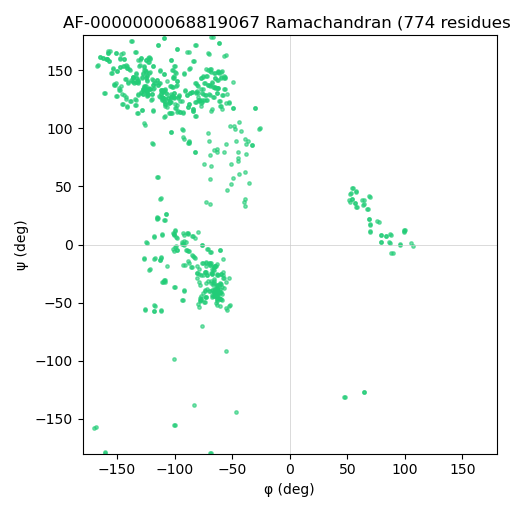 ? 14.641 24.812 15.805 1 97.44 378 ILE B C 1
ATOM 6254 O O . ILE B 1 378 ? 15.539 24.281 16.453 1 97.44 378 ILE B O 1
ATOM 6258 N N . SER B 1 379 ? 14.656 24.953 14.477 1 97.19 379 SER B N 1
ATOM 6259 C CA . SER B 1 379 ? 15.68 24.266 13.688 1 97.19 379 SER B CA 1
ATOM 6260 C C . SER B 1 379 ? 15.812 24.875 12.297 1 97.19 379 SER B C 1
ATOM 6262 O O . SER B 1 379 ? 14.891 25.531 11.812 1 97.19 379 SER B O 1
ATOM 6264 N N . ASN B 1 380 ? 16.953 24.594 11.688 1 97 380 ASN B N 1
ATOM 6265 C CA . ASN B 1 380 ? 17.156 24.969 10.289 1 97 380 ASN B CA 1
ATOM 6266 C C . ASN B 1 380 ? 16.594 23.906 9.344 1 97 380 ASN B C 1
ATOM 6268 O O . ASN B 1 380 ? 16.484 24.141 8.141 1 97 380 ASN B O 1
ATOM 6272 N N . LEU B 1 381 ? 16.219 22.828 9.875 1 97.5 381 LEU B N 1
ATOM 6273 C CA . LEU B 1 381 ? 15.602 21.797 9.055 1 97.5 381 LEU B CA 1
ATOM 6274 C C . LEU B 1 381 ? 14.117 22.078 8.867 1 97.5 381 LEU B C 1
ATOM 6276 O O . LEU B 1 381 ? 13.5 22.781 9.672 1 97.5 381 LEU B O 1
ATOM 6280 N N . LYS B 1 382 ? 13.602 21.516 7.836 1 97.75 382 LYS B N 1
ATOM 6281 C CA . LYS B 1 382 ? 12.188 21.656 7.492 1 97.75 382 LYS B CA 1
ATOM 6282 C C . LYS B 1 382 ? 11.336 20.609 8.188 1 97.75 382 LYS B C 1
ATOM 6284 O O . LYS B 1 382 ? 11.148 19.516 7.652 1 97.75 382 LYS B O 1
ATOM 6289 N N . TYR B 1 383 ? 10.93 20.938 9.375 1 98.56 383 TYR B N 1
ATOM 6290 C CA . TYR B 1 383 ? 9.969 20.078 10.047 1 98.56 383 TYR B CA 1
ATOM 6291 C C . TYR B 1 383 ? 8.539 20.438 9.664 1 98.56 383 TYR B C 1
ATOM 6293 O O . TYR B 1 383 ? 8.148 21.609 9.742 1 98.56 383 TYR B O 1
ATOM 6301 N N . GLU B 1 384 ? 7.738 19.375 9.273 1 98 384 GLU B N 1
ATOM 6302 C CA . GLU B 1 384 ? 6.43 19.688 8.695 1 98 384 GLU B CA 1
ATOM 6303 C C . GLU B 1 384 ? 5.316 18.938 9.43 1 98 384 GLU B C 1
ATOM 6305 O O . GLU B 1 384 ? 4.137 19.234 9.242 1 98 384 GLU B O 1
ATOM 6310 N N . GLY B 1 385 ? 5.617 18.016 10.211 1 98.81 385 GLY B N 1
ATOM 6311 C CA . GLY B 1 385 ? 4.613 17.281 10.969 1 98.81 385 GLY B CA 1
ATOM 6312 C C . GLY B 1 385 ? 4.766 17.438 12.469 1 98.81 385 GLY B C 1
ATOM 6313 O O . GLY B 1 385 ? 5.883 17.453 12.984 1 98.81 385 GLY B O 1
ATOM 6314 N N . PHE B 1 386 ? 3.641 17.594 13.164 1 98.88 386 PHE B N 1
ATOM 6315 C CA . PHE B 1 386 ? 3.598 17.734 14.617 1 98.88 386 PHE B CA 1
ATOM 6316 C C . PHE B 1 386 ? 2.555 16.812 15.219 1 98.88 386 PHE B C 1
ATOM 6318 O O . PHE B 1 386 ? 1.463 16.641 14.664 1 98.88 386 PHE B O 1
ATOM 6325 N N . GLU B 1 387 ? 2.939 16.188 16.391 1 98.88 387 GLU B N 1
ATOM 6326 C CA . GLU B 1 387 ? 1.944 15.375 17.078 1 98.88 387 GLU B CA 1
ATOM 6327 C C . GLU B 1 387 ? 2.252 15.273 18.562 1 98.88 387 GLU B C 1
ATOM 6329 O O . GLU B 1 387 ? 3.414 15.344 18.969 1 98.88 387 GLU B O 1
ATOM 6334 N N . PHE B 1 388 ? 1.166 15.188 19.344 1 98.81 388 PHE B N 1
ATOM 6335 C CA . PHE B 1 388 ? 1.313 14.734 20.719 1 98.81 388 PHE B CA 1
ATOM 6336 C C . PHE B 1 388 ? 1.489 13.219 20.781 1 98.81 388 PHE B C 1
ATOM 6338 O O . PHE B 1 388 ? 0.618 12.469 20.328 1 98.81 388 PHE B O 1
ATOM 6345 N N . ILE B 1 389 ? 2.584 12.773 21.359 1 97.5 389 ILE B N 1
ATOM 6346 C CA . ILE B 1 389 ? 2.889 11.352 21.25 1 97.5 389 ILE B CA 1
ATOM 6347 C C . ILE B 1 389 ? 2.949 10.734 22.656 1 97.5 389 ILE B C 1
ATOM 6349 O O . ILE B 1 389 ? 3.262 11.422 23.625 1 97.5 389 ILE B O 1
#